Protein AF-0000000085158694 (afdb_homodimer)

Solvent-accessible surface area (backbone atoms only — not comparable to full-atom values): 20356 Å² total; per-residue (Å²): 121,46,69,44,76,57,55,67,85,42,18,55,37,53,40,59,47,45,39,57,38,28,75,73,40,63,70,35,56,45,82,63,73,69,49,47,68,55,37,24,50,54,50,50,62,36,53,71,41,34,62,39,37,31,33,22,60,84,91,41,50,42,28,38,36,38,46,42,73,60,54,88,48,71,24,24,66,45,23,28,29,46,51,76,49,63,26,78,92,53,59,96,61,35,49,64,58,27,54,50,51,23,52,52,43,46,42,36,74,27,46,32,30,39,39,32,33,79,41,41,47,91,43,67,69,62,51,52,53,39,44,76,68,62,29,41,79,37,31,50,43,75,57,46,29,48,53,94,78,36,71,27,30,36,31,33,31,39,28,76,60,45,82,79,59,82,74,73,68,78,56,45,39,56,85,73,51,56,67,69,57,54,51,57,26,53,67,56,65,56,70,129,122,46,69,44,77,57,55,68,84,42,17,57,36,54,41,58,46,44,39,58,37,27,74,74,41,63,69,35,55,45,82,65,73,69,49,47,67,54,38,25,49,53,51,50,62,37,52,72,42,34,61,38,37,32,32,22,58,82,93,41,50,41,27,37,36,38,44,45,73,60,54,88,48,71,25,22,66,45,23,29,30,46,49,75,50,61,27,78,91,51,58,96,61,35,49,64,58,27,54,49,51,23,52,52,43,45,41,34,74,26,47,31,30,38,40,31,34,79,40,40,48,91,41,68,68,61,53,49,54,41,45,77,68,62,28,40,78,38,30,51,42,75,58,45,27,49,54,94,78,36,71,27,30,36,32,34,31,38,29,76,60,44,82,81,58,82,75,72,67,81,55,47,40,54,85,73,51,56,67,69,57,54,50,58,26,53,66,57,65,54,72,127

Foldseek 3Di:
DAKDFDDLVCLVLALVLCVCCQPPHPQDVNVDRDDSVRSSVVSVVQLVFWTKMFDDDVVHTFKIKTWAQPDDDPVRQLEIEMDITGHPVCPPVQVRLLRVQLRLLLSLLLQRFKYKYKGKPDDVSVVVSCVVVVWDWDDKDFLPGDDPRDRIIITMTMDTSDDDDPDGDRGGGSVPDDPVSSVVSNPGDGDD/DAKDFDDLVCLVLALVLCVCCLPPHPQDVNVDRDDSVRSSVVSVVQLVFWTKMFDDDVVHTFKIKTWAQPDDDPVRQLEIEMDITGHPVCPPVQVRLLRVQLRLLLSLLLQRFKYKYKGKPDDVSVVVSCVVVVWDWDDKDFLPGDDPRDGIIITMTMDTSDDDDPDGDRGGGSVPDDPVSSVVSNPGDGDD

Structure (mmCIF, N/CA/C/O backbone):
data_AF-0000000085158694-model_v1
#
loop_
_entity.id
_entity.type
_entity.pdbx_description
1 polymer 'N-acetyltransferase domain-containing protein'
#
loop_
_atom_site.group_PDB
_atom_site.id
_atom_site.type_symbol
_atom_site.label_atom_id
_atom_site.label_alt_id
_atom_site.label_comp_id
_atom_site.label_asym_id
_atom_site.label_entity_id
_atom_site.label_seq_id
_atom_site.pdbx_PDB_ins_code
_atom_site.Cartn_x
_atom_site.Cartn_y
_atom_site.Cartn_z
_atom_site.occupancy
_atom_site.B_iso_or_equiv
_atom_site.auth_seq_id
_atom_site.auth_comp_id
_atom_site.auth_asym_id
_atom_site.auth_atom_id
_atom_site.pdbx_PDB_model_num
ATOM 1 N N . MET A 1 1 ? -2.953 30.922 15.273 1 92.56 1 MET A N 1
ATOM 2 C CA . MET A 1 1 ? -2.699 29.5 15.039 1 92.56 1 MET A CA 1
ATOM 3 C C . MET A 1 1 ? -1.202 29.219 15.023 1 92.56 1 MET A C 1
ATOM 5 O O . MET A 1 1 ? -0.427 29.969 14.422 1 92.56 1 MET A O 1
ATOM 9 N N . THR A 1 2 ? -0.784 28.203 15.789 1 95.44 2 THR A N 1
ATOM 10 C CA . THR A 1 2 ? 0.628 27.859 15.906 1 95.44 2 THR A CA 1
ATOM 11 C C . THR A 1 2 ? 0.917 26.516 15.242 1 95.44 2 THR A C 1
ATOM 13 O O . THR A 1 2 ? 0.181 25.547 15.445 1 95.44 2 THR A O 1
ATOM 16 N N . LEU A 1 3 ? 1.898 26.5 14.414 1 97.56 3 LEU A N 1
ATOM 17 C CA . LEU A 1 3 ? 2.391 25.281 13.781 1 97.56 3 LEU A CA 1
ATOM 18 C C . LEU A 1 3 ? 3.65 24.781 14.484 1 97.56 3 LEU A C 1
ATOM 20 O O . LEU A 1 3 ? 4.598 25.531 14.688 1 97.56 3 LEU A O 1
ATOM 24 N N . ARG A 1 4 ? 3.646 23.516 14.875 1 97.38 4 ARG A N 1
ATOM 25 C CA . ARG A 1 4 ? 4.801 22.969 15.586 1 97.38 4 ARG A CA 1
ATOM 26 C C . ARG A 1 4 ? 4.867 21.453 15.438 1 97.38 4 ARG A C 1
ATOM 28 O O . ARG A 1 4 ? 3.918 20.828 14.961 1 97.38 4 ARG A O 1
ATOM 35 N N . MET A 1 5 ? 6.039 20.891 15.867 1 97.88 5 MET A N 1
ATOM 36 C CA . MET A 1 5 ? 6.156 19.438 15.977 1 97.88 5 MET A CA 1
ATOM 37 C C . MET A 1 5 ? 5.219 18.891 17.047 1 97.88 5 MET A C 1
ATOM 39 O O . MET A 1 5 ? 5.062 19.484 18.109 1 97.88 5 MET A O 1
ATOM 43 N N . ALA A 1 6 ? 4.66 17.766 16.797 1 98.44 6 ALA A N 1
ATOM 44 C CA . ALA A 1 6 ? 3.775 17.125 17.766 1 98.44 6 ALA A CA 1
ATOM 45 C C . ALA A 1 6 ? 4.57 16.531 18.922 1 98.44 6 ALA A C 1
ATOM 47 O O . ALA A 1 6 ? 5.773 16.297 18.797 1 98.44 6 ALA A O 1
ATOM 48 N N . THR A 1 7 ? 3.92 16.344 20.031 1 97.44 7 THR A N 1
ATOM 49 C CA . THR A 1 7 ? 4.406 15.57 21.172 1 97.44 7 THR A CA 1
ATOM 50 C C . THR A 1 7 ? 3.385 14.508 21.578 1 97.44 7 THR A C 1
ATOM 52 O O . THR A 1 7 ? 2.246 14.523 21.109 1 97.44 7 THR A O 1
ATOM 55 N N . SER A 1 8 ? 3.844 13.602 22.422 1 97.62 8 SER A N 1
ATOM 56 C CA . SER A 1 8 ? 2.943 12.555 22.891 1 97.62 8 SER A CA 1
ATOM 57 C C . SER A 1 8 ? 1.714 13.148 23.578 1 97.62 8 SER A C 1
ATOM 59 O O . SER A 1 8 ? 0.643 12.531 23.562 1 97.62 8 SER A O 1
ATOM 61 N N . ASP A 1 9 ? 1.804 14.328 24.109 1 97.56 9 ASP A N 1
ATOM 62 C CA . ASP A 1 9 ? 0.715 14.977 24.828 1 97.56 9 ASP A CA 1
ATOM 63 C C . ASP A 1 9 ? -0.378 15.445 23.875 1 97.56 9 ASP A C 1
ATOM 65 O O . ASP A 1 9 ? -1.485 15.781 24.297 1 97.56 9 ASP A O 1
ATOM 69 N N . ASP A 1 10 ? -0.118 15.461 22.609 1 98.5 10 ASP A N 1
ATOM 70 C CA . ASP A 1 10 ? -1.086 15.922 21.625 1 98.5 10 ASP A CA 1
ATOM 71 C C . ASP A 1 10 ? -2.041 14.805 21.219 1 98.5 10 ASP A C 1
ATOM 73 O O . ASP A 1 10 ? -2.99 15.031 20.469 1 98.5 10 ASP A O 1
ATOM 77 N N . ALA A 1 11 ? -1.847 13.609 21.719 1 98.56 11 ALA A N 1
ATOM 78 C CA . ALA A 1 11 ? -2.549 12.414 21.25 1 98.56 11 ALA A CA 1
ATOM 79 C C . ALA A 1 11 ? -4.062 12.594 21.359 1 98.56 11 ALA A C 1
ATOM 81 O O . ALA A 1 11 ? -4.801 12.25 20.438 1 98.56 11 ALA A O 1
ATOM 82 N N . ALA A 1 12 ? -4.508 13.117 22.453 1 98.5 12 ALA A N 1
ATOM 83 C CA . ALA A 1 12 ? -5.941 13.297 22.656 1 98.5 12 ALA A CA 1
ATOM 84 C C . ALA A 1 12 ? -6.508 14.289 21.641 1 98.5 12 ALA A C 1
ATOM 86 O O . ALA A 1 12 ? -7.59 14.078 21.078 1 98.5 12 ALA A O 1
ATOM 87 N N . GLY A 1 13 ? -5.816 15.414 21.469 1 98.56 13 GLY A N 1
ATOM 88 C CA . GLY A 1 13 ? -6.246 16.406 20.5 1 98.56 13 GLY A CA 1
ATOM 89 C C . GLY A 1 13 ? -6.254 15.883 19.078 1 98.56 13 GLY A C 1
ATOM 90 O O . GLY A 1 13 ? -7.172 16.172 18.312 1 98.56 13 GLY A O 1
ATOM 91 N N . VAL A 1 14 ? -5.23 15.117 18.719 1 98.56 14 VAL A N 1
ATOM 92 C CA . VAL A 1 14 ? -5.133 14.508 17.391 1 98.56 14 VAL A CA 1
ATOM 93 C C . VAL A 1 14 ? -6.297 13.531 17.188 1 98.56 14 VAL A C 1
ATOM 95 O O . VAL A 1 14 ? -6.949 13.547 16.141 1 98.56 14 VAL A O 1
ATOM 98 N N . ALA A 1 15 ? -6.555 12.711 18.219 1 98.44 15 ALA A N 1
ATOM 99 C CA . ALA A 1 15 ? -7.668 11.766 18.141 1 98.44 15 ALA A CA 1
ATOM 100 C C . ALA A 1 15 ? -8.992 12.5 17.938 1 98.44 15 ALA A C 1
ATOM 102 O O . ALA A 1 15 ? -9.852 12.039 17.188 1 98.44 15 ALA A O 1
ATOM 103 N N . ALA A 1 16 ? -9.148 13.586 18.609 1 98.12 16 ALA A N 1
ATOM 104 C CA . ALA A 1 16 ? -10.383 14.359 18.516 1 98.12 16 ALA A CA 1
ATOM 105 C C . ALA A 1 16 ? -10.578 14.93 17.109 1 98.12 16 ALA A C 1
ATOM 107 O O . ALA A 1 16 ? -11.703 14.953 16.609 1 98.12 16 ALA A O 1
ATOM 108 N N . VAL A 1 17 ? -9.523 15.414 16.531 1 98.25 17 VAL A N 1
ATOM 109 C CA . VAL A 1 17 ? -9.586 15.938 15.164 1 98.25 17 VAL A CA 1
ATOM 110 C C . VAL A 1 17 ? -9.961 14.812 14.195 1 98.25 17 VAL A C 1
ATOM 112 O O . VAL A 1 17 ? -10.719 15.023 13.25 1 98.25 17 VAL A O 1
ATOM 115 N N . TYR A 1 18 ? -9.492 13.617 14.5 1 98.12 18 TYR A N 1
ATOM 116 C CA . TYR A 1 18 ? -9.609 12.469 13.602 1 98.12 18 TYR A CA 1
ATOM 117 C C . TYR A 1 18 ? -11.008 11.867 13.688 1 98.12 18 TYR A C 1
ATOM 119 O O . TYR A 1 18 ? -11.508 11.32 12.695 1 98.12 18 TYR A O 1
ATOM 127 N N . LEU A 1 19 ? -11.656 11.961 14.711 1 97.5 19 LEU A N 1
ATOM 128 C CA . LEU A 1 19 ? -12.875 11.234 15.047 1 97.5 19 LEU A CA 1
ATOM 129 C C . LEU A 1 19 ? -13.961 11.461 14 1 97.5 19 LEU A C 1
ATOM 131 O O . LEU A 1 19 ? -14.547 10.5 13.484 1 97.5 19 LEU A O 1
ATOM 135 N N . PRO A 1 20 ? -14.266 12.672 13.609 1 97.38 20 PRO A N 1
ATOM 136 C CA . PRO A 1 20 ? -15.336 12.852 12.625 1 97.38 20 PRO A CA 1
ATOM 137 C C . PRO A 1 20 ? -15.008 12.203 11.281 1 97.38 20 PRO A C 1
ATOM 139 O O . PRO A 1 20 ? -15.914 11.766 10.57 1 97.38 20 PRO A O 1
ATOM 142 N N . TYR A 1 21 ? -13.758 12.156 10.898 1 97.06 21 TYR A N 1
ATOM 143 C CA . TYR A 1 21 ? -13.359 11.516 9.648 1 97.06 21 TYR A CA 1
ATOM 144 C C . TYR A 1 21 ? -13.625 10.016 9.695 1 97.06 21 TYR A C 1
ATOM 146 O O . TYR A 1 21 ? -14.055 9.43 8.703 1 97.06 21 TYR A O 1
ATOM 154 N N . VAL A 1 22 ? -13.359 9.367 10.836 1 96.88 22 VAL A N 1
ATOM 155 C CA . VAL A 1 22 ? -13.578 7.934 11.016 1 96.88 22 VAL A CA 1
ATOM 156 C C . VAL A 1 22 ? -15.07 7.648 11.102 1 96.88 22 VAL A C 1
ATOM 158 O O . VAL A 1 22 ? -15.578 6.754 10.422 1 96.88 22 VAL A O 1
ATOM 161 N N . ARG A 1 23 ? -15.75 8.438 11.828 1 95.69 23 ARG A N 1
ATOM 162 C CA . ARG A 1 23 ? -17.141 8.172 12.188 1 95.69 23 ARG A CA 1
ATOM 163 C C . ARG A 1 23 ? -18.078 8.578 11.055 1 95.69 23 ARG A C 1
ATOM 165 O O . ARG A 1 23 ? -19.016 7.844 10.727 1 95.69 23 ARG A O 1
ATOM 172 N N . ASP A 1 24 ? -17.812 9.688 10.383 1 96.12 24 ASP A N 1
ATOM 173 C CA . ASP A 1 24 ? -18.859 10.305 9.586 1 96.12 24 ASP A CA 1
ATOM 174 C C . ASP A 1 24 ? -18.484 10.305 8.102 1 96.12 24 ASP A C 1
ATOM 176 O O . ASP A 1 24 ? -19.281 10.75 7.262 1 96.12 24 ASP A O 1
ATOM 180 N N . THR A 1 25 ? -17.344 9.781 7.77 1 96.31 25 THR A N 1
ATOM 181 C CA . THR A 1 25 ? -16.953 9.883 6.371 1 96.31 25 THR A CA 1
ATOM 182 C C . THR A 1 25 ? -16.234 8.609 5.918 1 96.31 25 THR A C 1
ATOM 184 O O . THR A 1 25 ? -15.984 7.711 6.723 1 96.31 25 THR A O 1
ATOM 187 N N . ALA A 1 26 ? -15.93 8.555 4.633 1 95.44 26 ALA A N 1
ATOM 188 C CA . ALA A 1 26 ? -15.086 7.504 4.074 1 95.44 26 ALA A CA 1
ATOM 189 C C . ALA A 1 26 ? -13.688 8.031 3.773 1 95.44 26 ALA A C 1
ATOM 191 O O . ALA A 1 26 ? -12.859 7.332 3.178 1 95.44 26 ALA A O 1
ATOM 192 N N . ILE A 1 27 ? -13.469 9.234 4.207 1 95.31 27 ILE A N 1
ATOM 193 C CA . ILE A 1 27 ? -12.141 9.805 3.98 1 95.31 27 ILE A CA 1
ATOM 194 C C . ILE A 1 27 ? -11.078 8.93 4.645 1 95.31 27 ILE A C 1
ATOM 196 O O . ILE A 1 27 ? -10.023 8.68 4.059 1 95.31 27 ILE A O 1
ATOM 200 N N . SER A 1 28 ? -11.336 8.539 5.84 1 93.94 28 SER A N 1
ATOM 201 C CA . SER A 1 28 ? -10.555 7.488 6.484 1 93.94 28 SER A CA 1
ATOM 202 C C . SER A 1 28 ? -11.25 6.137 6.387 1 93.94 28 SER A C 1
ATOM 204 O O . SER A 1 28 ? -12.445 6.027 6.672 1 93.94 28 SER A O 1
ATOM 206 N N . PHE A 1 29 ? -10.539 5.148 6.043 1 94.5 29 PHE A N 1
ATOM 207 C CA . PHE A 1 29 ? -11.102 3.809 5.914 1 94.5 29 PHE A CA 1
ATOM 208 C C . PHE A 1 29 ? -11.109 3.094 7.262 1 94.5 29 PHE A C 1
ATOM 210 O O . PHE A 1 29 ? -11.477 1.919 7.344 1 94.5 29 PHE A O 1
ATOM 217 N N . GLU A 1 30 ? -10.641 3.801 8.273 1 93.25 30 GLU A N 1
ATOM 218 C CA . GLU A 1 30 ? -10.797 3.25 9.617 1 93.25 30 GLU A CA 1
ATOM 219 C C . GLU A 1 30 ? -12.266 3.244 10.039 1 93.25 30 GLU A C 1
ATOM 221 O O . GLU A 1 30 ? -12.961 4.25 9.898 1 93.25 30 GLU A O 1
ATOM 226 N N . THR A 1 31 ? -12.688 2.09 10.539 1 91.81 31 THR A N 1
ATOM 227 C CA . THR A 1 31 ? -14.094 1.956 10.906 1 91.81 31 THR A CA 1
ATOM 228 C C . THR A 1 31 ? -14.289 2.172 12.398 1 91.81 31 THR A C 1
ATOM 230 O O . THR A 1 31 ? -15.406 2.441 12.859 1 91.81 31 THR A O 1
ATOM 233 N N . GLN A 1 32 ? -13.227 2.006 13.133 1 93 32 GLN A N 1
ATOM 234 C CA . GLN A 1 32 ? -13.25 2.234 14.57 1 93 32 GLN A CA 1
ATOM 235 C C . GLN A 1 32 ? -12.281 3.354 14.969 1 93 32 GLN A C 1
ATOM 237 O O . GLN A 1 32 ? -11.133 3.369 14.531 1 93 32 GLN A O 1
ATOM 242 N N . GLN A 1 33 ? -12.789 4.18 15.75 1 94 33 GLN A N 1
ATOM 243 C CA . GLN A 1 33 ? -11.938 5.25 16.25 1 94 33 GLN A CA 1
ATOM 244 C C . GLN A 1 33 ? -10.789 4.699 17.094 1 94 33 GLN A C 1
ATOM 246 O O . GLN A 1 33 ? -11.023 3.945 18.031 1 94 33 GLN A O 1
ATOM 251 N N . PRO A 1 34 ? -9.656 5.066 16.766 1 95.62 34 PRO A N 1
ATOM 252 C CA . PRO A 1 34 ? -8.578 4.672 17.672 1 95.62 34 PRO A CA 1
ATOM 253 C C . PRO A 1 34 ? -8.703 5.316 19.047 1 95.62 34 PRO A C 1
ATOM 255 O O . PRO A 1 34 ? -9.141 6.465 19.156 1 95.62 34 PRO A O 1
ATOM 258 N N . SER A 1 35 ? -8.289 4.613 20.031 1 97.56 35 SER A N 1
ATOM 259 C CA . SER A 1 35 ? -8.211 5.195 21.359 1 97.56 35 SER A CA 1
ATOM 260 C C . SER A 1 35 ? -7.094 6.23 21.453 1 97.56 35 SER A C 1
ATOM 262 O O . SER A 1 35 ? -6.227 6.293 20.578 1 97.56 35 SER A O 1
ATOM 264 N N . VAL A 1 36 ? -7.152 7.008 22.5 1 98.25 36 VAL A N 1
ATOM 265 C CA . VAL A 1 36 ? -6.098 7.984 22.734 1 98.25 36 VAL A CA 1
ATOM 266 C C . VAL A 1 36 ? -4.758 7.273 22.891 1 98.25 36 VAL A C 1
ATOM 268 O O . VAL A 1 36 ? -3.73 7.746 22.406 1 98.25 36 VAL A O 1
ATOM 271 N N . GLU A 1 37 ? -4.762 6.129 23.531 1 98.19 37 GLU A N 1
ATOM 272 C CA . GLU A 1 37 ? -3.539 5.355 23.734 1 98.19 37 GLU A CA 1
ATOM 273 C C . GLU A 1 37 ? -2.994 4.828 22.406 1 98.19 37 GLU A C 1
ATOM 275 O O . GLU A 1 37 ? -1.785 4.871 22.172 1 98.19 37 GLU A O 1
ATOM 280 N N . GLU A 1 38 ? -3.84 4.344 21.594 1 97.62 38 GLU A N 1
ATOM 281 C CA . GLU A 1 38 ? -3.434 3.891 20.266 1 97.62 38 GLU A CA 1
ATOM 282 C C . GLU A 1 38 ? -2.848 5.035 19.453 1 97.62 38 GLU A C 1
ATOM 284 O O . GLU A 1 38 ? -1.814 4.875 18.797 1 97.62 38 GLU A O 1
ATOM 289 N N . MET A 1 39 ? -3.541 6.176 19.547 1 97.88 39 MET A N 1
ATOM 290 C CA . MET A 1 39 ? -3.066 7.348 18.812 1 97.88 39 MET A CA 1
ATOM 291 C C . MET A 1 39 ? -1.709 7.805 19.344 1 97.88 39 MET A C 1
ATOM 293 O O . MET A 1 39 ? -0.829 8.172 18.562 1 97.88 39 MET A O 1
ATOM 297 N N . ARG A 1 40 ? -1.562 7.723 20.594 1 98.38 40 ARG A N 1
ATOM 298 C CA . ARG A 1 40 ? -0.282 8.062 21.203 1 98.38 40 ARG A CA 1
ATOM 299 C C . ARG A 1 40 ? 0.827 7.145 20.703 1 98.38 40 ARG A C 1
ATOM 301 O O . ARG A 1 40 ? 1.932 7.602 20.406 1 98.38 40 ARG A O 1
ATOM 308 N N . SER A 1 41 ? 0.529 5.922 20.656 1 98.12 41 SER A N 1
ATOM 309 C CA . SER A 1 41 ? 1.496 4.945 20.172 1 98.12 41 SER A CA 1
ATOM 310 C C . SER A 1 41 ? 1.863 5.207 18.719 1 98.12 41 SER A C 1
ATOM 312 O O . SER A 1 41 ? 3.041 5.195 18.359 1 98.12 41 SER A O 1
ATOM 314 N N . ARG A 1 42 ? 0.844 5.453 17.875 1 97.06 42 ARG A N 1
ATOM 315 C CA . ARG A 1 42 ? 1.086 5.777 16.469 1 97.06 42 ARG A CA 1
ATOM 316 C C . ARG A 1 42 ? 1.979 7.008 16.328 1 97.06 42 ARG A C 1
ATOM 318 O O . ARG A 1 42 ? 2.955 6.996 15.578 1 97.06 42 ARG A O 1
ATOM 325 N N . LEU A 1 43 ? 1.586 7.988 17.062 1 97.81 43 LEU A N 1
ATOM 326 C CA . LEU A 1 43 ? 2.287 9.266 17.047 1 97.81 43 LEU A CA 1
ATOM 327 C C . LEU A 1 43 ? 3.74 9.102 17.469 1 97.81 43 LEU A C 1
ATOM 329 O O . LEU A 1 43 ? 4.656 9.516 16.766 1 97.81 43 LEU A O 1
ATOM 333 N N . THR A 1 44 ? 3.973 8.43 18.547 1 97.25 44 THR A N 1
ATOM 334 C CA . THR A 1 44 ? 5.309 8.281 19.109 1 97.25 44 THR A CA 1
ATOM 335 C C . THR A 1 44 ? 6.184 7.406 18.219 1 97.25 44 THR A C 1
ATOM 337 O O . THR A 1 44 ? 7.363 7.699 18.031 1 97.25 44 THR A O 1
ATOM 340 N N . THR A 1 45 ? 5.641 6.355 17.719 1 96.75 45 THR A N 1
ATOM 341 C CA . THR A 1 45 ? 6.371 5.465 16.812 1 96.75 45 THR A CA 1
ATOM 342 C C . THR A 1 45 ? 6.828 6.211 15.57 1 96.75 45 THR A C 1
ATOM 344 O O . THR A 1 45 ? 7.988 6.102 15.164 1 96.75 45 THR A O 1
ATOM 347 N N . THR A 1 46 ? 5.969 6.953 15.031 1 96.31 46 THR A N 1
ATOM 348 C CA . THR A 1 46 ? 6.27 7.719 13.828 1 96.31 46 THR A CA 1
ATOM 349 C C . THR A 1 46 ? 7.309 8.797 14.125 1 96.31 46 THR A C 1
ATOM 351 O O . THR A 1 46 ? 8.273 8.961 13.367 1 96.31 46 THR A O 1
ATOM 354 N N . LEU A 1 47 ? 7.184 9.4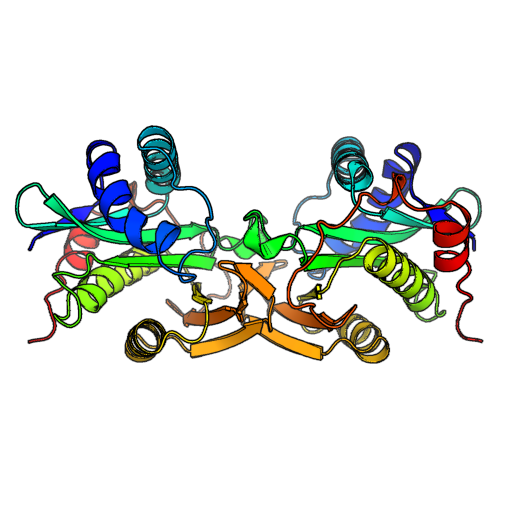45 15.219 1 96.81 47 LEU A N 1
ATOM 355 C CA . LEU A 1 47 ? 8.008 10.594 15.586 1 96.81 47 LEU A CA 1
ATOM 356 C C . LEU A 1 47 ? 9.453 10.164 15.82 1 96.81 47 LEU A C 1
ATOM 358 O O . LEU A 1 47 ? 10.359 11 15.883 1 96.81 47 LEU A O 1
ATOM 362 N N . ALA A 1 48 ? 9.672 8.914 15.984 1 95.88 48 ALA A N 1
ATOM 363 C CA . ALA A 1 48 ? 11.031 8.422 16.172 1 95.88 48 ALA A CA 1
ATOM 364 C C . ALA A 1 48 ? 11.906 8.727 14.961 1 95.88 48 ALA A C 1
ATOM 366 O O . ALA A 1 48 ? 13.117 8.914 15.094 1 95.88 48 ALA A O 1
ATOM 367 N N . THR A 1 49 ? 11.312 8.859 13.789 1 97.12 49 THR A N 1
ATOM 368 C CA . THR A 1 49 ? 12.117 9.031 12.586 1 97.12 49 THR A CA 1
ATOM 369 C C . THR A 1 49 ? 11.484 10.062 11.656 1 97.12 49 THR A C 1
ATOM 371 O O . THR A 1 49 ? 12.188 10.797 10.961 1 97.12 49 THR A O 1
ATOM 374 N N . LEU A 1 50 ? 10.156 10.094 11.633 1 98.5 50 LEU A N 1
ATOM 375 C CA . LEU A 1 50 ? 9.438 10.93 10.672 1 98.5 50 LEU A CA 1
ATOM 376 C C . LEU A 1 50 ? 8.664 12.031 11.383 1 98.5 50 LEU A C 1
ATOM 378 O O . LEU A 1 50 ? 8.273 11.875 12.539 1 98.5 50 LEU A O 1
ATOM 382 N N . PRO A 1 51 ? 8.398 13.078 10.719 1 98.31 51 PRO A N 1
ATOM 383 C CA . PRO A 1 51 ? 7.723 14.211 11.359 1 98.31 51 PRO A CA 1
ATOM 384 C C . PRO A 1 51 ? 6.223 13.969 11.539 1 98.31 51 PRO A C 1
ATOM 386 O O . PRO A 1 51 ? 5.594 13.32 10.695 1 98.31 51 PRO A O 1
ATOM 389 N N . TRP A 1 52 ? 5.738 14.469 12.578 1 98.56 52 TRP A N 1
ATOM 390 C CA . TRP A 1 52 ? 4.332 14.695 12.906 1 98.56 52 TRP A CA 1
ATOM 391 C C . TRP A 1 52 ? 4.109 16.125 13.367 1 98.56 52 TRP A C 1
ATOM 393 O O . TRP A 1 52 ? 4.66 16.562 14.383 1 98.56 52 TRP A O 1
ATOM 403 N N . LEU A 1 53 ? 3.287 16.844 12.594 1 98.69 53 LEU A N 1
ATOM 404 C CA . LEU A 1 53 ? 3.07 18.266 12.883 1 98.69 53 LEU A CA 1
ATOM 405 C C . LEU A 1 53 ? 1.642 18.5 13.352 1 98.69 53 LEU A C 1
ATOM 407 O O . LEU A 1 53 ? 0.714 17.812 12.922 1 98.69 53 LEU A O 1
ATOM 411 N N . VAL A 1 54 ? 1.48 19.531 14.18 1 98.56 54 VAL A N 1
ATOM 412 C CA . VAL A 1 54 ? 0.15 19.969 14.602 1 98.56 54 VAL A CA 1
ATOM 413 C C . VAL A 1 54 ? 0.008 21.469 14.414 1 98.56 54 VAL A C 1
ATOM 415 O O . VAL A 1 54 ? 0.997 22.203 14.477 1 98.56 54 VAL A O 1
ATOM 418 N N . ILE A 1 55 ? -1.173 21.859 14.109 1 97.88 55 ILE A N 1
ATOM 419 C CA . ILE A 1 55 ? -1.573 23.266 14.203 1 97.88 55 ILE A CA 1
ATOM 420 C C . ILE A 1 55 ? -2.543 23.438 15.375 1 97.88 55 ILE A C 1
ATOM 422 O O . ILE A 1 55 ? -3.494 22.672 15.523 1 97.88 55 ILE A O 1
ATOM 426 N N . THR A 1 56 ? -2.238 24.469 16.234 1 97.81 56 THR A N 1
ATOM 427 C CA . THR A 1 56 ? -3.023 24.625 17.453 1 97.81 56 THR A CA 1
ATOM 428 C C . THR A 1 56 ? -3.588 26.031 17.547 1 97.81 56 THR A C 1
ATOM 430 O O . THR A 1 56 ? -2.996 26.984 17.031 1 97.81 56 THR A O 1
ATOM 433 N N . ASP A 1 57 ? -4.754 26.125 18.047 1 97.06 57 ASP A N 1
ATOM 434 C CA . ASP A 1 57 ? -5.355 27.359 18.547 1 97.06 57 ASP A CA 1
ATOM 435 C C . ASP A 1 57 ? -5.348 27.391 20.078 1 97.06 57 ASP A C 1
ATOM 437 O O . ASP A 1 57 ? -6.23 26.812 20.719 1 97.06 57 ASP A O 1
ATOM 441 N N . GLY A 1 58 ? -4.355 28.109 20.672 1 95.19 58 GLY A N 1
ATOM 442 C CA . GLY A 1 58 ? -4.074 27.891 22.078 1 95.19 58 GLY A CA 1
ATOM 443 C C . GLY A 1 58 ? -3.68 26.453 22.391 1 95.19 58 GLY A C 1
ATOM 444 O O . GLY A 1 58 ? -2.773 25.906 21.766 1 95.19 58 GLY A O 1
ATOM 445 N N . PRO A 1 59 ? -4.348 25.828 23.344 1 94.44 59 PRO A N 1
ATOM 446 C CA . PRO A 1 59 ? -3.99 24.453 23.703 1 94.44 59 PRO A CA 1
ATOM 447 C C . PRO A 1 59 ? -4.695 23.422 22.828 1 94.44 59 PRO A C 1
ATOM 449 O O . PRO A 1 59 ? -4.406 22.219 22.938 1 94.44 59 PRO A O 1
ATOM 452 N N . ARG A 1 60 ? -5.57 23.875 21.984 1 97.31 60 ARG A N 1
ATOM 453 C CA . ARG A 1 60 ? -6.41 22.938 21.25 1 97.31 60 ARG A CA 1
ATOM 454 C C . ARG A 1 60 ? -5.789 22.594 19.891 1 97.31 60 ARG A C 1
ATOM 456 O O . ARG A 1 60 ? -5.457 23.5 19.109 1 97.31 60 ARG A O 1
ATOM 463 N N . VAL A 1 61 ? -5.594 21.344 19.641 1 98.62 61 VAL A N 1
ATOM 464 C CA . VAL A 1 61 ? -5.164 20.891 18.312 1 98.62 61 VAL A CA 1
ATOM 465 C C . VAL A 1 61 ? -6.297 21.078 17.312 1 98.62 61 VAL A C 1
ATOM 467 O O . VAL A 1 61 ? -7.426 20.641 17.547 1 98.62 61 VAL A O 1
ATOM 470 N N . LYS A 1 62 ? -6 21.703 16.188 1 98.62 62 LYS A N 1
ATOM 471 C CA . LYS A 1 62 ? -7.016 21.984 15.188 1 98.62 62 LYS A CA 1
ATOM 472 C C . LYS A 1 62 ? -6.715 21.25 13.883 1 98.62 62 LYS A C 1
ATOM 474 O O . LYS A 1 62 ? -7.543 21.234 12.969 1 98.62 62 LYS A O 1
ATOM 479 N N . GLY A 1 63 ? -5.57 20.656 13.766 1 98.56 63 GLY A N 1
ATOM 480 C CA . GLY A 1 63 ? -5.168 19.875 12.609 1 98.56 63 GLY A CA 1
ATOM 481 C C . GLY A 1 63 ? -3.801 19.234 12.758 1 98.56 63 GLY A C 1
ATOM 482 O O . GLY A 1 63 ? -3.049 19.578 13.68 1 98.56 63 GLY A O 1
ATOM 483 N N . TYR A 1 64 ? -3.535 18.312 11.938 1 98.69 64 TYR A N 1
ATOM 484 C CA . TYR A 1 64 ? -2.219 17.688 11.961 1 98.69 64 TYR A CA 1
ATOM 485 C C . TYR A 1 64 ? -1.884 17.062 10.609 1 98.69 64 TYR A C 1
ATOM 487 O O . TYR A 1 64 ? -2.773 16.844 9.781 1 98.69 64 TYR A O 1
ATOM 495 N N . ALA A 1 65 ? -0.675 16.859 10.359 1 98.62 65 ALA A N 1
ATOM 496 C CA . ALA A 1 65 ? -0.115 16.156 9.203 1 98.62 65 ALA A CA 1
ATOM 497 C C . ALA A 1 65 ? 1.058 15.273 9.617 1 98.62 65 ALA A C 1
ATOM 499 O O . ALA A 1 65 ? 1.788 15.602 10.555 1 98.62 65 ALA A O 1
ATOM 500 N N . TYR A 1 66 ? 1.202 14.188 8.914 1 98.56 66 TYR A N 1
ATOM 501 C CA . TYR A 1 66 ? 2.299 13.289 9.258 1 98.56 66 TYR A CA 1
ATOM 502 C C . TYR A 1 66 ? 2.725 12.453 8.062 1 98.56 66 TYR A C 1
ATOM 504 O O . TYR A 1 66 ? 2.037 12.43 7.039 1 98.56 66 TYR A O 1
ATOM 512 N N . ALA A 1 67 ? 3.85 11.898 8.18 1 98.5 67 ALA A N 1
ATOM 513 C CA . ALA A 1 67 ? 4.375 10.984 7.176 1 98.5 67 ALA A CA 1
ATOM 514 C C . ALA A 1 67 ? 4.582 9.586 7.758 1 98.5 67 ALA A C 1
ATOM 516 O O . ALA A 1 67 ? 4.75 9.43 8.969 1 98.5 67 ALA A O 1
ATOM 517 N N . SER A 1 68 ? 4.496 8.594 6.957 1 97.44 68 SER A N 1
ATOM 518 C CA . SER A 1 68 ? 4.793 7.203 7.281 1 97.44 68 SER A CA 1
ATOM 519 C C . SER A 1 68 ? 5.504 6.504 6.129 1 97.44 68 SER A C 1
ATOM 521 O O . SER A 1 68 ? 5.5 7 5 1 97.44 68 SER A O 1
ATOM 523 N N . PRO A 1 69 ? 6.152 5.422 6.453 1 96.38 69 PRO A N 1
ATOM 524 C CA . PRO A 1 69 ? 6.797 4.699 5.352 1 96.38 69 PRO A CA 1
ATOM 525 C C . PRO A 1 69 ? 5.809 4.25 4.277 1 96.38 69 PRO A C 1
ATOM 527 O O . PRO A 1 69 ? 4.695 3.826 4.598 1 96.38 69 PRO A O 1
ATOM 530 N N . HIS A 1 70 ? 6.074 4.41 3.006 1 96.56 70 HIS A N 1
ATOM 531 C CA . HIS A 1 70 ? 5.219 4.031 1.889 1 96.56 70 HIS A CA 1
ATOM 532 C C . HIS A 1 70 ? 4.969 2.525 1.872 1 96.56 70 HIS A C 1
ATOM 534 O O . HIS A 1 70 ? 3.844 2.082 1.62 1 96.56 70 HIS A O 1
ATOM 540 N N . ARG A 1 71 ? 5.977 1.674 2.119 1 93.94 71 ARG A N 1
ATOM 541 C CA . ARG A 1 71 ? 5.965 0.217 2.211 1 93.94 71 ARG A CA 1
ATOM 542 C C . ARG A 1 71 ? 7.09 -0.284 3.109 1 93.94 71 ARG A C 1
ATOM 544 O O . ARG A 1 71 ? 7.965 0.49 3.51 1 93.94 71 ARG A O 1
ATOM 551 N N . ALA A 1 72 ? 7.082 -1.557 3.338 1 88.12 72 ALA A N 1
ATOM 552 C CA . ALA A 1 72 ? 7.957 -2.088 4.379 1 88.12 72 ALA A CA 1
ATOM 553 C C . ALA A 1 72 ? 9.336 -2.424 3.82 1 88.12 72 ALA A C 1
ATOM 555 O O . ALA A 1 72 ? 10.328 -2.404 4.547 1 88.12 72 ALA A O 1
ATOM 556 N N . ARG A 1 73 ? 9.438 -2.711 2.576 1 89.56 73 ARG A N 1
ATOM 557 C CA . ARG A 1 73 ? 10.703 -3.193 2.029 1 89.56 73 ARG A CA 1
ATOM 558 C C . ARG A 1 73 ? 11.711 -2.059 1.909 1 89.56 73 ARG A C 1
ATOM 560 O O . ARG A 1 73 ? 11.352 -0.936 1.548 1 89.56 73 ARG A O 1
ATOM 567 N N . GLU A 1 74 ? 12.984 -2.373 2.02 1 91.81 74 GLU A N 1
ATOM 568 C CA . GLU A 1 74 ? 14.078 -1.41 2.057 1 91.81 74 GLU A CA 1
ATOM 569 C C . GLU A 1 74 ? 14.156 -0.613 0.758 1 91.81 74 GLU A C 1
ATOM 571 O O . GLU A 1 74 ? 14.523 0.563 0.767 1 91.81 74 GLU A O 1
ATOM 576 N N . ALA A 1 75 ? 13.797 -1.212 -0.277 1 94.94 75 ALA A N 1
ATOM 577 C CA . ALA A 1 75 ? 13.914 -0.568 -1.583 1 94.94 75 ALA A CA 1
ATOM 578 C C . ALA A 1 75 ? 13.016 0.66 -1.674 1 94.94 75 ALA A C 1
ATOM 580 O O . ALA A 1 75 ? 13.227 1.533 -2.518 1 94.94 75 ALA A O 1
ATOM 581 N N . TYR A 1 76 ? 12.047 0.748 -0.777 1 97.38 76 TYR A N 1
ATOM 582 C CA . TYR A 1 76 ? 11.07 1.836 -0.802 1 97.38 76 TYR A CA 1
ATOM 583 C C . TYR A 1 76 ? 11.477 2.949 0.158 1 97.38 76 TYR A C 1
ATOM 585 O O . TYR A 1 76 ? 10.75 3.93 0.323 1 97.38 76 TYR A O 1
ATOM 593 N N . ARG A 1 77 ? 12.594 2.904 0.806 1 96.88 77 ARG A N 1
ATOM 594 C CA . ARG A 1 77 ? 12.859 3.668 2.021 1 96.88 77 ARG A CA 1
ATOM 595 C C . ARG A 1 77 ? 12.984 5.156 1.715 1 96.88 77 ARG A C 1
ATOM 597 O O . ARG A 1 77 ? 12.953 5.988 2.625 1 96.88 77 ARG A O 1
ATOM 604 N N . TRP A 1 78 ? 13.094 5.582 0.463 1 98.12 78 TRP A N 1
ATOM 605 C CA . TRP A 1 78 ? 13.172 7 0.117 1 98.12 78 TRP A CA 1
ATOM 606 C C . TRP A 1 78 ? 11.789 7.547 -0.236 1 98.12 78 TRP A C 1
ATOM 608 O O . TRP A 1 78 ? 11.664 8.688 -0.677 1 98.12 78 TRP A O 1
ATOM 618 N N . SER A 1 79 ? 10.75 6.691 -0.06 1 98.5 79 SER A N 1
ATOM 619 C CA . SER A 1 79 ? 9.367 7.059 -0.348 1 98.5 79 SER A CA 1
ATOM 620 C C . SER A 1 79 ? 8.516 7.047 0.918 1 98.5 79 SER A C 1
ATOM 622 O O . SER A 1 79 ? 8.648 6.145 1.751 1 98.5 79 SER A O 1
ATOM 624 N N . VAL A 1 80 ? 7.641 8.062 1.042 1 98.56 80 VAL A N 1
ATOM 625 C CA . VAL A 1 80 ? 6.789 8.172 2.223 1 98.56 80 VAL A CA 1
ATOM 626 C C . VAL A 1 80 ? 5.344 8.406 1.798 1 98.56 80 VAL A C 1
ATOM 628 O O . VAL A 1 80 ? 5.086 8.906 0.7 1 98.56 80 VAL A O 1
ATOM 631 N N . ASP A 1 81 ? 4.457 8.016 2.652 1 98.5 81 ASP A N 1
ATOM 632 C CA . ASP A 1 81 ? 3.059 8.414 2.562 1 98.5 81 ASP A CA 1
ATOM 633 C C . ASP A 1 81 ? 2.764 9.586 3.492 1 98.5 81 ASP A C 1
ATOM 635 O O . ASP A 1 81 ? 3.252 9.633 4.621 1 98.5 81 ASP A O 1
ATOM 639 N N . VAL A 1 82 ? 1.992 10.539 2.982 1 98.75 82 VAL A N 1
ATOM 640 C CA . VAL A 1 82 ? 1.689 11.719 3.783 1 98.75 82 VAL A CA 1
ATOM 641 C C . VAL A 1 82 ? 0.178 11.867 3.941 1 98.75 82 VAL A C 1
ATOM 643 O O . VAL A 1 82 ? -0.583 11.523 3.031 1 98.75 82 VAL A O 1
ATOM 646 N N . SER A 1 83 ? -0.237 12.352 5.09 1 98 83 SER A N 1
ATOM 647 C CA . SER A 1 83 ? -1.644 12.547 5.43 1 98 83 SER A CA 1
ATOM 648 C C . SER A 1 83 ? -1.859 13.867 6.16 1 98 83 SER A C 1
ATOM 650 O O . SER A 1 83 ? -0.941 14.391 6.797 1 98 83 SER A O 1
ATOM 652 N N . LEU A 1 84 ? -3.045 14.367 6.043 1 97.75 84 LEU A N 1
ATOM 653 C CA . LEU A 1 84 ? -3.432 15.633 6.66 1 97.75 84 LEU A CA 1
ATOM 654 C C . LEU A 1 84 ? -4.895 15.609 7.086 1 97.75 84 LEU A C 1
ATOM 656 O O . LEU A 1 84 ? -5.754 15.133 6.34 1 97.75 84 LEU A O 1
ATOM 660 N N . TYR A 1 85 ? -5.148 16.062 8.266 1 98.06 85 TYR A N 1
ATOM 661 C CA . TYR A 1 85 ? -6.496 16.203 8.805 1 98.06 85 TYR A CA 1
ATOM 662 C C . TYR A 1 85 ? -6.672 17.547 9.5 1 98.06 85 TYR A C 1
ATOM 664 O O . TYR A 1 85 ? -5.805 17.969 10.266 1 98.06 85 TYR A O 1
ATOM 672 N N . LEU A 1 86 ? -7.746 18.203 9.203 1 98 86 LEU A N 1
ATOM 673 C CA . LEU A 1 86 ? -8.047 19.5 9.797 1 98 86 LEU A CA 1
ATOM 674 C C . LEU A 1 86 ? -9.422 19.5 10.461 1 98 86 LEU A C 1
ATOM 676 O O . LEU A 1 86 ? -10.367 18.906 9.93 1 98 86 LEU A O 1
ATOM 680 N N . ASP A 1 87 ? -9.438 20.156 11.578 1 97.69 87 ASP A N 1
ATOM 681 C CA . ASP A 1 87 ? -10.742 20.453 12.156 1 97.69 87 ASP A CA 1
ATOM 682 C C . ASP A 1 87 ? -11.602 21.25 11.18 1 97.69 87 ASP A C 1
ATOM 684 O O . ASP A 1 87 ? -11.117 22.172 10.516 1 97.69 87 ASP A O 1
ATOM 688 N N . ALA A 1 88 ? -12.867 20.969 11.148 1 95.44 88 ALA A N 1
ATOM 689 C CA . ALA A 1 88 ? -13.773 21.609 10.203 1 95.44 88 ALA A CA 1
ATOM 690 C C . ALA A 1 88 ? -13.781 23.125 10.391 1 95.44 88 ALA A C 1
ATOM 692 O O . ALA A 1 88 ? -13.961 23.875 9.43 1 95.44 88 ALA A O 1
ATOM 693 N N . SER A 1 89 ? -13.531 23.578 11.562 1 95.19 89 SER A N 1
ATOM 694 C CA . SER A 1 89 ? -13.625 25 11.914 1 95.19 89 SER A CA 1
ATOM 695 C C . SER A 1 89 ? -12.531 25.812 11.227 1 95.19 89 SER A C 1
ATOM 697 O O . SER A 1 89 ? -12.609 27.031 11.172 1 95.19 89 SER A O 1
ATOM 699 N N . ILE A 1 90 ? -11.516 25.156 10.656 1 93.69 90 ILE A N 1
ATOM 700 C CA . ILE A 1 90 ? -10.422 25.938 10.078 1 93.69 90 ILE A CA 1
ATOM 701 C C . ILE A 1 90 ? -10.242 25.547 8.609 1 93.69 90 ILE A C 1
ATOM 703 O O . ILE A 1 90 ? -9.18 25.797 8.023 1 93.69 90 ILE A O 1
ATOM 707 N N . HIS A 1 91 ? -11.234 24.938 8.047 1 91.88 91 HIS A N 1
ATOM 708 C CA . HIS A 1 91 ? -11.18 24.609 6.629 1 91.88 91 HIS A CA 1
ATOM 709 C C . HIS A 1 91 ? -11.18 25.859 5.77 1 91.88 91 HIS A C 1
ATOM 711 O O . HIS A 1 91 ? -11.734 26.891 6.168 1 91.88 91 HIS A O 1
ATOM 717 N N . ARG A 1 92 ? -10.586 25.828 4.66 1 89.62 92 ARG A N 1
ATOM 718 C CA . ARG A 1 92 ? -10.586 26.859 3.623 1 89.62 92 ARG A CA 1
ATOM 719 C C . ARG A 1 92 ? -10.016 28.172 4.148 1 89.62 92 ARG A C 1
ATOM 721 O O . ARG A 1 92 ? -10.531 29.25 3.83 1 89.62 92 ARG A O 1
ATOM 728 N N . GLN A 1 93 ? -9.055 28.031 5.062 1 89.81 93 GLN A N 1
ATOM 729 C CA . GLN A 1 93 ? -8.398 29.203 5.617 1 89.81 93 GLN A CA 1
ATOM 730 C C . GLN A 1 93 ? -6.898 29.188 5.328 1 89.81 93 GLN A C 1
ATOM 732 O O . GLN A 1 93 ? -6.141 29.969 5.895 1 89.81 93 GLN A O 1
ATOM 737 N N . GLY A 1 94 ? -6.527 28.25 4.523 1 92.75 94 GLY A N 1
ATOM 738 C CA . GLY A 1 94 ? -5.137 28.188 4.109 1 92.75 94 GLY A CA 1
ATOM 739 C C . GLY A 1 94 ? -4.262 27.406 5.07 1 92.75 94 GLY A C 1
ATOM 740 O O . GLY A 1 94 ? -3.072 27.219 4.82 1 92.75 94 GLY A O 1
ATOM 741 N N . GLN A 1 95 ? -4.816 26.875 6.145 1 94.38 95 GLN A N 1
ATOM 742 C CA . GLN A 1 95 ? -4.043 26.188 7.172 1 94.38 95 GLN A CA 1
ATOM 743 C C . GLN A 1 95 ? -3.562 24.828 6.68 1 94.38 95 GLN A C 1
ATOM 745 O O . GLN A 1 95 ? -2.488 24.375 7.07 1 94.38 95 GLN A O 1
ATOM 750 N N . GLY A 1 96 ? -4.371 24.203 5.867 1 95.69 96 GLY A N 1
ATOM 751 C CA . GLY A 1 96 ? -3.949 22.953 5.281 1 95.69 96 GLY A CA 1
ATOM 752 C C . GLY A 1 96 ? -2.693 23.078 4.438 1 95.69 96 GLY A C 1
ATOM 753 O O . GLY A 1 96 ? -1.765 22.281 4.578 1 95.69 96 GLY A O 1
ATOM 754 N N . ARG A 1 97 ? -2.717 24.078 3.619 1 96.31 97 ARG A N 1
ATOM 755 C CA . ARG A 1 97 ? -1.55 24.328 2.781 1 96.31 97 ARG A CA 1
ATOM 756 C C . ARG A 1 97 ? -0.318 24.625 3.633 1 96.31 97 ARG A C 1
ATOM 758 O O . ARG A 1 97 ? 0.771 24.125 3.348 1 96.31 97 ARG A O 1
ATOM 765 N N . ARG A 1 98 ? -0.502 25.453 4.633 1 96.88 98 ARG A N 1
ATOM 766 C CA . ARG A 1 98 ? 0.58 25.797 5.547 1 96.88 98 ARG A CA 1
ATOM 767 C C . ARG A 1 98 ? 1.148 24.562 6.223 1 96.88 98 ARG A C 1
ATOM 769 O O . ARG A 1 98 ? 2.359 24.328 6.195 1 96.88 98 ARG A O 1
ATOM 776 N N . LEU A 1 99 ? 0.292 23.828 6.773 1 96.94 99 LEU A N 1
ATOM 777 C CA . LEU A 1 99 ? 0.644 22.609 7.492 1 96.94 99 LEU A CA 1
ATOM 778 C C . LEU A 1 99 ? 1.352 21.609 6.57 1 96.94 99 LEU A C 1
ATOM 780 O O . LEU A 1 99 ? 2.418 21.094 6.906 1 96.94 99 LEU A O 1
ATOM 784 N N . TYR A 1 100 ? 0.812 21.422 5.426 1 97.31 100 TYR A N 1
ATOM 785 C CA . TYR A 1 100 ? 1.325 20.453 4.473 1 97.31 100 TYR A CA 1
ATOM 786 C C . TYR A 1 100 ? 2.656 20.906 3.889 1 97.31 100 TYR A C 1
ATOM 788 O O . TYR A 1 100 ? 3.568 20.094 3.701 1 97.31 100 TYR A O 1
ATOM 796 N N . THR A 1 101 ? 2.809 22.141 3.574 1 97.81 101 THR A N 1
ATOM 797 C CA . THR A 1 101 ? 4.059 22.688 3.057 1 97.81 101 THR A CA 1
ATOM 798 C C . THR A 1 101 ? 5.195 22.469 4.051 1 97.81 101 THR A C 1
ATOM 800 O O . THR A 1 101 ? 6.289 22.047 3.672 1 97.81 101 THR A O 1
ATOM 803 N N . ALA A 1 102 ? 4.906 22.734 5.297 1 98.38 102 ALA A N 1
ATOM 804 C CA . ALA A 1 102 ? 5.91 22.516 6.336 1 98.38 102 ALA A CA 1
ATOM 805 C C . ALA A 1 102 ? 6.348 21.047 6.383 1 98.38 102 ALA A C 1
ATOM 807 O O . ALA A 1 102 ? 7.543 20.766 6.48 1 98.38 102 ALA A O 1
ATOM 808 N N . LEU A 1 103 ? 5.402 20.172 6.316 1 98.62 103 LEU A N 1
ATOM 809 C CA . LEU A 1 103 ? 5.695 18.734 6.344 1 98.62 103 LEU A CA 1
ATOM 810 C C . LEU A 1 103 ? 6.598 18.344 5.176 1 98.62 103 LEU A C 1
ATOM 812 O O . LEU A 1 103 ? 7.605 17.656 5.367 1 98.62 103 LEU A O 1
ATOM 816 N N . LEU A 1 104 ? 6.254 18.797 3.98 1 98.56 104 LEU A N 1
ATOM 817 C CA . LEU A 1 104 ? 6.992 18.453 2.771 1 98.56 104 LEU A CA 1
ATOM 818 C C . LEU A 1 104 ? 8.406 19.031 2.811 1 98.56 104 LEU A C 1
ATOM 820 O O . LEU A 1 104 ? 9.352 18.391 2.357 1 98.56 104 LEU A O 1
ATOM 824 N N . ASN A 1 105 ? 8.523 20.234 3.352 1 97.94 105 ASN A N 1
ATOM 825 C CA . ASN A 1 105 ? 9.844 20.828 3.518 1 97.94 105 ASN A CA 1
ATOM 826 C C . ASN A 1 105 ? 10.734 19.969 4.422 1 97.94 105 ASN A C 1
ATOM 828 O O . ASN A 1 105 ? 11.906 19.75 4.105 1 97.94 105 ASN A O 1
ATOM 832 N N . LEU A 1 106 ? 10.211 19.531 5.527 1 98.5 106 LEU A N 1
ATOM 833 C CA . LEU A 1 106 ? 10.969 18.688 6.453 1 98.5 106 LEU A CA 1
ATOM 834 C C . LEU A 1 106 ? 11.391 17.391 5.789 1 98.5 106 LEU A C 1
ATOM 836 O O . LEU A 1 106 ? 12.539 16.969 5.918 1 98.5 106 LEU A O 1
ATOM 840 N N . LEU A 1 107 ? 10.484 16.781 5.086 1 98.62 107 LEU A N 1
ATOM 841 C CA . LEU A 1 107 ? 10.766 15.508 4.426 1 98.62 107 LEU A CA 1
ATOM 842 C C . LEU A 1 107 ? 11.867 15.664 3.379 1 98.62 107 LEU A C 1
ATOM 844 O O . LEU A 1 107 ? 12.758 14.82 3.27 1 98.62 107 LEU A O 1
ATOM 848 N N . GLY A 1 108 ? 11.75 16.75 2.635 1 98.06 108 GLY A N 1
ATOM 849 C CA . GLY A 1 108 ? 12.836 17.047 1.709 1 98.06 108 GLY A CA 1
ATOM 850 C C . GLY A 1 108 ? 14.18 17.203 2.391 1 98.06 108 GLY A C 1
ATOM 851 O O . 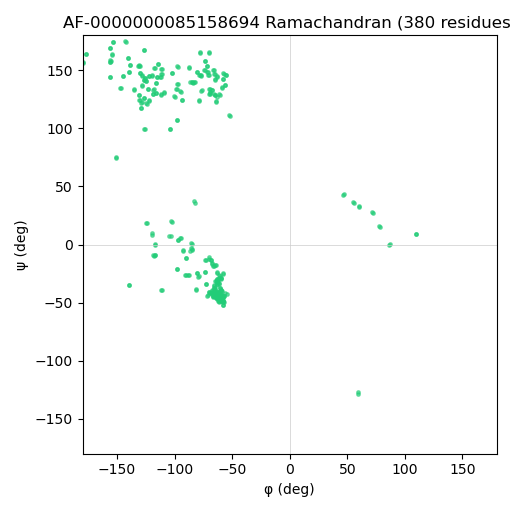GLY A 1 108 ? 15.188 16.672 1.917 1 98.06 108 GLY A O 1
ATOM 852 N N . ALA A 1 109 ? 14.203 17.922 3.471 1 97.81 109 ALA A N 1
ATOM 853 C CA . ALA A 1 109 ? 15.43 18.141 4.223 1 97.81 109 ALA A CA 1
ATOM 854 C C . ALA A 1 109 ? 15.992 16.844 4.777 1 97.81 109 ALA A C 1
ATOM 856 O O . ALA A 1 109 ? 17.203 16.703 4.953 1 97.81 109 ALA A O 1
ATOM 857 N N . GLN A 1 110 ? 15.148 15.906 5.066 1 98.31 110 GLN A N 1
ATOM 858 C CA . GLN A 1 110 ? 15.562 14.617 5.598 1 98.31 110 GLN A CA 1
ATOM 859 C C . GLN A 1 110 ? 16.203 13.758 4.512 1 98.31 110 GLN A C 1
ATOM 861 O O . GLN A 1 110 ? 16.875 12.766 4.812 1 98.31 110 GLN A O 1
ATOM 866 N N . GLY A 1 111 ? 15.859 14.055 3.225 1 98 111 GLY A N 1
ATOM 867 C CA . GLY A 1 111 ? 16.453 13.305 2.131 1 98 111 GLY A CA 1
ATOM 868 C C . GLY A 1 111 ? 15.477 12.383 1.434 1 98 111 GLY A C 1
ATOM 869 O O . GLY A 1 111 ? 15.875 11.547 0.621 1 98 111 GLY A O 1
ATOM 870 N N . TYR A 1 112 ? 14.211 12.508 1.766 1 98.44 112 TYR A N 1
ATOM 871 C CA . TYR A 1 112 ? 13.227 11.711 1.041 1 98.44 112 TYR A CA 1
ATOM 872 C C . TYR A 1 112 ? 13.039 12.234 -0.377 1 98.44 112 TYR A C 1
ATOM 874 O O . TYR A 1 112 ? 13.219 13.43 -0.633 1 98.44 112 TYR A O 1
ATOM 882 N N . ILE A 1 113 ? 12.617 11.328 -1.284 1 98.62 113 ILE A N 1
ATOM 883 C CA . ILE A 1 113 ? 12.562 11.648 -2.705 1 98.62 113 ILE A CA 1
ATOM 884 C C . ILE A 1 113 ? 11.102 11.711 -3.16 1 98.62 113 ILE A C 1
ATOM 886 O O . ILE A 1 113 ? 10.734 12.57 -3.963 1 98.62 113 ILE A O 1
ATOM 890 N N . ASN A 1 114 ? 10.266 10.781 -2.641 1 98.75 114 ASN A N 1
ATOM 891 C CA . ASN A 1 114 ? 8.883 10.672 -3.078 1 98.75 114 ASN A CA 1
ATOM 892 C C . ASN A 1 114 ? 7.91 10.812 -1.908 1 98.75 114 ASN A C 1
ATOM 894 O O . ASN A 1 114 ? 8.094 10.18 -0.866 1 98.75 114 ASN A O 1
ATOM 898 N N . ALA A 1 115 ? 6.898 11.602 -2.1 1 98.88 115 ALA A N 1
ATOM 899 C CA . ALA A 1 115 ? 5.754 11.648 -1.193 1 98.88 115 ALA A CA 1
ATOM 900 C C . ALA A 1 115 ? 4.477 11.203 -1.901 1 98.88 115 ALA A C 1
ATOM 902 O O . ALA A 1 115 ? 4.176 11.672 -3.002 1 98.88 115 ALA A O 1
ATOM 903 N N . TYR A 1 116 ? 3.775 10.32 -1.286 1 98.81 116 TYR A N 1
ATOM 904 C CA . TYR A 1 116 ? 2.52 9.82 -1.831 1 98.81 116 TYR A CA 1
ATOM 905 C C . TYR A 1 116 ? 1.358 10.117 -0.889 1 98.81 116 TYR A C 1
ATOM 907 O O . TYR A 1 116 ? 1.525 10.109 0.333 1 98.81 116 TYR A O 1
ATOM 915 N N . ALA A 1 117 ? 0.249 10.375 -1.466 1 98.69 117 ALA A N 1
ATOM 916 C CA . ALA A 1 117 ? -0.99 10.562 -0.715 1 98.69 117 ALA A CA 1
ATOM 917 C C . ALA A 1 117 ? -2.121 9.727 -1.305 1 98.69 117 ALA A C 1
ATOM 919 O O . ALA A 1 117 ? -2.346 9.742 -2.518 1 98.69 117 ALA A O 1
ATOM 920 N N . ALA A 1 118 ? -2.754 8.992 -0.489 1 98.31 118 ALA A N 1
ATOM 921 C CA . ALA A 1 118 ? -3.959 8.258 -0.876 1 98.31 118 ALA A CA 1
ATOM 922 C C . ALA A 1 118 ? -5.215 9.055 -0.528 1 98.31 118 ALA A C 1
ATOM 924 O O . ALA A 1 118 ? -5.34 9.57 0.582 1 98.31 118 ALA A O 1
ATOM 925 N N . ILE A 1 119 ? -6.102 9.164 -1.479 1 98.56 119 ILE A N 1
ATOM 926 C CA . ILE A 1 119 ? -7.32 9.938 -1.298 1 98.56 119 ILE A CA 1
ATOM 927 C C . ILE A 1 119 ? -8.531 9.094 -1.682 1 98.56 119 ILE A C 1
ATOM 929 O O . ILE A 1 119 ? -8.625 8.602 -2.809 1 98.56 119 ILE A O 1
ATOM 933 N N . THR A 1 120 ? -9.43 8.945 -0.732 1 98.31 120 THR A N 1
ATOM 934 C CA . THR A 1 120 ? -10.711 8.336 -1.072 1 98.31 120 THR A CA 1
ATOM 935 C C . THR A 1 120 ? -11.539 9.273 -1.951 1 98.31 120 THR A C 1
ATOM 937 O O . THR A 1 120 ? -11.648 10.469 -1.663 1 98.31 120 THR A O 1
ATOM 940 N N . LEU A 1 121 ? -12.086 8.758 -2.982 1 98.31 121 LEU A N 1
ATOM 941 C CA . LEU A 1 121 ? -12.773 9.578 -3.979 1 98.31 121 LEU A CA 1
ATOM 942 C C . LEU A 1 121 ? -14.273 9.297 -3.965 1 98.31 121 LEU A C 1
ATOM 944 O O . LEU A 1 121 ? -14.703 8.156 -3.754 1 98.31 121 LEU A O 1
ATOM 948 N N . PRO A 1 122 ? -15.133 10.398 -4.199 1 97.56 122 PRO A N 1
ATOM 949 C CA . PRO A 1 122 ? -14.766 11.773 -4.531 1 97.56 122 PRO A CA 1
ATOM 950 C C . PRO A 1 122 ? -14.414 12.602 -3.299 1 97.56 122 PRO A C 1
ATOM 952 O O . PRO A 1 122 ? -15.008 12.414 -2.234 1 97.56 122 PRO A O 1
ATOM 955 N N . ASN A 1 123 ? -13.391 13.422 -3.414 1 97.44 123 ASN A N 1
ATOM 956 C CA . ASN A 1 123 ? -12.914 14.352 -2.396 1 97.44 123 ASN A CA 1
ATOM 957 C C . ASN A 1 123 ? -12.258 15.578 -3.021 1 97.44 123 ASN A C 1
ATOM 959 O O . ASN A 1 123 ? -11.031 15.719 -2.975 1 97.44 123 ASN A O 1
ATOM 963 N N . ALA A 1 124 ? -13.047 16.453 -3.551 1 96.88 124 ALA A N 1
ATOM 964 C CA . ALA A 1 124 ? -12.562 17.578 -4.348 1 96.88 124 ALA A CA 1
ATOM 965 C C . ALA A 1 124 ? -11.625 18.469 -3.533 1 96.88 124 ALA A C 1
ATOM 967 O O . ALA A 1 124 ? -10.633 18.969 -4.059 1 96.88 124 ALA A O 1
ATOM 968 N N . ALA A 1 125 ? -11.945 18.656 -2.311 1 95.25 125 ALA A N 1
ATOM 969 C CA . ALA A 1 125 ? -11.117 19.516 -1.464 1 95.25 125 ALA A CA 1
ATOM 970 C C . ALA A 1 125 ? -9.711 18.953 -1.312 1 95.25 125 ALA A C 1
ATOM 972 O O . ALA A 1 125 ? -8.727 19.672 -1.479 1 95.25 125 ALA A O 1
ATOM 973 N N . SER A 1 126 ? -9.594 17.703 -1.001 1 96.88 126 SER A N 1
ATOM 974 C CA . SER A 1 126 ? -8.289 17.062 -0.84 1 96.88 126 SER A CA 1
ATOM 975 C C . SER A 1 126 ? -7.523 17.031 -2.158 1 96.88 126 SER A C 1
ATOM 977 O O . SER A 1 126 ? -6.324 17.312 -2.195 1 96.88 126 SER A O 1
ATOM 979 N N . VAL A 1 127 ? -8.211 16.672 -3.223 1 98.06 127 VAL A N 1
ATOM 980 C CA . VAL A 1 127 ? -7.594 16.656 -4.547 1 98.06 127 VAL A CA 1
ATOM 981 C C . VAL A 1 127 ? -7.051 18.031 -4.891 1 98.06 127 VAL A C 1
ATOM 983 O O . VAL A 1 127 ? -5.891 18.172 -5.297 1 98.06 127 VAL A O 1
ATOM 986 N N . GLY A 1 128 ? -7.875 19.062 -4.684 1 97.25 128 GLY A N 1
ATOM 987 C CA . GLY A 1 128 ? -7.457 20.422 -4.961 1 97.25 128 GLY A CA 1
ATOM 988 C C . GLY A 1 128 ? -6.234 20.844 -4.172 1 97.25 128 GLY A C 1
ATOM 989 O O . GLY A 1 128 ? -5.312 21.453 -4.723 1 97.25 128 GLY A O 1
ATOM 990 N N . LEU A 1 129 ? -6.172 20.531 -2.891 1 96.62 129 LEU A N 1
ATOM 991 C CA . LEU A 1 129 ? -5.031 20.859 -2.041 1 96.62 129 LEU A CA 1
ATOM 992 C C . LEU A 1 129 ? -3.76 20.188 -2.561 1 96.62 129 LEU A C 1
ATOM 994 O O . LEU A 1 129 ? -2.729 20.844 -2.717 1 96.62 129 LEU A O 1
ATOM 998 N N . HIS A 1 130 ? -3.838 18.922 -2.857 1 98.25 130 HIS A N 1
ATOM 999 C CA . HIS A 1 130 ? -2.662 18.172 -3.301 1 98.25 130 HIS A CA 1
ATOM 1000 C C . HIS A 1 130 ? -2.174 18.672 -4.656 1 98.25 130 HIS A C 1
ATOM 1002 O O . HIS A 1 130 ? -0.974 18.875 -4.855 1 98.25 130 HIS A O 1
ATOM 1008 N N . GLU A 1 131 ? -3.09 18.875 -5.527 1 98 131 GLU A N 1
ATOM 1009 C CA . GLU A 1 131 ? -2.695 19.344 -6.848 1 98 131 GLU A CA 1
ATOM 1010 C C . GLU A 1 131 ? -2.107 20.75 -6.773 1 98 131 GLU A C 1
ATOM 1012 O O . GLU A 1 131 ? -1.161 21.078 -7.496 1 98 131 GLU A O 1
ATOM 1017 N N . ALA A 1 132 ? -2.605 21.625 -5.891 1 96.75 132 ALA A N 1
ATOM 1018 C CA . ALA A 1 132 ? -2.053 22.969 -5.664 1 96.75 132 ALA A CA 1
ATOM 1019 C C . ALA A 1 132 ? -0.628 22.875 -5.125 1 96.75 132 ALA A C 1
ATOM 1021 O O . ALA A 1 132 ? 0.156 23.812 -5.281 1 96.75 132 ALA A O 1
ATOM 1022 N N . LEU A 1 133 ? -0.328 21.781 -4.516 1 97.25 133 LEU A N 1
ATOM 1023 C CA . LEU A 1 133 ? 1.002 21.578 -3.949 1 97.25 133 LEU A CA 1
ATOM 1024 C C . LEU A 1 133 ? 1.841 20.672 -4.844 1 97.25 133 LEU A C 1
ATOM 1026 O O . LEU A 1 133 ? 2.727 19.969 -4.363 1 97.25 133 LEU A O 1
ATOM 1030 N N . ALA A 1 134 ? 1.448 20.547 -6.113 1 97.94 134 ALA A N 1
ATOM 1031 C CA . ALA A 1 134 ? 2.229 19.953 -7.195 1 97.94 134 ALA A CA 1
ATOM 1032 C C . ALA A 1 134 ? 2.201 18.438 -7.121 1 97.94 134 ALA A C 1
ATOM 1034 O O . ALA A 1 134 ? 3.084 17.766 -7.66 1 97.94 134 ALA A O 1
ATOM 1035 N N . PHE A 1 135 ? 1.275 17.922 -6.367 1 98.69 135 PHE A N 1
ATOM 1036 C CA . PHE A 1 135 ? 1.02 16.484 -6.5 1 98.69 135 PHE A CA 1
ATOM 1037 C C . PHE A 1 135 ? 0.315 16.188 -7.816 1 98.69 135 PHE A C 1
ATOM 1039 O O . PHE A 1 135 ? -0.511 16.969 -8.281 1 98.69 135 PHE A O 1
ATOM 1046 N N . ARG A 1 136 ? 0.591 15.031 -8.344 1 98.56 136 ARG A N 1
ATOM 1047 C CA . ARG A 1 136 ? -0.084 14.547 -9.547 1 98.56 136 ARG A CA 1
ATOM 1048 C C . ARG A 1 136 ? -0.645 13.148 -9.328 1 98.56 136 ARG A C 1
ATOM 1050 O O . ARG A 1 136 ? -0.018 12.32 -8.664 1 98.56 136 ARG A O 1
ATOM 1057 N N . ARG A 1 137 ? -1.748 12.922 -9.938 1 98.75 137 ARG A N 1
ATOM 1058 C CA . ARG A 1 137 ? -2.354 11.602 -9.812 1 98.75 137 ARG A CA 1
ATOM 1059 C C . ARG A 1 137 ? -1.504 10.539 -10.5 1 98.75 137 ARG A C 1
ATOM 1061 O O . ARG A 1 137 ? -1.081 10.727 -11.648 1 98.75 137 ARG A O 1
ATOM 1068 N N . VAL A 1 138 ? -1.29 9.461 -9.805 1 98.75 138 VAL A N 1
ATOM 1069 C CA . VAL A 1 138 ? -0.474 8.414 -10.406 1 98.75 138 VAL A CA 1
ATOM 1070 C C . VAL A 1 138 ? -1.3 7.133 -10.547 1 98.75 138 VAL A C 1
ATOM 1072 O O . VAL A 1 138 ? -0.874 6.184 -11.211 1 98.75 138 VAL A O 1
ATOM 1075 N N . GLY A 1 139 ? -2.486 7.117 -9.961 1 98.62 139 GLY A N 1
ATOM 1076 C CA . GLY A 1 139 ? -3.33 5.941 -10.109 1 98.62 139 GLY A CA 1
ATOM 1077 C C . GLY A 1 139 ? -4.66 6.07 -9.383 1 98.62 139 GLY A C 1
ATOM 1078 O O . GLY A 1 139 ? -4.801 6.883 -8.469 1 98.62 139 GLY A O 1
ATOM 1079 N N . VAL A 1 140 ? -5.617 5.32 -9.836 1 98.75 140 VAL A N 1
ATOM 1080 C CA . VAL A 1 140 ? -6.906 5.176 -9.164 1 98.75 140 VAL A CA 1
ATOM 1081 C C . VAL A 1 140 ? -7.254 3.697 -9.023 1 98.75 140 VAL A C 1
ATOM 1083 O O . VAL A 1 140 ? -7.266 2.961 -10.016 1 98.75 140 VAL A O 1
ATOM 1086 N N . PHE A 1 141 ? -7.504 3.27 -7.852 1 98.69 141 PHE A N 1
ATOM 1087 C CA . PHE A 1 141 ? -7.93 1.916 -7.523 1 98.69 141 PHE A CA 1
ATOM 1088 C C . PHE A 1 141 ? -9.445 1.85 -7.359 1 98.69 141 PHE A C 1
ATOM 1090 O O . PHE A 1 141 ? -9.984 2.318 -6.355 1 98.69 141 PHE A O 1
ATOM 1097 N N . PRO A 1 142 ? -10.117 1.254 -8.305 1 98.06 142 PRO A N 1
ATOM 1098 C CA . PRO A 1 142 ? -11.578 1.362 -8.352 1 98.06 142 PRO A CA 1
ATOM 1099 C C . PRO A 1 142 ? -12.266 0.469 -7.32 1 98.06 142 PRO A C 1
ATOM 1101 O O . PRO A 1 142 ? -11.938 -0.716 -7.211 1 98.06 142 PRO A O 1
ATOM 1104 N N . ARG A 1 143 ? -13.258 1.093 -6.574 1 97.81 143 ARG A N 1
ATOM 1105 C CA . ARG A 1 143 ? -14.094 0.363 -5.629 1 97.81 143 ARG A CA 1
ATOM 1106 C C . ARG A 1 143 ? -13.258 -0.55 -4.742 1 97.81 143 ARG A C 1
ATOM 1108 O O . ARG A 1 143 ? -13.617 -1.71 -4.523 1 97.81 143 ARG A O 1
ATOM 1115 N N . VAL A 1 144 ? -12.156 -0.033 -4.293 1 98.06 144 VAL A N 1
ATOM 1116 C CA . VAL A 1 144 ? -11.164 -0.842 -3.598 1 98.06 144 VAL A CA 1
ATOM 1117 C C . VAL A 1 144 ? -11.586 -1.047 -2.145 1 98.06 144 VAL A C 1
ATOM 1119 O O . VAL A 1 144 ? -11.141 -1.992 -1.489 1 98.06 144 VAL A O 1
ATOM 1122 N N . GLY A 1 145 ? -12.375 -0.159 -1.662 1 96.94 145 GLY A N 1
ATOM 1123 C CA . GLY A 1 145 ? -12.805 -0.24 -0.276 1 96.94 145 GLY A CA 1
ATOM 1124 C C . GLY A 1 145 ? -14.305 -0.101 -0.109 1 96.94 145 GLY A C 1
ATOM 1125 O O . GLY A 1 145 ? -14.984 0.444 -0.982 1 96.94 145 GLY A O 1
ATOM 1126 N N . PHE A 1 146 ? -14.82 -0.687 0.982 1 97.81 146 PHE A N 1
ATOM 1127 C CA . PHE A 1 146 ? -16.234 -0.607 1.329 1 97.81 146 PHE A CA 1
ATOM 1128 C C . PHE A 1 146 ? -16.422 -0.046 2.734 1 97.81 146 PHE A C 1
ATOM 1130 O O . PHE A 1 146 ? -15.859 -0.571 3.695 1 97.81 146 PHE A O 1
ATOM 1137 N N . LYS A 1 147 ? -17.078 0.952 2.816 1 96.88 147 LYS A N 1
ATOM 1138 C CA . LYS A 1 147 ? -17.422 1.617 4.07 1 96.88 147 LYS A CA 1
ATOM 1139 C C . LYS A 1 147 ? -18.688 2.453 3.924 1 96.88 147 LYS A C 1
ATOM 1141 O O . LYS A 1 147 ? -18.953 3.021 2.861 1 96.88 147 LYS A O 1
ATOM 1146 N N . GLN A 1 148 ? -19.469 2.463 5.027 1 95.94 148 GLN A N 1
ATOM 1147 C CA . GLN A 1 148 ? -20.719 3.219 5.051 1 95.94 148 GLN A CA 1
ATOM 1148 C C . GLN A 1 148 ? -21.641 2.807 3.9 1 95.94 148 GLN A C 1
ATOM 1150 O O . GLN A 1 148 ? -22.172 3.66 3.195 1 95.94 148 GLN A O 1
ATOM 1155 N N . GLN A 1 149 ? -21.625 1.568 3.576 1 95.25 149 GLN A N 1
ATOM 1156 C CA . GLN A 1 149 ? -22.562 0.917 2.668 1 95.25 149 GLN A CA 1
ATOM 1157 C C . GLN A 1 149 ? -22.328 1.345 1.224 1 95.25 149 GLN A C 1
ATOM 1159 O O . GLN A 1 149 ? -23.25 1.416 0.423 1 95.25 149 GLN A O 1
ATOM 1164 N N . ARG A 1 150 ? -21.094 1.679 1.054 1 96.62 150 ARG A N 1
ATOM 1165 C CA . ARG A 1 150 ? -20.719 2.104 -0.291 1 96.62 150 ARG A CA 1
ATOM 1166 C C . ARG A 1 150 ? -19.297 1.658 -0.631 1 96.62 150 ARG A C 1
ATOM 1168 O O . ARG A 1 150 ? -18.422 1.61 0.242 1 96.62 150 ARG A O 1
ATOM 1175 N N . TRP A 1 151 ? -19.141 1.325 -1.941 1 98 151 TRP A N 1
ATOM 1176 C CA . TRP A 1 151 ? -17.812 1.067 -2.469 1 98 151 TRP A CA 1
ATOM 1177 C C . TRP A 1 151 ? -17.125 2.367 -2.871 1 98 151 TRP A C 1
ATOM 1179 O O . TRP A 1 151 ? -17.75 3.25 -3.465 1 98 151 TRP A O 1
ATOM 1189 N N . TRP A 1 152 ? -15.859 2.422 -2.557 1 98.31 152 TRP A N 1
ATOM 1190 C CA . TRP A 1 152 ? -15.148 3.672 -2.789 1 98.31 152 TRP A CA 1
ATOM 1191 C C . TRP A 1 152 ? -13.891 3.436 -3.631 1 98.31 152 TRP A C 1
ATOM 1193 O O . TRP A 1 152 ? -13.188 2.443 -3.436 1 98.31 152 TRP A O 1
ATOM 1203 N N . ASP A 1 153 ? -13.633 4.391 -4.527 1 98.5 153 ASP A N 1
ATOM 1204 C CA . ASP A 1 153 ? -12.336 4.469 -5.203 1 98.5 153 ASP A CA 1
ATOM 1205 C C . ASP A 1 153 ? -11.297 5.137 -4.312 1 98.5 153 ASP A C 1
ATOM 1207 O O . ASP A 1 153 ? -11.633 5.973 -3.471 1 98.5 153 ASP A O 1
ATOM 1211 N N . VAL A 1 154 ? -10.078 4.707 -4.477 1 98.62 154 VAL A N 1
ATOM 1212 C CA . VAL A 1 154 ? -8.961 5.402 -3.846 1 98.62 154 VAL A CA 1
ATOM 1213 C C . VAL A 1 154 ? -7.961 5.84 -4.91 1 98.62 154 VAL A C 1
ATOM 1215 O O . VAL A 1 154 ? -7.504 5.023 -5.711 1 98.62 154 VAL A O 1
ATOM 1218 N N . GLY A 1 155 ? -7.695 7.121 -4.926 1 98.69 155 GLY A N 1
ATOM 1219 C CA . GLY A 1 155 ? -6.656 7.656 -5.789 1 98.69 155 GLY A CA 1
ATOM 1220 C C . GLY A 1 155 ? -5.328 7.855 -5.078 1 98.69 155 GLY A C 1
ATOM 1221 O O . GLY A 1 155 ? -5.297 8.047 -3.861 1 98.69 155 GLY A O 1
ATOM 1222 N N . TRP A 1 156 ? -4.32 7.785 -5.883 1 98.75 156 TRP A N 1
ATOM 1223 C CA . TRP A 1 156 ? -2.973 8.047 -5.387 1 98.75 156 TRP A CA 1
ATOM 1224 C C . TRP A 1 156 ? -2.355 9.242 -6.098 1 98.75 156 TRP A C 1
ATOM 1226 O O . TRP A 1 156 ? -2.395 9.336 -7.324 1 98.75 156 TRP A O 1
ATOM 1236 N N . TRP A 1 157 ? -1.855 10.148 -5.34 1 98.88 157 TRP A N 1
ATOM 1237 C CA . TRP A 1 157 ? -1.135 11.32 -5.82 1 98.88 157 TRP A CA 1
ATOM 1238 C C . TRP A 1 157 ? 0.323 11.289 -5.375 1 98.88 157 TRP A C 1
ATOM 1240 O O . TRP A 1 157 ? 0.627 10.844 -4.266 1 98.88 157 TRP A O 1
ATOM 1250 N N . HIS A 1 158 ? 1.179 11.766 -6.234 1 98.81 158 HIS A N 1
ATOM 1251 C CA . HIS A 1 158 ? 2.619 11.719 -6.016 1 98.81 158 HIS A CA 1
ATOM 1252 C C . HIS A 1 158 ? 3.252 13.094 -6.195 1 98.81 158 HIS A C 1
ATOM 1254 O O . HIS A 1 158 ? 2.885 13.828 -7.109 1 98.81 158 HIS A O 1
ATOM 1260 N N . ARG A 1 159 ? 4.133 13.438 -5.328 1 98.62 159 ARG A N 1
ATOM 1261 C CA . ARG A 1 159 ? 4.992 14.602 -5.457 1 98.62 159 ARG A CA 1
ATOM 1262 C C . ARG A 1 159 ? 6.461 14.227 -5.293 1 98.62 159 ARG A C 1
ATOM 1264 O O . ARG A 1 159 ? 6.84 13.586 -4.305 1 98.62 159 ARG A O 1
ATOM 1271 N N . ARG A 1 160 ? 7.238 14.602 -6.258 1 98.38 160 ARG A N 1
ATOM 1272 C CA . ARG A 1 160 ? 8.688 14.461 -6.141 1 98.38 160 ARG A CA 1
ATOM 1273 C C . ARG A 1 160 ? 9.273 15.578 -5.281 1 98.38 160 ARG A C 1
ATOM 1275 O O . ARG A 1 160 ? 9.086 16.75 -5.574 1 98.38 160 ARG A O 1
ATOM 1282 N N . LEU A 1 161 ? 9.961 15.242 -4.27 1 98.12 161 LEU A N 1
ATOM 1283 C CA . LEU A 1 161 ? 10.5 16.219 -3.332 1 98.12 161 LEU A CA 1
ATOM 1284 C C . LEU A 1 161 ? 11.906 16.656 -3.748 1 98.12 161 LEU A C 1
ATOM 1286 O O . LEU A 1 161 ? 12.359 17.734 -3.387 1 98.12 161 LEU A O 1
ATOM 1290 N N . ALA A 1 162 ? 12.562 15.773 -4.445 1 96.62 162 ALA A N 1
ATOM 1291 C CA . ALA A 1 162 ? 13.898 16.031 -4.973 1 96.62 162 ALA A CA 1
ATOM 1292 C C . ALA A 1 162 ? 14.188 15.141 -6.184 1 96.62 162 ALA A C 1
ATOM 1294 O O . ALA A 1 162 ? 13.562 14.094 -6.359 1 96.62 162 ALA A O 1
ATOM 1295 N N . ASP A 1 163 ? 15.086 15.562 -6.992 1 95.94 163 ASP A N 1
ATOM 1296 C CA . ASP A 1 163 ? 15.531 14.711 -8.086 1 95.94 163 ASP A CA 1
ATOM 1297 C C . ASP A 1 163 ? 16.25 13.469 -7.559 1 95.94 163 ASP A C 1
ATOM 1299 O O . ASP A 1 163 ? 17.141 13.57 -6.723 1 95.94 163 ASP A O 1
ATOM 1303 N N . PRO A 1 164 ? 15.859 12.367 -8.008 1 96.75 164 PRO A N 1
ATOM 1304 C CA . PRO A 1 164 ? 16.516 11.156 -7.523 1 96.75 164 PRO A CA 1
ATOM 1305 C C . PRO A 1 164 ? 18 11.086 -7.918 1 96.75 164 PRO A C 1
ATOM 1307 O O . PRO A 1 164 ? 18.328 11.141 -9.109 1 96.75 164 PRO A O 1
ATOM 1310 N N . PRO A 1 165 ? 18.828 10.969 -7.02 1 96.25 165 PRO A N 1
ATOM 1311 C CA . PRO A 1 165 ? 20.266 10.875 -7.332 1 96.25 165 PRO A CA 1
ATOM 1312 C C . PRO A 1 165 ? 20.656 9.484 -7.832 1 96.25 165 PRO A C 1
ATOM 1314 O O . PRO A 1 165 ? 19.922 8.516 -7.641 1 96.25 165 PRO A O 1
ATOM 1317 N N . ALA A 1 166 ? 21.828 9.422 -8.406 1 95.44 166 ALA A N 1
ATOM 1318 C CA . ALA A 1 166 ? 22.344 8.141 -8.875 1 95.44 166 ALA A CA 1
ATOM 1319 C C . ALA A 1 166 ? 22.656 7.207 -7.703 1 95.44 166 ALA A C 1
ATOM 1321 O O . ALA A 1 166 ? 22.375 6.008 -7.773 1 95.44 166 ALA A O 1
ATOM 1322 N N . VAL A 1 167 ? 23.188 7.82 -6.656 1 94.75 167 VAL A N 1
ATOM 1323 C CA . VAL A 1 167 ? 23.484 7.102 -5.422 1 94.75 167 VAL A CA 1
ATOM 1324 C C . VAL A 1 167 ? 22.828 7.809 -4.238 1 94.75 167 VAL A C 1
ATOM 1326 O O . VAL A 1 167 ? 23.375 8.773 -3.701 1 94.75 167 VAL A O 1
ATOM 1329 N N . PRO A 1 168 ? 21.719 7.281 -3.857 1 95.69 168 PRO A N 1
ATOM 1330 C CA . PRO A 1 168 ? 21.016 7.996 -2.789 1 95.69 168 PRO A CA 1
ATOM 1331 C C . PRO A 1 168 ? 21.609 7.727 -1.408 1 95.69 168 PRO A C 1
ATOM 1333 O O . PRO A 1 168 ? 22.078 6.621 -1.143 1 95.69 168 PRO A O 1
ATOM 1336 N N . GLU A 1 169 ? 21.547 8.742 -0.617 1 96.38 169 GLU A N 1
ATOM 1337 C CA . GLU A 1 169 ? 21.891 8.594 0.795 1 96.38 169 GLU A CA 1
ATOM 1338 C C . GLU A 1 169 ? 20.672 8.156 1.61 1 96.38 169 GLU A C 1
ATOM 1340 O O . GLU A 1 169 ? 19.531 8.453 1.242 1 96.38 169 GLU A O 1
ATOM 1345 N N . GLU A 1 170 ? 20.938 7.461 2.691 1 96.5 170 GLU A N 1
ATOM 1346 C CA . GLU A 1 170 ? 19.859 7.102 3.592 1 96.5 170 GLU A CA 1
ATOM 1347 C C . GLU A 1 170 ? 19.172 8.344 4.156 1 96.5 170 GLU A C 1
ATOM 1349 O O . GLU A 1 170 ? 19.844 9.289 4.582 1 96.5 170 GLU A O 1
ATOM 1354 N N . PRO A 1 171 ? 17.875 8.359 4.039 1 97.44 171 PRO A N 1
ATOM 1355 C CA . PRO A 1 171 ? 17.219 9.469 4.73 1 97.44 171 PRO A CA 1
ATOM 1356 C C . PRO A 1 171 ? 17.578 9.539 6.211 1 97.44 171 PRO A C 1
ATOM 1358 O O . PRO A 1 171 ? 17.781 8.508 6.852 1 97.44 171 PRO A O 1
ATOM 1361 N N . ARG A 1 172 ? 17.656 10.695 6.719 1 96.88 172 ARG A N 1
ATOM 1362 C CA . ARG A 1 172 ? 17.984 10.844 8.133 1 96.88 172 ARG A CA 1
ATOM 1363 C C . ARG A 1 172 ? 16.734 11.148 8.961 1 96.88 172 ARG A C 1
ATOM 1365 O O . ARG A 1 172 ? 15.828 11.828 8.484 1 96.88 172 ARG A O 1
ATOM 1372 N N . PRO A 1 173 ? 16.719 10.664 10.234 1 97.56 173 PRO A N 1
ATOM 1373 C CA . PRO A 1 173 ? 15.617 11.07 11.117 1 97.56 173 PRO A CA 1
ATOM 1374 C C . PRO A 1 173 ? 15.516 12.586 11.281 1 97.56 173 PRO A C 1
ATOM 1376 O O . PRO A 1 173 ? 16.531 13.281 11.25 1 97.56 173 PRO A O 1
ATOM 1379 N N . TRP A 1 174 ? 14.273 13.039 11.445 1 96.62 174 TRP A N 1
ATOM 1380 C CA . TRP A 1 174 ? 14.078 14.477 11.531 1 96.62 174 TRP A CA 1
ATOM 1381 C C . TRP A 1 174 ? 14.828 15.055 12.727 1 96.62 174 TRP A C 1
ATOM 1383 O O . TRP A 1 174 ? 15.258 16.219 12.695 1 96.62 174 TRP A O 1
ATOM 1393 N N . THR A 1 175 ? 15.008 14.266 13.766 1 95.88 175 THR A N 1
ATOM 1394 C CA . THR A 1 175 ? 15.68 14.695 14.992 1 95.88 175 THR A CA 1
ATOM 1395 C C . THR A 1 175 ? 17.156 14.992 14.727 1 95.88 175 THR A C 1
ATOM 1397 O O . THR A 1 175 ? 17.812 15.625 15.547 1 95.88 175 THR A O 1
ATOM 1400 N N . ARG A 1 176 ? 17.672 14.508 13.68 1 96.81 176 ARG A N 1
ATOM 1401 C CA . ARG A 1 176 ? 19.078 14.711 13.344 1 96.81 176 ARG A CA 1
ATOM 1402 C C . ARG A 1 176 ? 19.266 15.93 12.438 1 96.81 176 ARG A C 1
ATOM 1404 O O . ARG A 1 176 ? 20.391 16.297 12.102 1 96.81 176 ARG A O 1
ATOM 1411 N N . LEU A 1 177 ? 18.219 16.547 12.023 1 97.38 177 LEU A N 1
ATOM 1412 C CA . LEU A 1 177 ? 18.297 17.781 11.258 1 97.38 177 LEU A CA 1
ATOM 1413 C C . LEU A 1 177 ? 18.766 18.938 12.141 1 97.38 177 LEU A C 1
ATOM 1415 O O . LEU A 1 177 ? 18.391 19.016 13.312 1 97.38 177 LEU A O 1
ATOM 1419 N N . PRO A 1 178 ? 19.562 19.891 11.5 1 97.12 178 PRO A N 1
ATOM 1420 C CA . PRO A 1 178 ? 19.922 21.094 12.258 1 97.12 178 PRO A CA 1
ATOM 1421 C C . PRO A 1 178 ? 18.703 21.938 12.648 1 97.12 178 PRO A C 1
ATOM 1423 O O . PRO A 1 178 ? 17.75 22.047 11.875 1 97.12 178 PRO A O 1
ATOM 1426 N N . ALA A 1 179 ? 18.75 22.531 13.805 1 96.31 179 ALA A N 1
ATOM 1427 C CA . ALA A 1 179 ? 17.641 23.328 14.336 1 96.31 179 ALA A CA 1
ATOM 1428 C C . ALA A 1 179 ? 17.219 24.406 13.352 1 96.31 179 ALA A C 1
ATOM 1430 O O . ALA A 1 179 ? 16.031 24.625 13.125 1 96.31 179 ALA A O 1
ATOM 1431 N N . PRO A 1 180 ? 18.172 25.109 12.711 1 96.75 180 PRO A N 1
ATOM 1432 C CA . PRO A 1 180 ? 17.766 26.141 11.758 1 96.75 180 PRO A CA 1
ATOM 1433 C C . PRO A 1 180 ? 16.969 25.562 10.586 1 96.75 180 PRO A C 1
ATOM 1435 O O . PRO A 1 180 ? 16.078 26.25 10.047 1 96.75 180 PRO A O 1
ATOM 1438 N N . THR A 1 181 ? 17.312 24.344 10.203 1 96.81 181 THR A N 1
ATOM 1439 C CA . THR A 1 181 ? 16.609 23.688 9.109 1 96.81 181 THR A CA 1
ATOM 1440 C C . THR A 1 181 ? 15.164 23.391 9.516 1 96.81 181 THR A C 1
ATOM 1442 O O . THR A 1 181 ? 14.234 23.641 8.75 1 96.81 181 THR A O 1
ATOM 1445 N N . ILE A 1 182 ? 15.023 22.891 10.688 1 97.06 182 ILE A N 1
ATOM 1446 C CA . ILE A 1 182 ? 13.695 22.578 11.211 1 97.06 182 ILE A CA 1
ATOM 1447 C C . ILE A 1 182 ? 12.883 23.859 11.336 1 97.06 182 ILE A C 1
ATOM 1449 O O . ILE A 1 182 ? 11.734 23.922 10.891 1 97.06 182 ILE A O 1
ATOM 1453 N N . ASN A 1 183 ? 13.477 24.859 11.891 1 96.62 183 ASN A N 1
ATOM 1454 C CA . ASN A 1 183 ? 12.789 26.125 12.086 1 96.62 183 ASN A CA 1
ATOM 1455 C C . ASN A 1 183 ? 12.359 26.75 10.758 1 96.62 183 ASN A C 1
ATOM 1457 O O . ASN A 1 183 ? 11.25 27.281 10.648 1 96.62 183 ASN A O 1
ATOM 1461 N N . SER A 1 184 ? 13.227 26.688 9.844 1 95.88 184 SER A N 1
ATOM 1462 C CA . SER A 1 184 ? 12.914 27.234 8.523 1 95.88 184 SER A CA 1
ATOM 1463 C C . SER A 1 184 ? 11.75 26.484 7.879 1 95.88 184 SER A C 1
ATOM 1465 O O . SER A 1 184 ? 10.875 27.094 7.266 1 95.88 184 SER A O 1
ATOM 1467 N N . ALA A 1 185 ? 11.758 25.172 8.039 1 95.06 185 ALA A N 1
ATOM 1468 C CA . ALA A 1 185 ? 10.695 24.344 7.473 1 95.06 185 ALA A CA 1
ATOM 1469 C C . ALA A 1 185 ? 9.344 24.672 8.109 1 95.06 185 ALA A C 1
ATOM 1471 O O . ALA A 1 185 ? 8.312 24.609 7.438 1 95.06 185 ALA A O 1
ATOM 1472 N N . LEU A 1 186 ? 9.375 25.062 9.344 1 95.06 186 LEU A N 1
ATOM 1473 C CA . LEU A 1 186 ? 8.141 25.297 10.094 1 95.06 186 LEU A CA 1
ATOM 1474 C C . LEU A 1 186 ? 7.688 26.75 9.953 1 95.06 186 LEU A C 1
ATOM 1476 O O . LEU A 1 186 ? 6.57 27.094 10.336 1 95.06 186 LEU A O 1
ATOM 1480 N N . ALA A 1 187 ? 8.562 27.625 9.398 1 91.88 187 ALA A N 1
ATOM 1481 C CA . ALA A 1 187 ? 8.281 29.062 9.32 1 91.88 187 ALA A CA 1
ATOM 1482 C C . ALA A 1 187 ? 7.41 29.391 8.109 1 91.88 187 ALA A C 1
ATOM 1484 O O . ALA A 1 187 ? 7.691 30.328 7.375 1 91.88 187 ALA A O 1
ATOM 1485 N N . VAL A 1 188 ? 6.473 28.562 7.773 1 89.44 188 VAL A N 1
ATOM 1486 C CA . VAL A 1 188 ? 5.562 28.781 6.656 1 89.44 188 VAL A CA 1
ATOM 1487 C C . VAL A 1 188 ? 4.367 29.609 7.121 1 89.44 188 VAL A C 1
ATOM 1489 O O . VAL A 1 188 ? 3.855 29.422 8.227 1 89.44 188 VAL A O 1
ATOM 1492 N N . HIS A 1 189 ? 3.941 30.531 6.297 1 82.75 189 HIS A N 1
ATOM 1493 C CA . HIS A 1 189 ? 2.812 31.406 6.629 1 82.75 189 HIS A CA 1
ATOM 1494 C C . HIS A 1 189 ? 1.604 31.094 5.754 1 82.75 189 HIS A C 1
ATOM 1496 O O . HIS A 1 189 ? 1.756 30.625 4.617 1 82.75 189 HIS A O 1
ATOM 1502 N N . PRO A 1 190 ? 0.401 31.266 6.387 1 73 190 PRO A N 1
ATOM 1503 C CA . PRO A 1 190 ? -0.791 31.047 5.566 1 73 190 PRO A CA 1
ATOM 1504 C C . PRO A 1 190 ? -0.817 31.922 4.32 1 73 190 PRO A C 1
ATOM 1506 O O . PRO A 1 190 ? -0.237 33.031 4.316 1 73 190 PRO A O 1
ATOM 1509 N N . ALA A 1 191 ? -1.21 31.281 3.182 1 61.5 191 ALA A N 1
ATOM 1510 C CA . ALA A 1 191 ? -1.368 32.125 1.994 1 61.5 191 ALA A CA 1
ATOM 1511 C C . ALA A 1 191 ? -2.275 33.312 2.281 1 61.5 191 ALA A C 1
ATOM 1513 O O . ALA A 1 191 ? -3.318 33.156 2.922 1 61.5 191 ALA A O 1
ATOM 1514 N N . GLN A 1 192 ? -1.74 34.656 2.316 1 51.09 192 GLN A N 1
ATOM 1515 C CA . GLN A 1 192 ? -2.588 35.844 2.373 1 51.09 192 GLN A CA 1
ATOM 1516 C C . GLN A 1 192 ? -3.617 35.844 1.246 1 51.09 192 GLN A C 1
ATOM 1518 O O . GLN A 1 192 ? -3.355 35.312 0.162 1 51.09 192 GLN A O 1
ATOM 1523 N N . MET B 1 1 ? 3.898 -31.953 -14.453 1 92.62 1 MET B N 1
ATOM 1524 C CA . MET B 1 1 ? 3.822 -30.859 -13.492 1 92.62 1 MET B CA 1
ATOM 1525 C C . MET B 1 1 ? 2.516 -30.922 -12.703 1 92.62 1 MET B C 1
ATOM 1527 O O . MET B 1 1 ? 1.451 -31.141 -13.281 1 92.62 1 MET B O 1
ATOM 1531 N N . THR B 1 2 ? 2.613 -30.828 -11.375 1 95.38 2 THR B N 1
ATOM 1532 C CA . THR B 1 2 ? 1.445 -30.922 -10.508 1 95.38 2 THR B CA 1
ATOM 1533 C C . THR B 1 2 ? 1.156 -29.594 -9.836 1 95.38 2 THR B C 1
ATOM 1535 O O . THR B 1 2 ? 2.066 -28.938 -9.32 1 95.38 2 THR B O 1
ATOM 1538 N N . LEU B 1 3 ? -0.048 -29.156 -9.938 1 97.62 3 LEU B N 1
ATOM 1539 C CA . LEU B 1 3 ? -0.532 -27.969 -9.258 1 97.62 3 LEU B CA 1
ATOM 1540 C C . LEU B 1 3 ? -1.31 -28.328 -7.996 1 97.62 3 LEU B C 1
ATOM 1542 O O . LEU B 1 3 ? -2.219 -29.172 -8.039 1 97.62 3 LEU B O 1
ATOM 1546 N N . ARG B 1 4 ? -0.93 -27.75 -6.871 1 97.38 4 ARG B N 1
ATOM 1547 C CA . ARG B 1 4 ? -1.598 -28.078 -5.621 1 97.38 4 ARG B CA 1
ATOM 1548 C C . ARG B 1 4 ? -1.45 -26.953 -4.602 1 97.38 4 ARG B C 1
ATOM 1550 O O . ARG B 1 4 ? -0.673 -26.016 -4.809 1 97.38 4 ARG B O 1
ATOM 1557 N N . MET B 1 5 ? -2.248 -27.078 -3.488 1 97.88 5 MET B N 1
ATOM 1558 C CA . MET B 1 5 ? -2.061 -26.188 -2.352 1 97.88 5 MET B CA 1
ATOM 1559 C C . MET B 1 5 ? -0.699 -26.406 -1.703 1 97.88 5 MET B C 1
ATOM 1561 O O . MET B 1 5 ? -0.252 -27.547 -1.56 1 97.88 5 MET B O 1
ATOM 1565 N N . ALA B 1 6 ? -0.086 -25.375 -1.279 1 98.44 6 ALA B N 1
ATOM 1566 C CA . ALA B 1 6 ? 1.206 -25.469 -0.603 1 98.44 6 ALA B CA 1
ATOM 1567 C C . ALA B 1 6 ? 1.046 -26.016 0.812 1 98.44 6 ALA B C 1
ATOM 1569 O O . ALA B 1 6 ? -0.046 -25.969 1.382 1 98.44 6 ALA B O 1
ATOM 1570 N N . THR B 1 7 ? 2.102 -26.562 1.348 1 97.44 7 THR B N 1
ATOM 1571 C CA . THR B 1 7 ? 2.242 -26.938 2.754 1 97.44 7 THR B CA 1
ATOM 1572 C C . THR B 1 7 ? 3.506 -26.312 3.348 1 97.44 7 THR B C 1
ATOM 1574 O O . THR B 1 7 ? 4.348 -25.797 2.617 1 97.44 7 THR B O 1
ATOM 1577 N N . SER B 1 8 ? 3.57 -26.375 4.668 1 97.62 8 SER B N 1
ATOM 1578 C CA . SER B 1 8 ? 4.75 -25.828 5.332 1 97.62 8 SER B CA 1
ATOM 1579 C C . SER B 1 8 ? 6.027 -26.5 4.836 1 97.62 8 SER B C 1
ATOM 1581 O O . SER B 1 8 ? 7.098 -25.891 4.848 1 97.62 8 SER B O 1
ATOM 1583 N N . ASP B 1 9 ? 5.953 -27.703 4.328 1 97.56 9 ASP B N 1
ATOM 1584 C CA . ASP B 1 9 ? 7.105 -28.469 3.865 1 97.56 9 ASP B CA 1
ATOM 1585 C C . ASP B 1 9 ? 7.637 -27.906 2.547 1 97.56 9 ASP B C 1
ATOM 1587 O O . ASP B 1 9 ? 8.75 -28.25 2.129 1 97.56 9 ASP B O 1
ATOM 1591 N N . ASP B 1 10 ? 6.902 -27.062 1.907 1 98.5 10 ASP B N 1
ATOM 1592 C CA . ASP B 1 10 ? 7.309 -26.516 0.618 1 98.5 10 ASP B CA 1
ATOM 1593 C C . ASP B 1 10 ? 8.203 -25.297 0.801 1 98.5 10 ASP B C 1
ATOM 1595 O O . ASP B 1 10 ? 8.719 -24.75 -0.174 1 98.5 10 ASP B O 1
ATOM 1599 N N . ALA B 1 11 ? 8.438 -24.859 2.025 1 98.5 11 ALA B N 1
ATOM 1600 C CA . ALA B 1 11 ? 9.094 -23.594 2.326 1 98.5 11 ALA B CA 1
ATOM 1601 C C . ALA B 1 11 ? 10.477 -23.516 1.672 1 98.5 11 ALA B C 1
ATOM 1603 O O . ALA B 1 11 ? 10.836 -22.5 1.083 1 98.5 11 ALA B O 1
ATOM 1604 N N . ALA B 1 12 ? 11.219 -24.578 1.768 1 98.5 12 ALA B N 1
ATOM 1605 C CA . ALA B 1 12 ? 12.555 -24.578 1.189 1 98.5 12 ALA B CA 1
ATOM 1606 C C . ALA B 1 12 ? 12.5 -24.453 -0.33 1 98.5 12 ALA B C 1
ATOM 1608 O O . ALA B 1 12 ? 13.297 -23.719 -0.926 1 98.5 12 ALA B O 1
ATOM 1609 N N . GLY B 1 13 ? 11.609 -25.219 -0.95 1 98.56 13 GLY B N 1
ATOM 1610 C CA . GLY B 1 13 ? 11.445 -25.125 -2.393 1 98.56 13 GLY B CA 1
ATOM 1611 C C . GLY B 1 13 ? 10.984 -23.766 -2.861 1 98.56 13 GLY B C 1
ATOM 1612 O O . GLY B 1 13 ? 11.461 -23.25 -3.877 1 98.56 13 GLY B O 1
ATOM 1613 N N . VAL B 1 14 ? 10.047 -23.156 -2.133 1 98.56 14 VAL B N 1
ATOM 1614 C CA . VAL B 1 14 ? 9.547 -21.828 -2.438 1 98.56 14 VAL B CA 1
ATOM 1615 C C . VAL B 1 14 ? 10.688 -20.812 -2.324 1 98.56 14 VAL B C 1
ATOM 1617 O O . VAL B 1 14 ? 10.867 -19.969 -3.205 1 98.56 14 VAL B O 1
ATOM 1620 N N . ALA B 1 15 ? 11.469 -20.922 -1.243 1 98.38 15 ALA B N 1
ATOM 1621 C CA . ALA B 1 15 ? 12.609 -20.047 -1.05 1 98.38 15 ALA B CA 1
ATOM 1622 C C . ALA B 1 15 ? 13.602 -20.172 -2.203 1 98.38 15 ALA B C 1
ATOM 1624 O O . ALA B 1 15 ? 14.164 -19.172 -2.656 1 98.38 15 ALA B O 1
ATOM 1625 N N . ALA B 1 16 ? 13.812 -21.344 -2.65 1 98.12 16 ALA B N 1
ATOM 1626 C CA . ALA B 1 16 ? 14.766 -21.594 -3.73 1 98.12 16 ALA B CA 1
ATOM 1627 C C . ALA B 1 16 ? 14.297 -20.969 -5.035 1 98.12 16 ALA B C 1
ATOM 1629 O O . ALA B 1 16 ? 15.102 -20.422 -5.793 1 98.12 16 ALA B O 1
ATOM 1630 N N . VAL B 1 17 ? 13.023 -21.062 -5.316 1 98.25 17 VAL B N 1
ATOM 1631 C CA . VAL B 1 17 ? 12.453 -20.438 -6.508 1 98.25 17 VAL B CA 1
ATOM 1632 C C . VAL B 1 17 ? 12.609 -18.922 -6.422 1 98.25 17 VAL B C 1
ATOM 1634 O O . VAL B 1 17 ? 12.875 -18.266 -7.43 1 98.25 17 VAL B O 1
ATOM 1637 N N . TYR B 1 18 ? 12.508 -18.406 -5.203 1 98.12 18 TYR B N 1
ATOM 1638 C CA . TYR B 1 18 ? 12.469 -16.969 -4.965 1 98.12 18 TYR B CA 1
ATOM 1639 C C . TYR B 1 18 ? 13.867 -16.359 -5.031 1 98.12 18 TYR B C 1
ATOM 1641 O O . TYR B 1 18 ? 14.031 -15.203 -5.422 1 98.12 18 TYR B O 1
ATOM 1649 N N . LEU B 1 19 ? 14.844 -17.031 -4.762 1 97.5 19 LEU B N 1
ATOM 1650 C CA . LEU B 1 19 ? 16.203 -16.562 -4.52 1 97.5 19 LEU B CA 1
ATOM 1651 C C . LEU B 1 19 ? 16.734 -15.789 -5.715 1 97.5 19 LEU B C 1
ATOM 1653 O O . LEU B 1 19 ? 17.219 -14.672 -5.562 1 97.5 19 LEU B O 1
ATOM 1657 N N . PRO B 1 20 ? 16.641 -16.281 -6.922 1 97.31 20 PRO B N 1
ATOM 1658 C CA . PRO B 1 20 ? 17.188 -15.523 -8.047 1 97.31 20 PRO B CA 1
ATOM 1659 C C . PRO B 1 20 ? 16.484 -14.188 -8.25 1 97.31 20 PRO B C 1
ATOM 1661 O O . PRO B 1 20 ? 17.109 -13.219 -8.711 1 97.31 20 PRO B O 1
ATOM 1664 N N . TYR B 1 21 ? 15.211 -14.102 -7.945 1 97 21 TYR B N 1
ATOM 1665 C CA . TYR B 1 21 ? 14.477 -12.852 -8.07 1 97 21 TYR B CA 1
ATOM 1666 C C . TYR B 1 21 ? 14.992 -11.812 -7.09 1 97 21 TYR B C 1
ATOM 1668 O O . TYR B 1 21 ? 15.086 -10.625 -7.422 1 97 21 TYR B O 1
ATOM 1676 N N . VAL B 1 22 ? 15.297 -12.227 -5.859 1 96.88 22 VAL B N 1
ATOM 1677 C CA . VAL B 1 22 ? 15.812 -11.336 -4.82 1 96.88 22 VAL B CA 1
ATOM 1678 C C . VAL B 1 22 ? 17.25 -10.93 -5.145 1 96.88 22 VAL B C 1
ATOM 1680 O O . VAL B 1 22 ? 17.594 -9.75 -5.109 1 96.88 22 VAL B O 1
ATOM 1683 N N . ARG B 1 23 ? 18.016 -11.867 -5.551 1 95.62 23 ARG B N 1
ATOM 1684 C CA . ARG B 1 23 ? 19.453 -11.688 -5.695 1 95.62 23 ARG B CA 1
ATOM 1685 C C . ARG B 1 23 ? 19.797 -10.992 -7.012 1 95.62 23 ARG B C 1
ATOM 1687 O O . ARG B 1 23 ? 20.641 -10.102 -7.051 1 95.62 23 ARG B O 1
ATOM 1694 N N . ASP B 1 24 ? 19.078 -11.328 -8.086 1 96.06 24 ASP B N 1
ATOM 1695 C CA . ASP B 1 24 ? 19.609 -11.008 -9.414 1 96.06 24 ASP B CA 1
ATOM 1696 C C . ASP B 1 24 ? 18.703 -10.023 -10.141 1 96.06 24 ASP B C 1
ATOM 1698 O O . ASP B 1 24 ? 19 -9.602 -11.266 1 96.06 24 ASP B O 1
ATOM 1702 N N . THR B 1 25 ? 17.641 -9.633 -9.508 1 96.25 25 THR B N 1
ATOM 1703 C CA . THR B 1 25 ? 16.703 -8.781 -10.25 1 96.25 25 THR B CA 1
ATOM 1704 C C . THR B 1 25 ? 16.109 -7.715 -9.344 1 96.25 25 THR B C 1
ATOM 1706 O O . THR B 1 25 ? 16.359 -7.707 -8.133 1 96.25 25 THR B O 1
ATOM 1709 N N . ALA B 1 26 ? 15.344 -6.816 -9.938 1 95.31 26 ALA B N 1
ATOM 1710 C CA . ALA B 1 26 ? 14.531 -5.852 -9.195 1 95.31 26 ALA B CA 1
ATOM 1711 C C . ALA B 1 26 ? 13.062 -6.254 -9.195 1 95.31 26 ALA B C 1
ATOM 1713 O O . ALA B 1 26 ? 12.203 -5.5 -8.727 1 95.31 26 ALA B O 1
ATOM 1714 N N . ILE B 1 27 ? 12.828 -7.418 -9.711 1 95.25 27 ILE B N 1
ATOM 1715 C CA . ILE B 1 27 ? 11.445 -7.887 -9.734 1 95.25 27 ILE B CA 1
ATOM 1716 C C . ILE B 1 27 ? 10.906 -7.945 -8.305 1 95.25 27 ILE B C 1
ATOM 1718 O O . ILE B 1 27 ? 9.758 -7.551 -8.055 1 95.25 27 ILE B O 1
ATOM 1722 N N . SER B 1 28 ? 11.68 -8.469 -7.426 1 94.06 28 SER B N 1
ATOM 1723 C CA . SER B 1 28 ? 11.406 -8.344 -5.996 1 94.06 28 SER B CA 1
ATOM 1724 C C . SER B 1 28 ? 12.234 -7.227 -5.371 1 94.06 28 SER B C 1
ATOM 1726 O O . SER B 1 28 ? 13.445 -7.145 -5.586 1 94.06 28 SER B O 1
ATOM 1728 N N . PHE B 1 29 ? 11.617 -6.43 -4.598 1 94.44 29 PHE B N 1
ATOM 1729 C CA . PHE B 1 29 ? 12.305 -5.324 -3.941 1 94.44 29 PHE B CA 1
ATOM 1730 C C . PHE B 1 29 ? 12.961 -5.789 -2.648 1 94.44 29 PHE B C 1
ATOM 1732 O O . PHE B 1 29 ? 13.523 -4.98 -1.908 1 94.44 29 PHE B O 1
ATOM 1739 N N . GLU B 1 30 ? 12.805 -7.078 -2.375 1 93.38 30 GLU B N 1
ATOM 1740 C CA . GLU B 1 30 ? 13.57 -7.625 -1.258 1 93.38 30 GLU B CA 1
ATOM 1741 C C . GLU B 1 30 ? 15.062 -7.668 -1.578 1 93.38 30 GLU B C 1
ATOM 1743 O O . GLU B 1 30 ? 15.461 -8.133 -2.648 1 93.38 30 GLU B O 1
ATOM 1748 N N . THR B 1 31 ? 15.844 -7.148 -0.633 1 91.88 31 THR B N 1
ATOM 1749 C CA . THR B 1 31 ? 17.281 -7.07 -0.879 1 91.88 31 THR B CA 1
ATOM 1750 C C . THR B 1 31 ? 18 -8.242 -0.226 1 91.88 31 THR B C 1
ATOM 1752 O O . THR B 1 31 ? 19.141 -8.555 -0.59 1 91.88 31 THR B O 1
ATOM 1755 N N . GLN B 1 32 ? 17.359 -8.836 0.758 1 93 32 GLN B N 1
ATOM 1756 C CA . GLN B 1 32 ? 17.906 -10.008 1.437 1 93 32 GLN B CA 1
ATOM 1757 C C . GLN B 1 32 ? 17 -11.219 1.25 1 93 32 GLN B C 1
ATOM 1759 O O . GLN B 1 32 ? 15.789 -11.125 1.431 1 93 32 GLN B O 1
ATOM 1764 N N . GLN B 1 33 ? 17.625 -12.242 0.935 1 93.81 33 GLN B N 1
ATOM 1765 C CA . GLN B 1 33 ? 16.859 -13.477 0.792 1 93.81 33 GLN B CA 1
ATOM 1766 C C . GLN B 1 33 ? 16.25 -13.906 2.125 1 93.81 33 GLN B C 1
ATOM 1768 O O . GLN B 1 33 ? 16.969 -14.023 3.127 1 93.81 33 GLN B O 1
ATOM 1773 N N . PRO B 1 34 ? 15.047 -14.141 2.105 1 95.62 34 PRO B N 1
ATOM 1774 C CA . PRO B 1 34 ? 14.492 -14.703 3.34 1 95.62 34 PRO B CA 1
ATOM 1775 C C . PRO B 1 34 ? 15.031 -16.094 3.643 1 95.62 34 PRO B C 1
ATOM 1777 O O . PRO B 1 34 ? 15.273 -16.875 2.723 1 95.62 34 PRO B O 1
ATOM 1780 N N . SER B 1 35 ? 15.164 -16.375 4.883 1 97.56 35 SER B N 1
ATOM 1781 C CA . SER B 1 35 ? 15.516 -17.734 5.285 1 97.56 35 SER B CA 1
ATOM 1782 C C . SER B 1 35 ? 14.359 -18.703 5.035 1 97.56 35 SER B C 1
ATOM 1784 O O . SER B 1 35 ? 13.219 -18.281 4.812 1 97.56 35 SER B O 1
ATOM 1786 N N . VAL B 1 36 ? 14.688 -19.969 5.086 1 98.25 36 VAL B N 1
ATOM 1787 C CA . VAL B 1 36 ? 13.656 -20.984 4.945 1 98.25 36 VAL B CA 1
ATOM 1788 C C . VAL B 1 36 ? 12.633 -20.844 6.066 1 98.25 36 VAL B C 1
ATOM 1790 O O . VAL B 1 36 ? 11.43 -21 5.84 1 98.25 36 VAL B O 1
ATOM 1793 N N . GLU B 1 37 ? 13.078 -20.516 7.242 1 98.19 37 GLU B N 1
ATOM 1794 C CA . GLU B 1 37 ? 12.188 -20.344 8.391 1 98.19 37 GLU B CA 1
ATOM 1795 C C . GLU B 1 37 ? 11.266 -19.141 8.195 1 98.19 37 GLU B C 1
ATOM 1797 O O . GLU B 1 37 ? 10.078 -19.203 8.5 1 98.19 37 GLU B O 1
ATOM 1802 N N . GLU B 1 38 ? 11.805 -18.078 7.734 1 97.62 38 GLU B N 1
ATOM 1803 C CA . GLU B 1 38 ? 10.992 -16.906 7.434 1 97.62 38 GLU B CA 1
ATOM 1804 C C . GLU B 1 38 ? 9.938 -17.219 6.371 1 97.62 38 GLU B C 1
ATOM 1806 O O . GLU B 1 38 ? 8.781 -16.828 6.512 1 97.62 38 GLU B O 1
ATOM 1811 N N . MET B 1 39 ? 10.398 -17.938 5.352 1 97.88 39 MET B N 1
ATOM 1812 C CA . MET B 1 39 ? 9.477 -18.297 4.277 1 97.88 39 MET B CA 1
ATOM 1813 C C . MET B 1 39 ? 8.383 -19.234 4.797 1 97.88 39 MET B C 1
ATOM 1815 O O . MET B 1 39 ? 7.215 -19.078 4.422 1 97.88 39 MET B O 1
ATOM 1819 N N . ARG B 1 40 ? 8.75 -20.094 5.641 1 98.38 40 ARG B N 1
ATOM 1820 C CA . ARG B 1 40 ? 7.781 -20.984 6.262 1 98.38 40 ARG B CA 1
ATOM 1821 C C . ARG B 1 40 ? 6.742 -20.188 7.055 1 98.38 40 ARG B C 1
ATOM 1823 O O . ARG B 1 40 ? 5.547 -20.484 6.984 1 98.38 40 ARG B O 1
ATOM 1830 N N . SER B 1 41 ? 7.203 -19.266 7.773 1 98.12 41 SER B N 1
ATOM 1831 C CA . SER B 1 41 ? 6.309 -18.422 8.555 1 98.12 41 SER B CA 1
ATOM 1832 C C . SER B 1 41 ? 5.359 -17.641 7.66 1 98.12 41 SER B C 1
ATOM 1834 O O . SER B 1 41 ? 4.156 -17.578 7.914 1 98.12 41 SER B O 1
ATOM 1836 N N . ARG B 1 42 ? 5.906 -17.031 6.59 1 97.12 42 ARG B N 1
ATOM 1837 C CA . ARG B 1 42 ? 5.082 -16.297 5.633 1 97.12 42 ARG B CA 1
ATOM 1838 C C . ARG B 1 42 ? 4.008 -17.203 5.035 1 97.12 42 ARG B C 1
ATOM 1840 O O . ARG B 1 42 ? 2.834 -16.844 4.988 1 97.12 42 ARG B O 1
ATOM 1847 N N . LEU B 1 43 ? 4.48 -18.328 4.609 1 97.88 43 LEU B N 1
ATOM 1848 C CA . LEU B 1 43 ? 3.619 -19.312 3.965 1 97.88 43 LEU B CA 1
ATOM 1849 C C . LEU B 1 43 ? 2.502 -19.75 4.906 1 97.88 43 LEU B C 1
ATOM 1851 O O . LEU B 1 43 ? 1.323 -19.688 4.547 1 97.88 43 LEU B O 1
ATOM 1855 N N . THR B 1 44 ? 2.826 -20.094 6.102 1 97.25 44 THR B N 1
ATOM 1856 C CA . THR B 1 44 ? 1.868 -20.641 7.062 1 97.25 44 THR B CA 1
ATOM 1857 C C . THR B 1 44 ? 0.879 -19.562 7.5 1 97.25 44 THR B C 1
ATOM 1859 O O . THR B 1 44 ? -0.316 -19.828 7.641 1 97.25 44 THR B O 1
ATOM 1862 N N . THR B 1 45 ? 1.356 -18.375 7.734 1 96.75 45 THR B N 1
ATOM 1863 C CA . THR B 1 45 ? 0.497 -17.266 8.125 1 96.75 45 THR B CA 1
ATOM 1864 C C . THR B 1 45 ? -0.535 -16.969 7.039 1 96.75 45 THR B C 1
ATOM 1866 O O . THR B 1 45 ? -1.723 -16.812 7.332 1 96.75 45 THR B O 1
ATOM 1869 N N . THR B 1 46 ? -0.093 -16.938 5.863 1 96.38 46 THR B N 1
ATOM 1870 C CA . THR B 1 46 ? -0.97 -16.672 4.73 1 96.38 46 THR B CA 1
ATOM 1871 C C . THR B 1 46 ? -1.98 -17.797 4.539 1 96.38 46 THR B C 1
ATOM 1873 O O . THR B 1 46 ? -3.174 -17.547 4.355 1 96.38 46 THR B O 1
ATOM 1876 N N . LEU B 1 47 ? -1.551 -18.984 4.68 1 96.75 47 LEU B N 1
ATOM 1877 C CA . LEU B 1 47 ? -2.354 -20.172 4.41 1 96.75 47 LEU B CA 1
ATOM 1878 C C . LEU B 1 47 ? -3.49 -20.297 5.418 1 96.75 47 LEU B C 1
ATOM 1880 O O . LEU B 1 47 ? -4.43 -21.078 5.207 1 96.75 47 LEU B O 1
ATOM 1884 N N . ALA B 1 48 ? -3.41 -19.609 6.48 1 95.81 48 ALA B N 1
ATOM 1885 C CA . ALA B 1 48 ? -4.48 -19.641 7.473 1 95.81 48 ALA B CA 1
ATOM 1886 C C . ALA B 1 48 ? -5.797 -19.156 6.883 1 95.81 48 ALA B C 1
ATOM 1888 O O . ALA B 1 48 ? -6.871 -19.594 7.301 1 95.81 48 ALA B O 1
ATOM 1889 N N . THR B 1 49 ? -5.75 -18.312 5.867 1 97.06 49 THR B N 1
ATOM 1890 C CA . THR B 1 49 ? -6.98 -17.719 5.352 1 97.06 49 THR B CA 1
ATOM 1891 C C . THR B 1 49 ? -6.949 -17.656 3.828 1 97.06 49 THR B C 1
ATOM 1893 O O . THR B 1 49 ? -7.984 -17.797 3.174 1 97.06 49 THR B O 1
ATOM 1896 N N . LEU B 1 50 ? -5.758 -17.422 3.271 1 98.5 50 LEU B N 1
ATOM 1897 C CA . LEU B 1 50 ? -5.633 -17.188 1.838 1 98.5 50 LEU B CA 1
ATOM 1898 C C . LEU B 1 50 ? -4.844 -18.312 1.172 1 98.5 50 LEU B C 1
ATOM 1900 O O . LEU B 1 50 ? -4 -18.953 1.81 1 98.5 50 LEU B O 1
ATOM 1904 N N . PRO B 1 51 ? -5.047 -18.516 -0.062 1 98.31 51 PRO B N 1
ATOM 1905 C CA . PRO B 1 51 ? -4.375 -19.625 -0.747 1 98.31 51 PRO B CA 1
ATOM 1906 C C . PRO B 1 51 ? -2.912 -19.312 -1.062 1 98.31 51 PRO B C 1
ATOM 1908 O O . PRO B 1 51 ? -2.562 -18.172 -1.341 1 98.31 51 PRO B O 1
ATOM 1911 N N . TRP B 1 52 ? -2.143 -20.312 -0.994 1 98.56 52 TRP B N 1
ATOM 1912 C CA . TRP B 1 52 ? -0.786 -20.453 -1.517 1 98.56 52 TRP B CA 1
ATOM 1913 C C . TRP B 1 52 ? -0.648 -21.719 -2.35 1 98.56 52 TRP B C 1
ATOM 1915 O O . TRP B 1 52 ? -0.806 -22.828 -1.833 1 98.56 52 TRP B O 1
ATOM 1925 N N . LEU B 1 53 ? -0.349 -21.516 -3.639 1 98.69 53 LEU B N 1
ATOM 1926 C CA . LEU B 1 53 ? -0.284 -22.656 -4.555 1 98.69 53 LEU B CA 1
ATOM 1927 C C . LEU B 1 53 ? 1.15 -22.906 -5.008 1 98.69 53 LEU B C 1
ATOM 1929 O O . LEU B 1 53 ? 1.938 -21.953 -5.137 1 98.69 53 LEU B O 1
ATOM 1933 N N . VAL B 1 54 ? 1.445 -24.172 -5.309 1 98.56 54 VAL B N 1
ATOM 1934 C CA . VAL B 1 54 ? 2.738 -24.516 -5.887 1 98.56 54 VAL B CA 1
ATOM 1935 C C . VAL B 1 54 ? 2.531 -25.391 -7.121 1 98.56 54 VAL B C 1
ATOM 1937 O O . VAL B 1 54 ? 1.532 -26.109 -7.219 1 98.56 54 VAL B O 1
ATOM 1940 N N . ILE B 1 55 ? 3.41 -25.234 -8.039 1 97.88 55 ILE B N 1
ATOM 1941 C CA . ILE B 1 55 ? 3.568 -26.188 -9.125 1 97.88 55 ILE B CA 1
ATOM 1942 C C . ILE B 1 55 ? 4.871 -26.969 -8.945 1 97.88 55 ILE B C 1
ATOM 1944 O O . ILE B 1 55 ? 5.922 -26.375 -8.688 1 97.88 55 ILE B O 1
ATOM 1948 N N . THR B 1 56 ? 4.746 -28.328 -9.047 1 97.81 56 THR B N 1
ATOM 1949 C CA . THR B 1 56 ? 5.906 -29.156 -8.742 1 97.81 56 THR B CA 1
ATOM 1950 C C . THR B 1 56 ? 6.211 -30.094 -9.906 1 97.81 56 THR B C 1
ATOM 1952 O O . THR B 1 56 ? 5.312 -30.484 -10.656 1 97.81 56 THR B O 1
ATOM 1955 N N . ASP B 1 57 ? 7.449 -30.312 -10.141 1 97.06 57 ASP B N 1
ATOM 1956 C CA . ASP B 1 57 ? 7.977 -31.406 -10.945 1 97.06 57 ASP B CA 1
ATOM 1957 C C . ASP B 1 57 ? 8.562 -32.5 -10.062 1 97.06 57 ASP B C 1
ATOM 1959 O O . ASP B 1 57 ? 9.711 -32.406 -9.625 1 97.06 57 ASP B O 1
ATOM 1963 N N . GLY B 1 58 ? 7.777 -33.594 -9.828 1 95.25 58 GLY B N 1
ATOM 1964 C CA . GLY B 1 58 ? 8.109 -34.469 -8.727 1 95.25 58 GLY B CA 1
ATOM 1965 C C . GLY B 1 58 ? 8.125 -33.781 -7.379 1 95.25 58 GLY B C 1
ATOM 1966 O O . GLY B 1 58 ? 7.156 -33.125 -7.008 1 95.25 58 GLY B O 1
ATOM 1967 N N . PRO B 1 59 ? 9.188 -33.938 -6.641 1 94.44 59 PRO B N 1
ATOM 1968 C CA . PRO B 1 59 ? 9.242 -33.312 -5.316 1 94.44 59 PRO B CA 1
ATOM 1969 C C . PRO B 1 59 ? 9.727 -31.844 -5.371 1 94.44 59 PRO B C 1
ATOM 1971 O O . PRO B 1 59 ? 9.711 -31.156 -4.352 1 94.44 59 PRO B O 1
ATOM 1974 N N . ARG B 1 60 ? 10.109 -31.406 -6.543 1 97.38 60 ARG B N 1
ATOM 1975 C CA . ARG B 1 60 ? 10.742 -30.109 -6.648 1 97.38 60 ARG B CA 1
ATOM 1976 C C . ARG B 1 60 ? 9.711 -29.016 -6.957 1 97.38 60 ARG B C 1
ATOM 1978 O O . ARG B 1 60 ? 8.953 -29.141 -7.922 1 97.38 60 ARG B O 1
ATOM 1985 N N . VAL B 1 61 ? 9.656 -28.016 -6.145 1 98.62 61 VAL B N 1
ATOM 1986 C CA . VAL B 1 61 ? 8.828 -26.844 -6.426 1 98.62 61 VAL B CA 1
ATOM 1987 C C . VAL B 1 61 ? 9.43 -26.062 -7.594 1 98.62 61 VAL B C 1
ATOM 1989 O O . VAL B 1 61 ? 10.617 -25.734 -7.586 1 98.62 61 VAL B O 1
ATOM 1992 N N . LYS B 1 62 ? 8.617 -25.75 -8.578 1 98.56 62 LYS B N 1
ATOM 1993 C CA . LYS B 1 62 ? 9.094 -25.047 -9.766 1 98.56 62 LYS B CA 1
ATOM 1994 C C . LYS B 1 62 ? 8.438 -23.688 -9.898 1 98.56 62 LYS B C 1
ATOM 1996 O O . LYS B 1 62 ? 8.828 -22.875 -10.75 1 98.56 62 LYS B O 1
ATOM 2001 N N . GLY B 1 63 ? 7.461 -23.406 -9.109 1 98.5 63 GLY B N 1
ATOM 2002 C CA . GLY B 1 63 ? 6.781 -22.109 -9.078 1 98.5 63 GLY B CA 1
ATOM 2003 C C . GLY B 1 63 ? 5.715 -22.031 -8 1 98.5 63 GLY B C 1
ATOM 2004 O O . GLY B 1 63 ? 5.336 -23.047 -7.414 1 98.5 63 GLY B O 1
ATOM 2005 N N . TYR B 1 64 ? 5.328 -20.844 -7.719 1 98.69 64 TYR B N 1
ATOM 2006 C CA . TYR B 1 64 ? 4.258 -20.656 -6.742 1 98.69 64 TYR B CA 1
ATOM 2007 C C . TYR B 1 64 ? 3.531 -19.344 -6.969 1 98.69 64 TYR B C 1
ATOM 2009 O O . TYR B 1 64 ? 4.047 -18.453 -7.648 1 98.69 64 TYR B O 1
ATOM 2017 N N . ALA B 1 65 ? 2.365 -19.25 -6.504 1 98.62 65 ALA B N 1
ATOM 2018 C CA . ALA B 1 65 ? 1.528 -18.047 -6.469 1 98.62 65 ALA B CA 1
ATOM 2019 C C . ALA B 1 65 ? 0.781 -17.953 -5.141 1 98.62 65 ALA B C 1
ATOM 2021 O O . ALA B 1 65 ? 0.438 -18.969 -4.531 1 98.62 65 ALA B O 1
ATOM 2022 N N . TYR B 1 66 ? 0.563 -16.719 -4.723 1 98.5 66 TYR B N 1
ATOM 2023 C CA . TYR B 1 66 ? -0.138 -16.547 -3.453 1 98.5 66 TYR B CA 1
ATOM 2024 C C . TYR B 1 66 ? -0.846 -15.203 -3.4 1 98.5 66 TYR B C 1
ATOM 2026 O O . TYR B 1 66 ? -0.618 -14.336 -4.25 1 98.5 66 TYR B O 1
ATOM 2034 N N . ALA B 1 67 ? -1.726 -15.109 -2.504 1 98.5 67 ALA B N 1
ATOM 2035 C CA . ALA B 1 67 ? -2.436 -13.859 -2.24 1 98.5 67 ALA B CA 1
ATOM 2036 C C . ALA B 1 67 ? -2.152 -13.359 -0.829 1 98.5 67 ALA B C 1
ATOM 2038 O O . ALA B 1 67 ? -1.803 -14.141 0.059 1 98.5 67 ALA B O 1
ATOM 2039 N N . SER B 1 68 ? -2.207 -12.094 -0.624 1 97.38 68 SER B N 1
ATOM 2040 C CA . SER B 1 68 ? -2.105 -11.43 0.67 1 97.38 68 SER B CA 1
ATOM 2041 C C . SER B 1 68 ? -3.08 -10.258 0.767 1 97.38 68 SER B C 1
ATOM 2043 O O . SER B 1 68 ? -3.605 -9.797 -0.248 1 97.38 68 SER B O 1
ATOM 2045 N N . PRO B 1 69 ? -3.35 -9.859 1.977 1 96.31 69 PRO B N 1
ATOM 2046 C CA . PRO B 1 69 ? -4.238 -8.695 2.096 1 96.31 69 PRO B CA 1
ATOM 2047 C C . PRO B 1 69 ? -3.689 -7.457 1.396 1 96.31 69 PRO B C 1
ATOM 2049 O O . PRO B 1 69 ? -2.484 -7.195 1.451 1 96.31 69 PRO B O 1
ATOM 2052 N N . HIS B 1 70 ? -4.457 -6.711 0.647 1 96.5 70 HIS B N 1
ATOM 2053 C CA . HIS B 1 70 ? -4.055 -5.512 -0.079 1 96.5 70 HIS B CA 1
ATOM 2054 C C . HIS B 1 70 ? -3.572 -4.426 0.876 1 96.5 70 HIS B C 1
ATOM 2056 O O . HIS B 1 70 ? -2.582 -3.748 0.599 1 96.5 70 HIS B O 1
ATOM 2062 N N . ARG B 1 71 ? -4.238 -4.199 2.021 1 93.94 71 ARG B N 1
ATOM 2063 C CA . ARG B 1 71 ? -3.936 -3.266 3.102 1 93.94 71 ARG B CA 1
ATOM 2064 C C . ARG B 1 71 ? -4.512 -3.754 4.426 1 93.94 71 ARG B C 1
ATOM 2066 O O . ARG B 1 71 ? -5.293 -4.711 4.453 1 93.94 71 ARG B O 1
ATOM 2073 N N . ALA B 1 72 ? -4.195 -3.062 5.457 1 88.06 72 ALA B N 1
ATOM 2074 C CA . ALA B 1 72 ? -4.488 -3.588 6.785 1 88.06 72 ALA B CA 1
ATOM 2075 C C . ALA B 1 72 ? -5.895 -3.199 7.23 1 88.06 72 ALA B C 1
ATOM 2077 O O . ALA B 1 72 ? -6.516 -3.904 8.031 1 88.06 72 ALA B O 1
ATOM 2078 N N . ARG B 1 73 ? -6.418 -2.143 6.746 1 89.31 73 ARG B N 1
ATOM 2079 C CA . ARG B 1 73 ? -7.688 -1.646 7.258 1 89.31 73 ARG B CA 1
ATOM 2080 C C . ARG B 1 73 ? -8.852 -2.514 6.781 1 89.31 73 ARG B C 1
ATOM 2082 O O . ARG B 1 73 ? -8.867 -2.963 5.633 1 89.31 73 ARG B O 1
ATOM 2089 N N . GLU B 1 74 ? -9.898 -2.596 7.57 1 91.81 74 GLU B N 1
ATOM 2090 C CA . GLU B 1 74 ? -11.039 -3.469 7.34 1 91.81 74 GLU B CA 1
ATOM 2091 C C . GLU B 1 74 ? -11.766 -3.104 6.047 1 91.81 74 GLU B C 1
ATOM 2093 O O . GLU B 1 74 ? -12.305 -3.977 5.359 1 91.81 74 GLU B O 1
ATOM 2098 N N . ALA B 1 75 ? -11.734 -1.896 5.715 1 94.94 75 ALA B N 1
ATOM 2099 C CA . ALA B 1 75 ? -12.461 -1.428 4.539 1 94.94 75 ALA B CA 1
ATOM 2100 C C . ALA B 1 75 ? -11.898 -2.043 3.264 1 94.94 75 ALA B C 1
ATOM 2102 O O . ALA B 1 75 ? -12.578 -2.074 2.23 1 94.94 75 ALA B O 1
ATOM 2103 N N . TYR B 1 76 ? -10.688 -2.566 3.342 1 97.38 76 TYR B N 1
ATOM 2104 C CA . TYR B 1 76 ? -10.016 -3.121 2.174 1 97.38 76 TYR B CA 1
ATOM 2105 C C . TYR B 1 76 ? -10.195 -4.633 2.105 1 97.38 76 TYR B C 1
ATOM 2107 O O . TYR B 1 76 ? -9.648 -5.293 1.219 1 97.38 76 TYR B O 1
ATOM 2115 N N . ARG B 1 77 ? -10.93 -5.266 2.965 1 96.81 77 ARG B N 1
ATOM 2116 C CA . ARG B 1 77 ? -10.828 -6.695 3.238 1 96.81 77 ARG B CA 1
ATOM 2117 C C . ARG B 1 77 ? -11.336 -7.52 2.061 1 96.81 77 ARG B C 1
ATOM 2119 O O . ARG B 1 77 ? -11.102 -8.727 1.991 1 96.81 77 ARG B O 1
ATOM 2126 N N . TRP B 1 78 ? -11.992 -6.938 1.062 1 98.12 78 TRP B N 1
ATOM 2127 C CA . TRP B 1 78 ? -12.445 -7.672 -0.113 1 98.12 78 TRP B CA 1
ATOM 2128 C C . TRP B 1 78 ? -11.438 -7.559 -1.249 1 98.12 78 TRP B C 1
ATOM 2130 O O . TRP B 1 78 ? -11.695 -8.008 -2.369 1 98.12 78 TRP B O 1
ATOM 2140 N N . SER B 1 79 ? -10.281 -6.926 -0.952 1 98.5 79 SER B N 1
ATOM 2141 C CA . SER B 1 79 ? -9.203 -6.73 -1.92 1 98.5 79 SER B CA 1
ATOM 2142 C C . SER B 1 79 ? -7.941 -7.477 -1.5 1 98.5 79 SER B C 1
ATOM 2144 O O . SER B 1 79 ? -7.582 -7.48 -0.322 1 98.5 79 SER B O 1
ATOM 2146 N N . VAL B 1 80 ? -7.277 -8.102 -2.488 1 98.5 80 VAL B N 1
ATOM 2147 C CA . VAL B 1 80 ? -6.066 -8.867 -2.207 1 98.5 80 VAL B CA 1
ATOM 2148 C C . VAL B 1 80 ? -4.969 -8.477 -3.193 1 98.5 80 VAL B C 1
ATOM 2150 O O . VAL B 1 80 ? -5.254 -7.996 -4.293 1 98.5 80 VAL B O 1
ATOM 2153 N N . ASP B 1 81 ? -3.773 -8.648 -2.76 1 98.5 81 ASP B N 1
ATOM 2154 C CA . ASP B 1 81 ? -2.613 -8.609 -3.645 1 98.5 81 ASP B CA 1
ATOM 2155 C C . ASP B 1 81 ? -2.188 -10.023 -4.051 1 98.5 81 ASP B C 1
ATOM 2157 O O . ASP B 1 81 ? -2.189 -10.938 -3.223 1 98.5 81 ASP B O 1
ATOM 2161 N N . VAL B 1 82 ? -1.852 -10.18 -5.324 1 98.75 82 VAL B N 1
ATOM 2162 C CA . VAL B 1 82 ? -1.471 -11.5 -5.812 1 98.75 82 VAL B CA 1
ATOM 2163 C C . VAL B 1 82 ? -0.067 -11.445 -6.41 1 98.75 82 VAL B C 1
ATOM 2165 O O . VAL B 1 82 ? 0.325 -10.438 -7 1 98.75 82 VAL B O 1
ATOM 2168 N N . SER B 1 83 ? 0.676 -12.516 -6.238 1 98 83 SER B N 1
ATOM 2169 C CA . SER B 1 83 ? 2.047 -12.641 -6.719 1 98 83 SER B CA 1
ATOM 2170 C C . SER B 1 83 ? 2.301 -14.023 -7.316 1 98 83 SER B C 1
ATOM 2172 O O . SER B 1 83 ? 1.63 -14.992 -6.957 1 98 83 SER B O 1
ATOM 2174 N N . LEU B 1 84 ? 3.246 -14.07 -8.195 1 97.69 84 LEU B N 1
ATOM 2175 C CA . LEU B 1 84 ? 3.617 -15.305 -8.875 1 97.69 84 LEU B CA 1
ATOM 2176 C C . LEU B 1 84 ? 5.113 -15.328 -9.18 1 97.69 84 LEU B C 1
ATOM 2178 O O . LEU B 1 84 ? 5.676 -14.32 -9.617 1 97.69 84 LEU B O 1
ATOM 2182 N N . TYR B 1 85 ? 5.727 -16.438 -8.906 1 98.06 85 TYR B N 1
ATOM 2183 C CA . TYR B 1 85 ? 7.129 -16.672 -9.219 1 98.06 85 TYR B CA 1
ATOM 2184 C C . TYR B 1 85 ? 7.324 -18.047 -9.836 1 98.06 85 TYR B C 1
ATOM 2186 O O . TYR B 1 85 ? 6.77 -19.031 -9.344 1 98.06 85 TYR B O 1
ATOM 2194 N N . LEU B 1 86 ? 8.07 -18.109 -10.891 1 97.94 86 LEU B N 1
ATOM 2195 C CA . LEU B 1 86 ? 8.359 -19.359 -11.578 1 97.94 86 LEU B CA 1
ATOM 2196 C C . LEU B 1 86 ? 9.859 -19.594 -11.711 1 97.94 86 LEU B C 1
ATOM 2198 O O . LEU B 1 86 ? 10.609 -18.641 -11.977 1 97.94 86 LEU B O 1
ATOM 2202 N N . ASP B 1 87 ? 10.195 -20.828 -11.531 1 97.62 87 ASP B N 1
ATOM 2203 C CA . ASP B 1 87 ? 11.547 -21.203 -11.906 1 97.62 87 ASP B CA 1
ATOM 2204 C C . ASP B 1 87 ? 11.805 -20.906 -13.383 1 97.62 87 ASP B C 1
ATOM 2206 O O . ASP B 1 87 ? 10.945 -21.141 -14.234 1 97.62 87 ASP B O 1
ATOM 2210 N N . ALA B 1 88 ? 12.992 -20.469 -13.68 1 95.38 88 ALA B N 1
ATOM 2211 C CA . ALA B 1 88 ? 13.336 -20.062 -15.047 1 95.38 88 ALA B CA 1
ATOM 2212 C C . ALA B 1 88 ? 13.148 -21.234 -16.016 1 95.38 88 ALA B C 1
ATOM 2214 O O . ALA B 1 88 ? 12.812 -21.031 -17.188 1 95.38 88 ALA B O 1
ATOM 2215 N N . SER B 1 89 ? 13.297 -22.422 -15.57 1 95.19 89 SER B N 1
ATOM 2216 C CA . SER B 1 89 ? 13.273 -23.625 -16.406 1 95.19 89 SER B CA 1
ATOM 2217 C C . SER B 1 89 ? 11.875 -23.875 -16.953 1 95.19 89 SER B C 1
ATOM 2219 O O . SER B 1 89 ? 11.711 -24.672 -17.891 1 95.19 89 SER B O 1
ATOM 2221 N N . ILE B 1 90 ? 10.844 -23.203 -16.438 1 93.62 90 ILE B N 1
ATOM 2222 C CA . ILE B 1 90 ? 9.492 -23.516 -16.891 1 93.62 90 ILE B CA 1
ATOM 2223 C C . ILE B 1 90 ? 8.82 -22.25 -17.406 1 93.62 90 ILE B C 1
ATOM 2225 O O . ILE B 1 90 ? 7.59 -22.188 -17.516 1 93.62 90 ILE B O 1
ATOM 2229 N N . HIS B 1 91 ? 9.602 -21.266 -17.703 1 91.81 91 HIS B N 1
ATOM 2230 C CA . HIS B 1 91 ? 9.055 -20.047 -18.281 1 91.81 91 HIS B CA 1
ATOM 2231 C C . HIS B 1 91 ? 8.5 -20.297 -19.672 1 91.81 91 HIS B C 1
ATOM 2233 O O . HIS B 1 91 ? 8.969 -21.172 -20.391 1 91.81 91 HIS B O 1
ATOM 2239 N N . ARG B 1 92 ? 7.535 -19.578 -20.062 1 89.56 92 ARG B N 1
ATOM 2240 C CA . ARG B 1 92 ? 6.957 -19.547 -21.406 1 89.56 92 ARG B CA 1
ATOM 2241 C C . ARG B 1 92 ? 6.418 -20.906 -21.812 1 89.56 92 ARG B C 1
ATOM 2243 O O . ARG B 1 92 ? 6.566 -21.328 -22.953 1 89.56 92 ARG B O 1
ATOM 2250 N N . GLN B 1 93 ? 5.934 -21.641 -20.781 1 89.62 93 GLN B N 1
ATOM 2251 C CA . GLN B 1 93 ? 5.352 -22.953 -21.047 1 89.62 93 GLN B CA 1
ATOM 2252 C C . GLN B 1 93 ? 3.889 -23 -20.609 1 89.62 93 GLN B C 1
ATOM 2254 O O . GLN B 1 93 ? 3.291 -24.078 -20.547 1 89.62 93 GLN B O 1
ATOM 2259 N N . GLY B 1 94 ? 3.393 -21.859 -20.281 1 92.62 94 GLY B N 1
ATOM 2260 C CA . GLY B 1 94 ? 1.982 -21.766 -19.938 1 92.62 94 GLY B CA 1
ATOM 2261 C C . GLY B 1 94 ? 1.704 -22.062 -18.469 1 92.62 94 GLY B C 1
ATOM 2262 O O . GLY B 1 94 ? 0.563 -21.969 -18.016 1 92.62 94 GLY B O 1
ATOM 2263 N N . GLN B 1 95 ? 2.721 -22.375 -17.688 1 94.31 95 GLN B N 1
ATOM 2264 C CA . GLN B 1 95 ? 2.539 -22.781 -16.297 1 94.31 95 GLN B CA 1
ATOM 2265 C C . GLN B 1 95 ? 2.146 -21.578 -15.43 1 94.31 95 GLN B C 1
ATOM 2267 O O . GLN B 1 95 ? 1.405 -21.734 -14.453 1 94.31 95 GLN B O 1
ATOM 2272 N N . GLY B 1 96 ? 2.668 -20.438 -15.781 1 95.62 96 GLY B N 1
ATOM 2273 C CA . GLY B 1 96 ? 2.273 -19.234 -15.062 1 95.62 96 GLY B CA 1
ATOM 2274 C C . GLY B 1 96 ? 0.788 -18.938 -15.164 1 95.62 96 GLY B C 1
ATOM 2275 O O . GLY B 1 96 ? 0.14 -18.656 -14.156 1 95.62 96 GLY B O 1
ATOM 2276 N N . ARG B 1 97 ? 0.312 -19.047 -16.359 1 96.25 97 ARG B N 1
ATOM 2277 C CA . ARG B 1 97 ? -1.114 -18.828 -16.578 1 96.25 97 ARG B CA 1
ATOM 2278 C C . ARG B 1 97 ? -1.946 -19.844 -15.805 1 96.25 97 ARG B C 1
ATOM 2280 O O . ARG B 1 97 ? -2.957 -19.5 -15.195 1 96.25 97 ARG B O 1
ATOM 2287 N N . ARG B 1 98 ? -1.529 -21.094 -15.883 1 96.81 98 ARG B N 1
ATOM 2288 C CA . ARG B 1 98 ? -2.209 -22.172 -15.164 1 96.81 98 ARG B CA 1
ATOM 2289 C C . ARG B 1 98 ? -2.244 -21.891 -13.664 1 96.81 98 ARG B C 1
ATOM 2291 O O . ARG B 1 98 ? -3.311 -21.938 -13.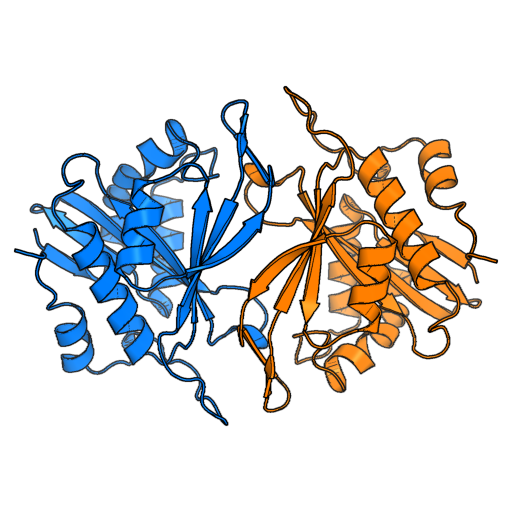047 1 96.81 98 ARG B O 1
ATOM 2298 N N . LEU B 1 99 ? -1.131 -21.625 -13.164 1 96.88 99 LEU B N 1
ATOM 2299 C CA . LEU B 1 99 ? -0.958 -21.359 -11.734 1 96.88 99 LEU B CA 1
ATOM 2300 C C . LEU B 1 99 ? -1.79 -20.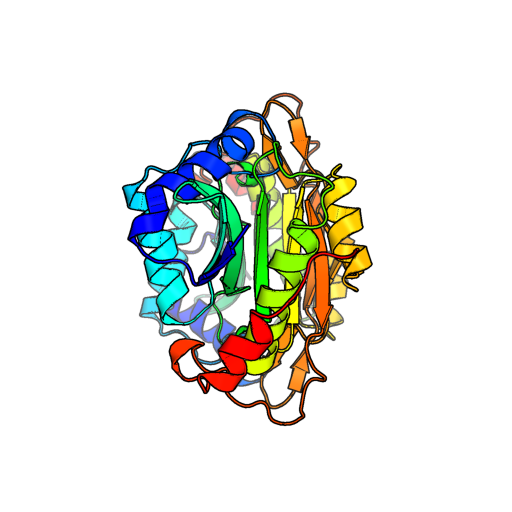156 -11.305 1 96.88 99 LEU B C 1
ATOM 2302 O O . LEU B 1 99 ? -2.533 -20.234 -10.32 1 96.88 99 LEU B O 1
ATOM 2306 N N . TYR B 1 100 ? -1.715 -19.125 -12.055 1 97.25 100 TYR B N 1
ATOM 2307 C CA . TYR B 1 100 ? -2.381 -17.875 -11.719 1 97.25 100 TYR B CA 1
ATOM 2308 C C . TYR B 1 100 ? -3.893 -18 -11.859 1 97.25 100 TYR B C 1
ATOM 2310 O O . TYR B 1 100 ? -4.648 -17.484 -11.047 1 97.25 100 TYR B O 1
ATOM 2318 N N . THR B 1 101 ? -4.371 -18.656 -12.867 1 97.75 101 THR B N 1
ATOM 2319 C CA . THR B 1 101 ? -5.797 -18.875 -13.07 1 97.75 101 THR B CA 1
ATOM 2320 C C . THR B 1 101 ? -6.398 -19.641 -11.898 1 97.75 101 THR B C 1
ATOM 2322 O O . THR B 1 101 ? -7.465 -19.281 -11.391 1 97.75 101 THR B O 1
ATOM 2325 N N . ALA B 1 102 ? -5.691 -20.656 -11.461 1 98.38 102 ALA B N 1
ATOM 2326 C CA . ALA B 1 102 ? -6.156 -21.422 -10.305 1 98.38 102 ALA B CA 1
ATOM 2327 C C . ALA B 1 102 ? -6.281 -20.531 -9.07 1 98.38 102 ALA B C 1
ATOM 2329 O O . ALA B 1 102 ? -7.27 -20.609 -8.336 1 98.38 102 ALA B O 1
ATOM 2330 N N . LEU B 1 103 ? -5.301 -19.703 -8.844 1 98.62 103 LEU B N 1
ATOM 2331 C CA . LEU B 1 103 ? -5.309 -18.797 -7.707 1 98.62 103 LEU B CA 1
ATOM 2332 C C . LEU B 1 103 ? -6.512 -17.859 -7.766 1 98.62 103 LEU B C 1
ATOM 2334 O O . LEU B 1 103 ? -7.23 -17.703 -6.773 1 98.62 103 LEU B O 1
ATOM 2338 N N . LEU B 1 104 ? -6.746 -17.266 -8.922 1 98.5 104 LEU B N 1
ATOM 2339 C CA . LEU B 1 104 ? -7.828 -16.297 -9.094 1 98.5 104 LEU B CA 1
ATOM 2340 C C . LEU B 1 104 ? -9.188 -16.969 -8.93 1 98.5 104 LEU B C 1
ATOM 2342 O O . LEU B 1 104 ? -10.109 -16.375 -8.375 1 98.5 104 LEU B O 1
ATOM 2346 N N . ASN B 1 105 ? -9.297 -18.203 -9.414 1 97.94 105 ASN B N 1
ATOM 2347 C CA . ASN B 1 105 ? -10.531 -18.953 -9.219 1 97.94 105 ASN B CA 1
ATOM 2348 C C . ASN B 1 105 ? -10.828 -19.172 -7.742 1 97.94 105 ASN B C 1
ATOM 2350 O O . ASN B 1 105 ? -11.969 -19 -7.305 1 97.94 105 ASN B O 1
ATOM 2354 N N . LEU B 1 106 ? -9.844 -19.562 -6.98 1 98.5 106 LEU B N 1
ATOM 2355 C CA . LEU B 1 106 ? -10.016 -19.781 -5.551 1 98.5 106 LEU B CA 1
ATOM 2356 C C . LEU B 1 106 ? -10.43 -18.484 -4.848 1 98.5 106 LEU B C 1
ATOM 2358 O O . LEU B 1 106 ? -11.352 -18.484 -4.023 1 98.5 106 LEU B O 1
ATOM 2362 N N . LEU B 1 107 ? -9.781 -17.406 -5.188 1 98.62 107 LEU B N 1
ATOM 2363 C CA . LEU B 1 107 ? -10.07 -16.125 -4.566 1 98.62 107 LEU B CA 1
ATOM 2364 C C . LEU B 1 107 ? -11.5 -15.688 -4.867 1 98.62 107 LEU B C 1
ATOM 2366 O O . LEU B 1 107 ? -12.195 -15.18 -3.984 1 98.62 107 LEU B O 1
ATOM 2370 N N . GLY B 1 108 ? -11.875 -15.875 -6.105 1 98.12 108 GLY B N 1
ATOM 2371 C CA . GLY B 1 108 ? -13.266 -15.609 -6.438 1 98.12 108 GLY B CA 1
ATOM 2372 C C . GLY B 1 108 ? -14.242 -16.438 -5.621 1 98.12 108 GLY B C 1
ATOM 2373 O O . GLY B 1 108 ? -15.25 -15.906 -5.133 1 98.12 108 GLY B O 1
ATOM 2374 N N . ALA B 1 109 ? -13.969 -17.688 -5.488 1 97.88 109 ALA B N 1
ATOM 2375 C CA . ALA B 1 109 ? -14.828 -18.594 -4.73 1 97.88 109 ALA B CA 1
ATOM 2376 C C . ALA B 1 109 ? -14.883 -18.203 -3.26 1 97.88 109 ALA B C 1
ATOM 2378 O O . ALA B 1 109 ? -15.891 -18.438 -2.584 1 97.88 109 ALA B O 1
ATOM 2379 N N . GLN B 1 110 ? -13.844 -17.625 -2.764 1 98.31 110 GLN B N 1
ATOM 2380 C CA . GLN B 1 110 ? -13.789 -17.188 -1.372 1 98.31 110 GLN B CA 1
ATOM 2381 C C . GLN B 1 110 ? -14.648 -15.945 -1.148 1 98.31 110 GLN B C 1
ATOM 2383 O O . GLN B 1 110 ? -14.977 -15.602 -0.009 1 98.31 110 GLN B O 1
ATOM 2388 N N . GLY B 1 111 ? -14.891 -15.164 -2.248 1 98 111 GLY B N 1
ATOM 2389 C CA . GLY B 1 111 ? -15.734 -13.984 -2.127 1 98 111 GLY B CA 1
ATOM 2390 C C . GLY B 1 111 ? -14.961 -12.688 -2.262 1 98 111 GLY B C 1
ATOM 2391 O O . GLY B 1 111 ? -15.492 -11.609 -1.987 1 98 111 GLY B O 1
ATOM 2392 N N . TYR B 1 112 ? -13.703 -12.789 -2.65 1 98.44 112 TYR B N 1
ATOM 2393 C CA . TYR B 1 112 ? -12.961 -11.562 -2.896 1 98.44 112 TYR B CA 1
ATOM 2394 C C . TYR B 1 112 ? -13.438 -10.883 -4.172 1 98.44 112 TYR B C 1
ATOM 2396 O O . TYR B 1 112 ? -13.906 -11.547 -5.102 1 98.44 112 TYR B O 1
ATOM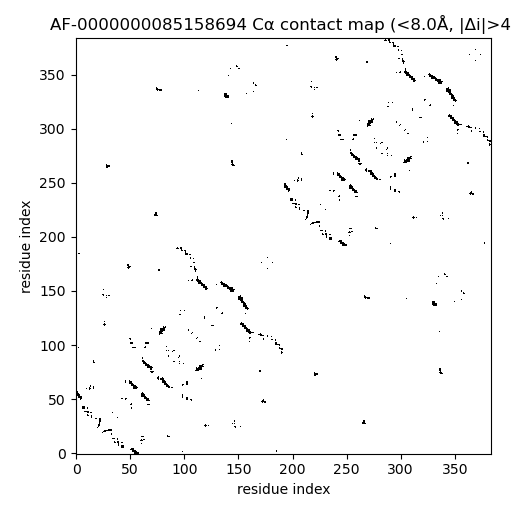 2404 N N . ILE B 1 113 ? -13.258 -9.539 -4.219 1 98.62 113 ILE B N 1
ATOM 2405 C CA . ILE B 1 113 ? -13.82 -8.742 -5.305 1 98.62 113 ILE B CA 1
ATOM 2406 C C . ILE B 1 113 ? -12.695 -8.211 -6.188 1 98.62 113 ILE B C 1
ATOM 2408 O O . ILE B 1 113 ? -12.82 -8.164 -7.41 1 98.62 113 ILE B O 1
ATOM 2412 N N . ASN B 1 114 ? -11.57 -7.797 -5.551 1 98.75 114 ASN B N 1
ATOM 2413 C CA . ASN B 1 114 ? -10.469 -7.168 -6.27 1 98.75 114 ASN B CA 1
ATOM 2414 C C . ASN B 1 114 ? -9.156 -7.922 -6.066 1 98.75 114 ASN B C 1
ATOM 2416 O O . ASN B 1 114 ? -8.797 -8.258 -4.934 1 98.75 114 ASN B O 1
ATOM 2420 N N . ALA B 1 115 ? -8.453 -8.156 -7.129 1 98.88 115 ALA B N 1
ATOM 2421 C CA . ALA B 1 115 ? -7.07 -8.625 -7.082 1 98.88 115 ALA B CA 1
ATOM 2422 C C . ALA B 1 115 ? -6.117 -7.598 -7.68 1 98.88 115 ALA B C 1
ATOM 2424 O O . ALA B 1 115 ? -6.359 -7.082 -8.773 1 98.88 115 ALA B O 1
ATOM 2425 N N . TYR B 1 116 ? -5.09 -7.305 -6.977 1 98.81 116 TYR B N 1
ATOM 2426 C CA . TYR B 1 116 ? -4.082 -6.355 -7.434 1 98.81 116 TYR B CA 1
ATOM 2427 C C . TYR B 1 116 ? -2.717 -7.027 -7.547 1 98.81 116 TYR B C 1
ATOM 2429 O O . TYR B 1 116 ? -2.389 -7.918 -6.762 1 98.81 116 TYR B O 1
ATOM 2437 N N . ALA B 1 117 ? -1.976 -6.602 -8.492 1 98.69 117 ALA B N 1
ATOM 2438 C CA . ALA B 1 117 ? -0.596 -7.047 -8.672 1 98.69 117 ALA B CA 1
ATOM 2439 C C . ALA B 1 117 ? 0.342 -5.859 -8.859 1 98.69 117 ALA B C 1
ATOM 2441 O O . ALA B 1 117 ? 0.068 -4.969 -9.664 1 98.69 117 ALA B O 1
ATOM 2442 N N . ALA B 1 118 ? 1.357 -5.824 -8.117 1 98.31 118 ALA B N 1
ATOM 2443 C CA . ALA B 1 118 ? 2.422 -4.84 -8.297 1 98.31 118 ALA B CA 1
ATOM 2444 C C . ALA B 1 118 ? 3.557 -5.406 -9.141 1 98.31 118 ALA B C 1
ATOM 2446 O O . ALA B 1 118 ? 4.016 -6.527 -8.906 1 98.31 118 ALA B O 1
ATOM 2447 N N . ILE B 1 119 ? 3.973 -4.648 -10.117 1 98.56 119 ILE B N 1
ATOM 2448 C CA . ILE B 1 119 ? 5.012 -5.094 -11.039 1 98.56 119 ILE B CA 1
ATOM 2449 C C . ILE B 1 119 ? 6.102 -4.031 -11.148 1 98.56 119 ILE B C 1
ATOM 2451 O O . ILE B 1 119 ? 5.824 -2.881 -11.492 1 98.56 119 ILE B O 1
ATOM 2455 N N . THR B 1 120 ? 7.312 -4.449 -10.828 1 98.31 120 THR B N 1
ATOM 2456 C CA . THR B 1 120 ? 8.438 -3.564 -11.102 1 98.31 120 THR B CA 1
ATOM 2457 C C . THR B 1 120 ? 8.672 -3.436 -12.609 1 98.31 120 THR B C 1
ATOM 2459 O O . THR B 1 120 ? 8.68 -4.438 -13.328 1 98.31 120 THR B O 1
ATOM 2462 N N . LEU B 1 121 ? 8.852 -2.248 -13.07 1 98.31 121 LEU B N 1
ATOM 2463 C CA . LEU B 1 121 ? 8.945 -1.979 -14.5 1 98.31 121 LEU B CA 1
ATOM 2464 C C . LEU B 1 121 ? 10.352 -1.537 -14.883 1 98.31 121 LEU B C 1
ATOM 2466 O O . LEU B 1 121 ? 11.016 -0.83 -14.117 1 98.31 121 LEU B O 1
ATOM 2470 N N . PRO B 1 122 ? 10.844 -1.964 -16.141 1 97.5 122 PRO B N 1
ATOM 2471 C CA . PRO B 1 122 ? 10.141 -2.74 -17.156 1 97.5 122 PRO B CA 1
ATOM 2472 C C . PRO B 1 122 ? 10.164 -4.242 -16.875 1 97.5 122 PRO B C 1
ATOM 2474 O O . PRO B 1 122 ? 11.148 -4.762 -16.344 1 97.5 122 PRO B O 1
ATOM 2477 N N . ASN B 1 123 ? 9.047 -4.91 -17.125 1 97.38 123 ASN B N 1
ATOM 2478 C CA . ASN B 1 123 ? 8.859 -6.352 -17 1 97.38 123 ASN B CA 1
ATOM 2479 C C . ASN B 1 123 ? 7.805 -6.863 -17.969 1 97.38 123 ASN B C 1
ATOM 2481 O O . ASN B 1 123 ? 6.695 -7.211 -17.562 1 97.38 123 ASN B O 1
ATOM 2485 N N . ALA B 1 124 ? 8.172 -6.945 -19.219 1 96.81 124 ALA B N 1
ATOM 2486 C CA . ALA B 1 124 ? 7.227 -7.238 -20.281 1 96.81 124 ALA B CA 1
ATOM 2487 C C . ALA B 1 124 ? 6.543 -8.586 -20.078 1 96.81 124 ALA B C 1
ATOM 2489 O O . ALA B 1 124 ? 5.352 -8.734 -20.359 1 96.81 124 ALA B O 1
ATOM 2490 N N . ALA B 1 125 ? 7.273 -9.539 -19.625 1 95.19 125 ALA B N 1
ATOM 2491 C CA . ALA B 1 125 ? 6.711 -10.867 -19.406 1 95.19 125 ALA B CA 1
ATOM 2492 C C . ALA B 1 125 ? 5.594 -10.836 -18.375 1 95.19 125 ALA B C 1
ATOM 2494 O O . ALA B 1 125 ? 4.512 -11.383 -18.594 1 95.19 125 ALA B O 1
ATOM 2495 N N . SER B 1 126 ? 5.82 -10.227 -17.25 1 96.81 126 SER B N 1
ATOM 2496 C CA . SER B 1 126 ? 4.82 -10.125 -16.188 1 96.81 126 SER B CA 1
ATOM 2497 C C . SER B 1 126 ? 3.621 -9.297 -16.641 1 96.81 126 SER B C 1
ATOM 2499 O O . SER B 1 126 ? 2.475 -9.672 -16.406 1 96.81 126 SER B O 1
ATOM 2501 N N . VAL B 1 127 ? 3.879 -8.18 -17.297 1 98 127 VAL B N 1
ATOM 2502 C CA . VAL B 1 127 ? 2.812 -7.332 -17.812 1 98 127 VAL B CA 1
ATOM 2503 C C . VAL B 1 127 ? 1.944 -8.125 -18.781 1 98 127 VAL B C 1
ATOM 2505 O O . VAL B 1 127 ? 0.716 -8.133 -18.656 1 98 127 VAL B O 1
ATOM 2508 N N . GLY B 1 128 ? 2.592 -8.828 -19.703 1 97.19 128 GLY B N 1
ATOM 2509 C CA . GLY B 1 128 ? 1.871 -9.641 -20.672 1 97.19 128 GLY B CA 1
ATOM 2510 C C . GLY B 1 128 ? 0.997 -10.703 -20.031 1 97.19 128 GLY B C 1
ATOM 2511 O O . GLY B 1 128 ? -0.156 -10.883 -20.438 1 97.19 128 GLY B O 1
ATOM 2512 N N . LEU B 1 129 ? 1.496 -11.398 -19.031 1 96.56 129 LEU B N 1
ATOM 2513 C CA . LEU B 1 129 ? 0.74 -12.422 -18.328 1 96.56 129 LEU B CA 1
ATOM 2514 C C . LEU B 1 129 ? -0.497 -11.828 -17.672 1 96.56 129 LEU B C 1
ATOM 2516 O O . LEU B 1 129 ? -1.604 -12.352 -17.828 1 96.56 129 LEU B O 1
ATOM 2520 N N . HIS B 1 130 ? -0.321 -10.734 -16.953 1 98.19 130 HIS B N 1
ATOM 2521 C CA . HIS B 1 130 ? -1.426 -10.125 -16.234 1 98.19 130 HIS B CA 1
ATOM 2522 C C . HIS B 1 130 ? -2.484 -9.586 -17.188 1 98.19 130 HIS B C 1
ATOM 2524 O O . HIS B 1 130 ? -3.682 -9.789 -16.969 1 98.19 130 HIS B O 1
ATOM 2530 N N . GLU B 1 131 ? -2.027 -8.938 -18.203 1 98.06 131 GLU B N 1
ATOM 2531 C CA . GLU B 1 131 ? -2.984 -8.391 -19.156 1 98.06 131 GLU B CA 1
ATOM 2532 C C . GLU B 1 131 ? -3.732 -9.508 -19.891 1 98.06 131 GLU B C 1
ATOM 2534 O O . GLU B 1 131 ? -4.926 -9.383 -20.172 1 98.06 131 GLU B O 1
ATOM 2539 N N . ALA B 1 132 ? -3.09 -10.648 -20.188 1 96.75 132 ALA B N 1
ATOM 2540 C CA . ALA B 1 132 ? -3.734 -11.82 -20.781 1 96.75 132 ALA B CA 1
ATOM 2541 C C . ALA B 1 132 ? -4.793 -12.398 -19.859 1 96.75 132 ALA B C 1
ATOM 2543 O O . ALA B 1 132 ? -5.727 -13.062 -20.297 1 96.75 132 ALA B O 1
ATOM 2544 N N . LEU B 1 133 ? -4.641 -12.125 -18.594 1 97.19 133 LEU B N 1
ATOM 2545 C CA . LEU B 1 133 ? -5.582 -12.625 -17.609 1 97.19 133 LEU B CA 1
ATOM 2546 C C . LEU B 1 133 ? -6.535 -11.516 -17.156 1 97.19 133 LEU B C 1
ATOM 2548 O O . LEU B 1 133 ? -7.012 -11.523 -16.016 1 97.19 133 LEU B O 1
ATOM 2552 N N . ALA B 1 134 ? -6.656 -10.461 -17.969 1 97.94 134 ALA B N 1
ATOM 2553 C CA . ALA B 1 134 ? -7.68 -9.43 -17.875 1 97.94 134 ALA B CA 1
ATOM 2554 C C . ALA B 1 134 ? -7.359 -8.438 -16.766 1 97.94 134 ALA B C 1
ATOM 2556 O O . ALA B 1 134 ? -8.25 -7.75 -16.25 1 97.94 134 ALA B O 1
ATOM 2557 N N . PHE B 1 135 ? -6.137 -8.469 -16.312 1 98.69 135 PHE B N 1
ATOM 2558 C CA . PHE B 1 135 ? -5.707 -7.355 -15.484 1 98.69 135 PHE B CA 1
ATOM 2559 C C . PHE B 1 135 ? -5.535 -6.09 -16.312 1 98.69 135 PHE B C 1
ATOM 2561 O O . PHE B 1 135 ? -5.105 -6.156 -17.469 1 98.69 135 PHE B O 1
ATOM 2568 N N . ARG B 1 136 ? -5.793 -4.957 -15.695 1 98.56 136 ARG B N 1
ATOM 2569 C CA . ARG B 1 136 ? -5.57 -3.658 -16.328 1 98.56 136 ARG B CA 1
ATOM 2570 C C . ARG B 1 136 ? -4.734 -2.756 -15.422 1 98.56 136 ARG B C 1
ATOM 2572 O O . ARG B 1 136 ? -4.898 -2.768 -14.203 1 98.56 136 ARG B O 1
ATOM 2579 N N . ARG B 1 137 ? -3.928 -1.986 -16.062 1 98.75 137 ARG B N 1
ATOM 2580 C CA . ARG B 1 137 ? -3.1 -1.068 -15.281 1 98.75 137 ARG B CA 1
ATOM 2581 C C . ARG B 1 137 ? -3.953 0 -14.602 1 98.75 137 ARG B C 1
ATOM 2583 O O . ARG B 1 137 ? -4.809 0.614 -15.242 1 98.75 137 ARG B O 1
ATOM 2590 N N . VAL B 1 138 ? -3.699 0.211 -13.344 1 98.75 138 VAL B N 1
ATOM 2591 C CA . VAL B 1 138 ? -4.488 1.212 -12.633 1 98.75 138 VAL B CA 1
ATOM 2592 C C . VAL B 1 138 ? -3.578 2.33 -12.133 1 98.75 138 VAL B C 1
ATOM 2594 O O . VAL B 1 138 ? -4.055 3.373 -11.68 1 98.75 138 VAL B O 1
ATOM 2597 N N . GLY B 1 139 ? -2.273 2.125 -12.234 1 98.62 139 GLY B N 1
ATOM 2598 C CA . GLY B 1 139 ? -1.363 3.182 -11.82 1 98.62 139 GLY B CA 1
ATOM 2599 C C . GLY B 1 139 ? 0.098 2.816 -12.008 1 98.62 139 GLY B C 1
ATOM 2600 O O . GLY B 1 139 ? 0.441 1.637 -12.102 1 98.62 139 GLY B O 1
ATOM 2601 N N . VAL B 1 140 ? 0.92 3.816 -12.109 1 98.75 140 VAL B N 1
ATOM 2602 C CA . VAL B 1 140 ? 2.371 3.666 -12.125 1 98.75 140 VAL B CA 1
ATOM 2603 C C . VAL B 1 140 ? 3 4.641 -11.125 1 98.75 140 VAL B C 1
ATOM 2605 O O . VAL B 1 140 ? 2.752 5.848 -11.188 1 98.75 140 VAL B O 1
ATOM 2608 N N . PHE B 1 141 ? 3.768 4.145 -10.234 1 98.69 141 PHE B N 1
ATOM 2609 C CA . PHE B 1 141 ? 4.52 4.91 -9.25 1 98.69 141 PHE B CA 1
ATOM 2610 C C . PHE B 1 141 ? 5.961 5.105 -9.695 1 98.69 141 PHE B C 1
ATOM 2612 O O . PHE B 1 141 ? 6.762 4.172 -9.656 1 98.69 141 PHE B O 1
ATOM 2619 N N . PRO B 1 142 ? 6.293 6.305 -10.094 1 98.06 142 PRO B N 1
ATOM 2620 C CA . PRO B 1 142 ? 7.574 6.52 -10.766 1 98.06 142 PRO B CA 1
ATOM 2621 C C . PRO B 1 142 ? 8.758 6.52 -9.797 1 98.06 142 PRO B C 1
ATOM 2623 O O . PRO B 1 142 ? 8.711 7.188 -8.766 1 98.06 142 PRO B O 1
ATOM 2626 N N . ARG B 1 143 ? 9.844 5.738 -10.188 1 97.81 143 ARG B N 1
ATOM 2627 C CA . ARG B 1 143 ? 11.102 5.719 -9.445 1 97.81 143 ARG B CA 1
ATOM 2628 C C . ARG B 1 143 ? 10.844 5.562 -7.949 1 97.81 143 ARG B C 1
ATOM 2630 O O . ARG B 1 143 ? 11.453 6.262 -7.137 1 97.81 143 ARG B O 1
ATOM 2637 N N . VAL B 1 144 ? 9.945 4.691 -7.621 1 98.06 144 VAL B N 1
ATOM 2638 C CA . VAL B 1 144 ? 9.461 4.574 -6.25 1 98.06 144 VAL B CA 1
ATOM 2639 C C . VAL B 1 144 ? 10.445 3.76 -5.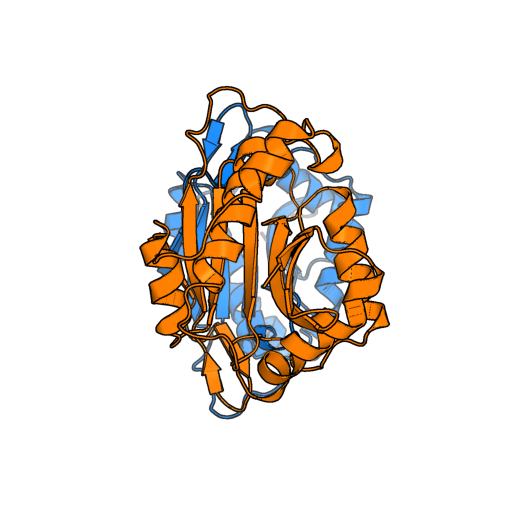422 1 98.06 144 VAL B C 1
ATOM 2641 O O . VAL B 1 144 ? 10.469 3.865 -4.191 1 98.06 144 VAL B O 1
ATOM 2644 N N . GLY B 1 145 ? 11.188 2.951 -6.074 1 97 145 GLY B N 1
ATOM 2645 C CA . GLY B 1 145 ? 12.141 2.102 -5.375 1 97 145 GLY B CA 1
ATOM 2646 C C . GLY B 1 145 ? 13.539 2.158 -5.957 1 97 145 GLY B C 1
ATOM 2647 O O . GLY B 1 145 ? 13.711 2.52 -7.125 1 97 145 GLY B O 1
ATOM 2648 N N . PHE B 1 146 ? 14.523 1.877 -5.105 1 97.81 146 PHE B N 1
ATOM 2649 C CA . PHE B 1 146 ? 15.922 1.827 -5.512 1 97.81 146 PHE B CA 1
ATOM 2650 C C . PHE B 1 146 ? 16.547 0.48 -5.156 1 97.81 146 PHE B C 1
ATOM 2652 O O . PHE B 1 146 ? 16.5 0.059 -3.996 1 97.81 146 PHE B O 1
ATOM 2659 N N . LYS B 1 147 ? 17 -0.145 -6.074 1 96.94 147 LYS B N 1
ATOM 2660 C CA . LYS B 1 147 ? 17.688 -1.43 -5.941 1 96.94 147 LYS B CA 1
ATOM 2661 C C . LYS B 1 147 ? 18.625 -1.676 -7.117 1 96.94 147 LYS B C 1
ATOM 2663 O O . LYS B 1 147 ? 18.344 -1.271 -8.242 1 96.94 147 LYS B O 1
ATOM 2668 N N . GLN B 1 148 ? 19.766 -2.326 -6.773 1 96 148 GLN B N 1
ATOM 2669 C CA . GLN B 1 148 ? 20.781 -2.641 -7.781 1 96 148 GLN B CA 1
ATOM 2670 C C . GLN B 1 148 ? 21.219 -1.385 -8.523 1 96 148 GLN B C 1
ATOM 2672 O O . GLN B 1 148 ? 21.281 -1.376 -9.758 1 96 148 GLN B O 1
ATOM 2677 N N . GLN B 1 149 ? 21.297 -0.3 -7.848 1 95.25 149 GLN B N 1
ATOM 2678 C CA . GLN B 1 149 ? 21.906 0.955 -8.289 1 95.25 149 GLN B CA 1
ATOM 2679 C C . GLN B 1 149 ? 21.031 1.641 -9.336 1 95.25 149 GLN B C 1
ATOM 2681 O O . GLN B 1 149 ? 21.547 2.324 -10.227 1 95.25 149 GLN B O 1
ATOM 2686 N N . ARG B 1 150 ? 19.797 1.316 -9.188 1 96.62 150 ARG B N 1
ATOM 2687 C CA . ARG B 1 150 ? 18.859 1.913 -10.125 1 96.62 150 ARG B CA 1
ATOM 2688 C C . ARG B 1 150 ? 17.516 2.211 -9.461 1 96.62 150 ARG B C 1
ATOM 2690 O O . ARG B 1 150 ? 17.094 1.472 -8.57 1 96.62 150 ARG B O 1
ATOM 2697 N N . TRP B 1 151 ? 16.938 3.33 -9.938 1 98 151 TRP B N 1
ATOM 2698 C CA . TRP B 1 151 ? 15.562 3.648 -9.539 1 98 151 TRP B CA 1
ATOM 2699 C C . TRP B 1 151 ? 14.562 2.924 -10.43 1 98 151 TRP B C 1
ATOM 2701 O O . TRP B 1 151 ? 14.734 2.852 -11.648 1 98 151 TRP B O 1
ATOM 2711 N N . TRP B 1 152 ? 13.531 2.447 -9.781 1 98.31 152 TRP B N 1
ATOM 2712 C CA . TRP B 1 152 ? 12.578 1.63 -10.523 1 98.31 152 TRP B CA 1
ATOM 2713 C C . TRP B 1 152 ? 11.156 2.166 -10.359 1 98.31 152 TRP B C 1
ATOM 2715 O O . TRP B 1 152 ? 10.766 2.578 -9.266 1 98.31 152 TRP B O 1
ATOM 2725 N N . ASP B 1 153 ? 10.406 2.102 -11.469 1 98.5 153 ASP B N 1
ATOM 2726 C CA . ASP B 1 153 ? 8.961 2.299 -11.414 1 98.5 153 ASP B CA 1
ATOM 2727 C C . ASP B 1 153 ? 8.25 1.025 -10.961 1 98.5 153 ASP B C 1
ATOM 2729 O O . ASP B 1 153 ? 8.734 -0.082 -11.195 1 98.5 153 ASP B O 1
ATOM 2733 N N . VAL B 1 154 ? 7.164 1.224 -10.281 1 98.62 154 VAL B N 1
ATOM 2734 C CA . VAL B 1 154 ? 6.281 0.105 -9.969 1 98.62 154 VAL B CA 1
ATOM 2735 C C . VAL B 1 154 ? 4.883 0.385 -10.516 1 98.62 154 VAL B C 1
ATOM 2737 O O . VAL B 1 154 ? 4.297 1.435 -10.234 1 98.62 154 VAL B O 1
ATOM 2740 N N . GLY B 1 155 ? 4.414 -0.53 -11.32 1 98.69 155 GLY B N 1
ATOM 2741 C CA . GLY B 1 155 ? 3.043 -0.466 -11.805 1 98.69 155 GLY B CA 1
ATOM 2742 C C . GLY B 1 155 ? 2.092 -1.339 -11.008 1 98.69 155 GLY B C 1
ATOM 2743 O O . GLY B 1 155 ? 2.504 -2.338 -10.422 1 98.69 155 GLY B O 1
ATOM 2744 N N . TRP B 1 156 ? 0.874 -0.901 -11.047 1 98.75 156 TRP B N 1
ATOM 2745 C CA . TRP B 1 156 ? -0.197 -1.665 -10.406 1 98.75 156 TRP B CA 1
ATOM 2746 C C . TRP B 1 156 ? -1.241 -2.092 -11.438 1 98.75 156 TRP B C 1
ATOM 2748 O O . TRP B 1 156 ? -1.704 -1.276 -12.234 1 98.75 156 TRP B O 1
ATOM 2758 N N . TRP B 1 157 ? -1.553 -3.332 -11.438 1 98.88 157 TRP B N 1
ATOM 2759 C CA . TRP B 1 157 ? -2.596 -3.92 -12.273 1 98.88 157 TRP B CA 1
ATOM 2760 C C . TRP B 1 157 ? -3.732 -4.469 -11.414 1 98.88 157 TRP B C 1
ATOM 2762 O O . TRP B 1 157 ? -3.498 -5.004 -10.328 1 98.88 157 TRP B O 1
ATOM 2772 N N . HIS B 1 158 ? -4.926 -4.336 -11.922 1 98.81 158 HIS B N 1
ATOM 2773 C CA . HIS B 1 158 ? -6.137 -4.703 -11.195 1 98.81 158 HIS B CA 1
ATOM 2774 C C . HIS B 1 158 ? -7.02 -5.629 -12.031 1 98.81 158 HIS B C 1
ATOM 2776 O O . HIS B 1 158 ? -7.176 -5.422 -13.234 1 98.81 158 HIS B O 1
ATOM 2782 N N . ARG B 1 159 ? -7.535 -6.633 -11.414 1 98.62 159 ARG B N 1
ATOM 2783 C CA . ARG B 1 159 ? -8.57 -7.492 -11.977 1 98.62 159 ARG B CA 1
ATOM 2784 C C . ARG B 1 159 ? -9.766 -7.605 -11.039 1 98.62 159 ARG B C 1
ATOM 2786 O O . ARG B 1 159 ? -9.609 -7.941 -9.867 1 98.62 159 ARG B O 1
ATOM 2793 N N . ARG B 1 160 ? -10.906 -7.309 -11.578 1 98.38 160 ARG B N 1
ATOM 2794 C CA . ARG B 1 160 ? -12.148 -7.543 -10.836 1 98.38 160 ARG B CA 1
ATOM 2795 C C . ARG B 1 160 ? -12.547 -9.016 -10.891 1 98.38 160 ARG B C 1
ATOM 2797 O O . ARG B 1 160 ? -12.695 -9.586 -11.977 1 98.38 160 ARG B O 1
ATOM 2804 N N . LEU B 1 161 ? -12.703 -9.633 -9.789 1 98.12 161 LEU B N 1
ATOM 2805 C CA . LEU B 1 161 ? -13 -11.062 -9.719 1 98.12 161 LEU B CA 1
ATOM 2806 C C . LEU B 1 161 ? -14.508 -11.305 -9.719 1 98.12 161 LEU B C 1
ATOM 2808 O O . LEU B 1 161 ? -14.969 -12.383 -10.102 1 98.12 161 LEU B O 1
ATOM 2812 N N . ALA B 1 162 ? -15.219 -10.32 -9.25 1 96.69 162 ALA B N 1
ATOM 2813 C CA . ALA B 1 162 ? -16.672 -10.352 -9.219 1 96.69 162 ALA B CA 1
ATOM 2814 C C . ALA B 1 162 ? -17.25 -8.938 -9.188 1 96.69 162 ALA B C 1
ATOM 2816 O O . ALA B 1 162 ? -16.578 -7.992 -8.789 1 96.69 162 ALA B O 1
ATOM 2817 N N . ASP B 1 163 ? -18.453 -8.805 -9.617 1 96 163 ASP B N 1
ATOM 2818 C CA . ASP B 1 163 ? -19.141 -7.523 -9.477 1 96 163 ASP B CA 1
ATOM 2819 C C . ASP B 1 163 ? -19.359 -7.176 -8.008 1 96 163 ASP B C 1
ATOM 2821 O O . ASP B 1 163 ? -19.875 -7.996 -7.242 1 96 163 ASP B O 1
ATOM 2825 N N . PRO B 1 164 ? -18.984 -6.035 -7.645 1 96.69 164 PRO B N 1
ATOM 2826 C CA . PRO B 1 164 ? -19.172 -5.664 -6.242 1 96.69 164 PRO B CA 1
ATOM 2827 C C . PRO B 1 164 ? -20.656 -5.598 -5.852 1 96.69 164 PRO B C 1
ATOM 2829 O O . PRO B 1 164 ? -21.422 -4.848 -6.457 1 96.69 164 PRO B O 1
ATOM 2832 N N . PRO B 1 165 ? -21.047 -6.297 -4.91 1 96.19 165 PRO B N 1
ATOM 2833 C CA . PRO B 1 165 ? -22.438 -6.254 -4.469 1 96.19 165 PRO B CA 1
ATOM 2834 C C . PRO B 1 165 ? -22.75 -5.023 -3.623 1 96.19 165 PRO B C 1
ATOM 2836 O O . PRO B 1 165 ? -21.844 -4.367 -3.115 1 96.19 165 PRO B O 1
ATOM 2839 N N . ALA B 1 166 ? -24.031 -4.785 -3.453 1 95.38 166 ALA B N 1
ATOM 2840 C CA . ALA B 1 166 ? -24.453 -3.668 -2.617 1 95.38 166 ALA B CA 1
ATOM 2841 C C . ALA B 1 166 ? -24.094 -3.906 -1.153 1 95.38 166 ALA B C 1
ATOM 2843 O O . ALA B 1 166 ? -23.656 -2.99 -0.457 1 95.38 166 ALA B O 1
ATOM 2844 N N . VAL B 1 167 ? -24.281 -5.16 -0.757 1 94.56 167 VAL B N 1
ATOM 2845 C CA . VAL B 1 167 ? -23.938 -5.59 0.593 1 94.56 167 VAL B CA 1
ATOM 2846 C C . VAL B 1 167 ? -23 -6.797 0.528 1 94.56 167 VAL B C 1
ATOM 2848 O O . VAL B 1 167 ? -23.453 -7.93 0.367 1 94.56 167 VAL B O 1
ATOM 2851 N N . PRO B 1 168 ? -21.75 -6.508 0.685 1 95.62 168 PRO B N 1
ATOM 2852 C CA . PRO B 1 168 ? -20.828 -7.629 0.53 1 95.62 168 PRO B CA 1
ATOM 2853 C C . PRO B 1 168 ? -20.781 -8.531 1.762 1 95.62 168 PRO B C 1
ATOM 2855 O O . PRO B 1 168 ? -20.922 -8.047 2.889 1 95.62 168 PRO B O 1
ATOM 2858 N N . GLU B 1 169 ? -20.594 -9.773 1.485 1 96.38 169 GLU B N 1
ATOM 2859 C CA . GLU B 1 169 ? -20.328 -10.734 2.553 1 96.38 169 GLU B CA 1
ATOM 2860 C C . GLU B 1 169 ? -18.828 -10.812 2.865 1 96.38 169 GLU B C 1
ATOM 2862 O O . GLU B 1 169 ? -18 -10.547 1.998 1 96.38 169 GLU B O 1
ATOM 2867 N N . GLU B 1 170 ? -18.547 -11.172 4.102 1 96.5 170 GLU B N 1
ATOM 2868 C CA . GLU B 1 170 ? -17.141 -11.383 4.461 1 96.5 170 GLU B CA 1
ATOM 2869 C C . GLU B 1 170 ? -16.531 -12.508 3.635 1 96.5 170 GLU B C 1
ATOM 2871 O O . GLU B 1 170 ? -17.125 -13.57 3.469 1 96.5 170 GLU B O 1
ATOM 2876 N N . PRO B 1 171 ? -15.391 -12.211 3.049 1 97.44 171 PRO B N 1
ATOM 2877 C CA . PRO B 1 171 ? -14.719 -13.344 2.406 1 97.44 171 PRO B CA 1
ATOM 2878 C C . PRO B 1 171 ? -14.484 -14.508 3.365 1 97.44 171 PRO B C 1
ATOM 2880 O O . PRO B 1 171 ? -14.234 -14.289 4.555 1 97.44 171 PRO B O 1
ATOM 2883 N N . ARG B 1 172 ? -14.555 -15.664 2.869 1 96.81 172 ARG B N 1
ATOM 2884 C CA . ARG B 1 172 ? -14.336 -16.828 3.725 1 96.81 172 ARG B CA 1
ATOM 2885 C C . ARG B 1 172 ? -12.938 -17.406 3.516 1 96.81 172 ARG B C 1
ATOM 2887 O O . ARG B 1 172 ? -12.414 -17.375 2.398 1 96.81 172 ARG B O 1
ATOM 2894 N N . PRO B 1 173 ? -12.336 -17.969 4.594 1 97.5 173 PRO B N 1
ATOM 2895 C CA . PRO B 1 173 ? -11.07 -18.688 4.406 1 97.5 173 PRO B CA 1
ATOM 2896 C C . PRO B 1 173 ? -11.18 -19.828 3.393 1 97.5 173 PRO B C 1
ATOM 2898 O O . PRO B 1 173 ? -12.234 -20.453 3.277 1 97.5 173 PRO B O 1
ATOM 2901 N N . TRP B 1 174 ? -10.07 -20.031 2.676 1 96.5 174 TRP B N 1
ATOM 2902 C CA . TRP B 1 174 ? -10.102 -21.047 1.628 1 96.5 174 TRP B CA 1
ATOM 2903 C C . TRP B 1 174 ? -10.422 -22.422 2.213 1 96.5 174 TRP B C 1
ATOM 2905 O O . TRP B 1 174 ? -11.023 -23.266 1.544 1 96.5 174 TRP B O 1
ATOM 2915 N N . THR B 1 175 ? -10.031 -22.641 3.465 1 95.75 175 THR B N 1
ATOM 2916 C CA . THR B 1 175 ? -10.234 -23.922 4.133 1 95.75 175 THR B CA 1
ATOM 2917 C C . THR B 1 175 ? -11.719 -24.203 4.348 1 95.75 175 THR B C 1
ATOM 2919 O O . THR B 1 175 ? -12.109 -25.328 4.641 1 95.75 175 THR B O 1
ATOM 2922 N N . ARG B 1 176 ? -12.516 -23.219 4.273 1 96.75 176 ARG B N 1
ATOM 2923 C CA . ARG B 1 176 ? -13.953 -23.359 4.48 1 96.75 176 ARG B CA 1
ATOM 2924 C C . ARG B 1 176 ? -14.68 -23.594 3.158 1 96.75 176 ARG B C 1
ATOM 2926 O O . ARG B 1 176 ? -15.898 -23.797 3.135 1 96.75 176 ARG B O 1
ATOM 2933 N N . LEU B 1 177 ? -14 -23.531 2.07 1 97.31 177 LEU B N 1
ATOM 2934 C CA . LEU B 1 177 ? -14.594 -23.844 0.775 1 97.31 177 LEU B CA 1
ATOM 2935 C C . LEU B 1 177 ? -14.875 -25.344 0.654 1 97.31 177 LEU B C 1
ATOM 2937 O O . LEU B 1 177 ? -14.086 -26.156 1.128 1 97.31 177 LEU B O 1
ATOM 2941 N N . PRO B 1 178 ? -16.016 -25.672 -0.094 1 97.12 178 PRO B N 1
ATOM 2942 C CA . PRO B 1 178 ? -16.25 -27.094 -0.357 1 97.12 178 PRO B CA 1
ATOM 2943 C C . PRO B 1 178 ? -15.148 -27.734 -1.199 1 97.12 178 PRO B C 1
ATOM 2945 O O . PRO B 1 178 ? -14.609 -27.094 -2.105 1 97.12 178 PRO B O 1
ATOM 2948 N N . ALA B 1 179 ? -14.852 -28.984 -0.933 1 96.31 179 ALA B N 1
ATOM 2949 C CA . ALA B 1 179 ? -13.773 -29.703 -1.613 1 96.31 179 ALA B CA 1
ATOM 2950 C C . ALA B 1 179 ? -13.969 -29.672 -3.127 1 96.31 179 ALA B C 1
ATOM 2952 O O . ALA B 1 179 ? -13.016 -29.453 -3.877 1 96.31 179 ALA B O 1
ATOM 2953 N N . PRO B 1 180 ? -15.195 -29.859 -3.623 1 96.75 180 PRO B N 1
ATOM 2954 C CA . PRO B 1 180 ? -15.383 -29.812 -5.074 1 96.75 180 PRO B CA 1
ATOM 2955 C C . PRO B 1 180 ? -15.016 -28.453 -5.672 1 96.75 180 PRO B C 1
ATOM 2957 O O . PRO B 1 180 ? -14.547 -28.375 -6.809 1 96.75 180 PRO B O 1
ATOM 2960 N N . THR B 1 181 ? -15.273 -27.406 -4.887 1 96.81 181 THR B N 1
ATOM 2961 C CA . THR B 1 181 ? -14.938 -26.062 -5.34 1 96.81 181 THR B CA 1
ATOM 2962 C C . THR B 1 181 ? -13.422 -25.891 -5.445 1 96.81 181 THR B C 1
ATOM 2964 O O . THR B 1 181 ? -12.922 -25.359 -6.441 1 96.81 181 THR B O 1
ATOM 2967 N N . ILE B 1 182 ? -12.75 -26.359 -4.449 1 97.06 182 ILE B N 1
ATOM 2968 C CA . ILE B 1 182 ? -11.297 -26.281 -4.438 1 97.06 182 ILE B CA 1
ATOM 2969 C C . ILE B 1 182 ? -10.734 -27.109 -5.59 1 97.06 182 ILE B C 1
ATOM 2971 O O . ILE B 1 182 ? -9.883 -26.641 -6.348 1 97.06 182 ILE B O 1
ATOM 2975 N N . ASN B 1 183 ? -11.227 -28.281 -5.746 1 96.56 183 ASN B N 1
AT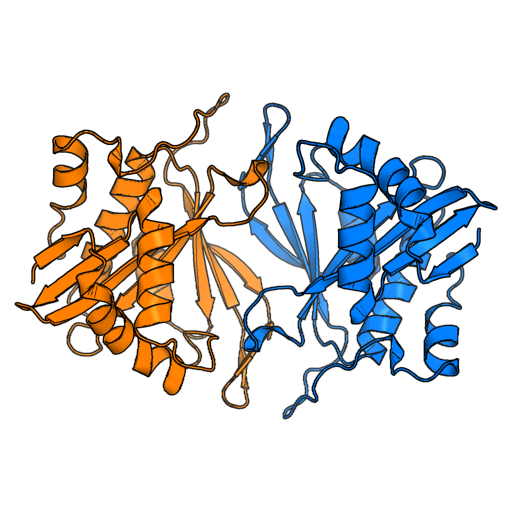OM 2976 C CA . ASN B 1 183 ? -10.75 -29.188 -6.801 1 96.56 183 ASN B CA 1
ATOM 2977 C C . ASN B 1 183 ? -10.992 -28.578 -8.188 1 96.56 183 ASN B C 1
ATOM 2979 O O . ASN B 1 183 ? -10.125 -28.672 -9.062 1 96.56 183 ASN B O 1
ATOM 2983 N N . SER B 1 184 ? -12.109 -28.047 -8.359 1 95.94 184 SER B N 1
ATOM 2984 C CA . SER B 1 184 ? -12.438 -27.422 -9.633 1 95.94 184 SER B CA 1
ATOM 2985 C C . SER B 1 184 ? -11.508 -26.25 -9.938 1 95.94 184 SER B C 1
ATOM 2987 O O . SER B 1 184 ? -11.062 -26.094 -11.078 1 95.94 184 SER B O 1
ATOM 2989 N N . ALA B 1 185 ? -11.219 -25.484 -8.914 1 95.06 185 ALA B N 1
ATOM 2990 C CA . ALA B 1 185 ? -10.336 -24.328 -9.078 1 95.06 185 ALA B CA 1
ATOM 2991 C C . ALA B 1 185 ? -8.93 -24.766 -9.461 1 95.06 185 ALA B C 1
ATOM 2993 O O . ALA B 1 185 ? -8.242 -24.078 -10.219 1 95.06 185 ALA B O 1
ATOM 2994 N N . LEU B 1 186 ? -8.539 -25.922 -8.992 1 95.06 186 LEU B N 1
ATOM 2995 C CA . LEU B 1 186 ? -7.176 -26.406 -9.203 1 95.06 186 LEU B CA 1
ATOM 2996 C C . LEU B 1 186 ? -7.074 -27.219 -10.484 1 95.06 186 LEU B C 1
ATOM 2998 O O . LEU B 1 186 ? -5.973 -27.547 -10.93 1 95.06 186 LEU B O 1
ATOM 3002 N N . ALA B 1 187 ? -8.227 -27.578 -11.094 1 91.81 187 ALA B N 1
ATOM 3003 C CA . ALA B 1 187 ? -8.25 -28.453 -12.266 1 91.81 187 ALA B CA 1
ATOM 3004 C C . ALA B 1 187 ? -7.98 -27.656 -13.547 1 91.81 187 ALA B C 1
ATOM 3006 O O . ALA B 1 187 ? -8.609 -27.922 -14.578 1 91.81 187 ALA B O 1
ATOM 3007 N N . VAL B 1 188 ? -7.16 -26.688 -13.516 1 89.06 188 VAL B N 1
ATOM 3008 C CA . VAL B 1 188 ? -6.805 -25.891 -14.688 1 89.06 188 VAL B CA 1
ATOM 3009 C C . VAL B 1 188 ? -5.68 -26.578 -15.461 1 89.06 188 VAL B C 1
ATOM 3011 O O . VAL B 1 188 ? -4.758 -27.125 -14.859 1 89.06 188 VAL B O 1
ATOM 3014 N N . HIS B 1 189 ? -5.777 -26.547 -16.766 1 82.56 189 HIS B N 1
ATOM 3015 C CA . HIS B 1 189 ? -4.777 -27.188 -17.609 1 82.56 189 HIS B CA 1
ATOM 3016 C C . HIS B 1 189 ? -3.971 -26.141 -18.375 1 82.56 189 HIS B C 1
ATOM 3018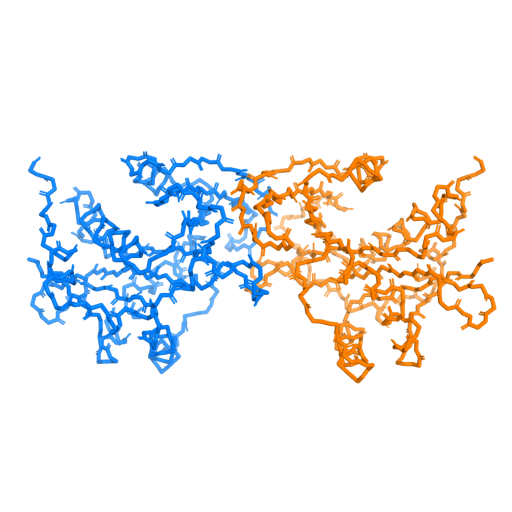 O O . HIS B 1 189 ? -4.469 -25.047 -18.656 1 82.56 189 HIS B O 1
ATOM 3024 N N . PRO B 1 190 ? -2.664 -26.5 -18.594 1 73 190 PRO B N 1
ATOM 3025 C CA . PRO B 1 190 ? -1.868 -25.562 -19.391 1 73 190 PRO B CA 1
ATOM 3026 C C . PRO B 1 190 ? -2.486 -25.266 -20.75 1 73 190 PRO B C 1
ATOM 3028 O O . PRO B 1 190 ? -3.205 -26.109 -21.297 1 73 190 PRO B O 1
ATOM 3031 N N . ALA B 1 191 ? -2.455 -23.953 -21.109 1 61.41 191 ALA B N 1
ATOM 3032 C CA . ALA B 1 191 ? -2.924 -23.641 -22.453 1 61.41 191 ALA B CA 1
ATOM 3033 C C . ALA B 1 191 ? -2.209 -24.516 -23.5 1 61.41 191 ALA B C 1
ATOM 3035 O O . ALA B 1 191 ? -0.993 -24.703 -23.422 1 61.41 191 ALA B O 1
ATOM 3036 N N . GLN B 1 192 ? -2.914 -25.547 -24.219 1 50.94 192 GLN B N 1
ATOM 3037 C CA . GLN B 1 192 ? -2.34 -26.25 -25.359 1 50.94 192 GLN B CA 1
ATOM 3038 C C . GLN B 1 192 ? -1.821 -25.266 -26.406 1 50.94 192 GLN B C 1
ATOM 3040 O O . GLN B 1 192 ? -2.369 -24.172 -26.562 1 50.94 192 GLN B O 1
#

InterPro domains:
  IPR000182 GNAT domain [PS51186] (1-163)
  IPR016181 Acyl-CoA N-acyltransferase [SSF55729] (1-161)

Organism: Mycolicibacterium paratuberculosis (strain ATCC BAA-968 / K-10) (NCBI:txid262316)

Radius of gyration: 22.39 Å; Cα contacts (8 Å, |Δi|>4): 770; chains: 2; bounding box: 48×70×50 Å

Sequence (384 aa):
MTLRMATSDDAAGVAAVYLPYVRDTAISFETQQPSVEEMRSRLTTTLATLPWLVITDGPRVKGYAYASPHRAREAYRWSVDVSLYLDASIHRQGQGRRLYTALLNLLGAQGYINAYAAITLPNAASVGLHEALAFRRVGVFPRVGFKQQRWWDVGWWHRRLADPPAVPEEPRPWTRLPAPTINSALAVHPAQMTLRMATSDDAAGVAAVYLPYVRDTAISFETQQPSVEEMRSRLTTTLATLPWLVITDGPRVKGYAYASPHRAREAYRWSVDVSLYLDASIHRQGQGRRLYTALLNLLGAQGYINAYAAITLPNAASVGLHEALAFRRVGVFPRVGFKQQRWWDVGWWHRRLADPPAVPEEPRPWTRLPAPTINSALAVHPAQ

pLDDT: mean 96.31, std 5.02, range [50.94, 98.88]

Secondary structure (DSSP, 8-state):
-EEEE--GGGHHHHHHHHHHHHHH-SSS---SPPPHHHHHHHHHHHHTTS-EEEEEETTEEEEEEEEEES-SSGGGTTEEEEEEEE-GGGTTSSHHHHHHHHHHHHHHHHT--EEEEEEEES-HHHHHHHHHTT-EEEEEEEEEEEETTEEEEEEEEEEE-SPPPSSPPPPPPGGGS-HHHHHHHH------/-EEEE--GGGHHHHHHHHHHHHHH-SSS---SPPPHHHHHHHHHHHHTTS-EEEEEETTEEEEEEEEEES-SSGGGTTEEEEEEEE-GGGTTSSHHHHHHHHHHHHHHHHT--EEEEEEEES-HHHHHHHHHTT-EEEEEEEEEEEETTEEEEEEEEEEE-SPPPSSPPPPPPGGGS-HHHHHHHH------

Nearest PDB structures (foldseek):
  5wph-assembly1_A  TM=9.823E-01  e=2.456E-24  Pseudomonas putida KT2440
  5jtf-assembly1_B  TM=9.572E-01  e=1.140E-22  Pseudomonas putida KT2440
  5t7e-assembly1_C-2  TM=9.827E-01  e=9.742E-19  Streptomyces hygroscopicus
  4mbu-assembly1_A  TM=9.688E-01  e=5.608E-16  Staphylococcus aureus subsp. aureus Mu50
  3dr8-assembly1_B  TM=9.414E-01  e=1.752E-15  unclassified